Protein 6DX1 (pdb70)

InterPro domains:
  IPR003323 OTU domain [PF02338] (37-119)
  IPR003323 OTU domain [PS50802] (30-157)
  IPR007099 RNA-directed RNA polymerase, negative-strand RNA virus [PS50525] (2344-2558)
  IPR007322 RNA-dependent RNA polymerase, bunyaviral [PF04196] (2199-2696)
  IPR049605 RNA-directed RNA polymerase L, OTU domain [cd21880] (9-157)

Foldseek 3Di:
DQAPPWDWADDDDQKTKTFDKDFQVVWWDWDFDDPDQLQVLLQVCCVPPVGSVCSVVLLVVLLVLCQPPVVNQVVLVVPAVGSVRVNVQSPDPPDHDDPSSQQSCCVVVVFKEKEFEDEPNTMTTMIMMGHDDTPVGYFYWHQYPPRHIIGIGTD/DFDWADDDDQKTKTFDKDWLVVWWDWDFDDPDQLQVLLQVCCVVPVGSVCSVVLLVQLLVLCQVPVVNQVVLVVPAPGSVRVNVQSVDRNHHDDPSSQQSCCVSVVAKEKEFEDEPNTMTGMIMMGHDDDDQGHFYWYQYPPRHIIGIHTD/DWDWDDDDQQKTKTFDKDWLVVWWDWDFADPDQLQVLLQVCCVVPVGSPCSVVLLVVLLVLCQVPVVNQVVLVVPAPGSVRSNVQSVDPNHHDDDSSQQSCCVVVVAKEKEFEDEPNTMGGMIMMRHDDDDQGHFYWHQYPPRHIIGIHTD

B-factor: mean 26.68, std 9.46, range [13.56, 74.52]

Organism: NCBI:txid1810949

Radius of gyration: 24.68 Å; Cα contacts (8 Å, |Δi|>4): 876; chains: 3; bounding box: 58×61×62 Å

Nearest PDB structures (foldseek):
  6dx1-assembly3_C  TM=1.002E+00  e=5.571E-35  Qualyub virus
  6dx2-assembly2_B  TM=9.427E-01  e=5.103E-18  Orthonairovirus khani
  6oar-assembly3_E  TM=9.070E-01  e=9.089E-18  Kupe virus
  7jms-assembly2_C  TM=9.110E-01  e=1.260E-16  Orthonairovirus hazaraense
  5v5g-assembly1_A  TM=9.192E-01  e=3.997E-16  Crimean-Congo hemorrhagic fever virus strain IbAr10200

Solvent-accessible surface area: 21667 Å² total; per-residue (Å²): 105,8,119,135,117,31,128,57,110,129,64,76,69,43,10,12,79,10,124,14,102,10,29,2,122,122,33,1,89,65,77,122,7,17,24,18,15,33,1,1,0,0,0,0,0,14,74,55,76,134,42,36,23,0,11,62,73,0,17,45,37,0,22,103,14,0,94,107,41,44,133,78,0,46,11,0,72,109,147,22,154,48,18,104,43,1,13,125,67,1,119,103,74,41,38,68,7,13,62,24,1,0,7,0,0,6,32,60,52,158,46,6,0,1,6,1,71,1,99,85,64,58,120,0,56,73,4,46,29,11,14,138,22,55,21,87,85,9,0,0,0,1,46,40,76,60,78,9,4,2,14,0,50,42,126,200,62,113,56,108,136,76,78,68,44,13,9,69,2,130,41,104,23,29,2,121,114,69,3,89,66,71,121,7,15,21,21,9,6,1,0,1,0,0,0,0,14,70,54,79,130,40,39,19,1,5,50,73,0,6,49,36,0,24,106,20,0,96,108,36,46,122,83,0,47,9,0,75,116,137,24,155,50,18,105,42,1,9,131,45,1,139,129,41,32,32,59,3,14,55,17,1,0,5,0,0,6,44,59,50,181,58,13,0,0,10,5,77,1,100,85,63,58,122,0,58,43,0,49,28,15,18,141,28,89,64,105,106,4,0,0,0,1,51,39,84,52,63,6,0,2,13,0,47,38,133,188,64,121,56,113,126,70,93,68,42,16,10,62,5,137,24,104,23,28,5,126,118,68,4,87,67,79,125,7,29,22,15,11,14,2,1,0,0,0,0,0,20,72,59,77,130,44,44,21,0,8,52,73,0,9,48,32,0,36,102,16,0,128,106,40,39,135,98,0,41,11,0,72,123,140,22,154,55,21,102,44,1,20,147,65,1,129,100,63,53,33,70,10,14,53,16,1,0,4,0,0,6,42,42,46,162,56,12,0,0,11,6,81,1,107,85,63,57,121,0,60,44,0,49,30,16,14,137,28,93,60,102,104,5,0,1,0,1,56,41,81,62,90,7,4,2,15,0,47,37,125

Structure (mmCIF, N/CA/C/O backbone):
data_6DX1
#
_entry.id   6DX1
#
_cell.length_a   110.471
_cell.length_b   110.471
_cell.length_c   106.229
_cell.angle_alpha   90.00
_cell.angle_beta   90.00
_cell.angle_gamma   120.00
#
_symmetry.space_group_name_H-M   'P 32 2 1'
#
loop_
_entity.id
_entity.type
_entity.pdbx_description
1 polymer 'RNA-dependent RNA polymerase'
2 water water
#
loop_
_atom_site.group_PDB
_atom_site.id
_atom_site.type_symbol
_atom_site.label_atom_id
_atom_site.label_alt_id
_atom_site.label_comp_id
_atom_site.label_asym_id
_atom_site.label_entity_id
_atom_site.label_seq_id
_atom_site.pdbx_PDB_ins_code
_atom_site.Cartn_x
_atom_site.Cartn_y
_atom_site.Cartn_z
_atom_site.occupancy
_atom_site.B_iso_or_equiv
_atom_site.auth_seq_id
_atom_site.auth_comp_id
_atom_site.auth_asym_id
_atom_site.auth_atom_id
_atom_site.pdbx_PDB_model_num
ATOM 1 N N . ASN A 1 3 ? -63.112 16.622 -26.507 1.00 42.84 2 ASN B N 1
ATOM 2 C CA . ASN A 1 3 ? -62.144 17.499 -27.161 1.00 47.64 2 ASN B CA 1
ATOM 3 C C . ASN A 1 3 ? -60.834 17.573 -26.363 1.00 44.20 2 ASN B C 1
ATOM 4 O O . ASN A 1 3 ? -60.679 18.421 -25.472 1.00 40.88 2 ASN B O 1
ATOM 9 N N . LEU A 1 4 ? -59.896 16.682 -26.710 1.00 42.36 3 LEU B N 1
ATOM 10 C CA . LEU A 1 4 ? -58.662 16.513 -25.946 1.00 42.12 3 LEU B CA 1
ATOM 11 C C . LEU A 1 4 ? -57.683 17.659 -26.144 1.00 43.26 3 LEU B C 1
ATOM 12 O O . LEU A 1 4 ? -56.737 17.796 -25.359 1.00 41.05 3 LEU B O 1
ATOM 17 N N . LYS A 1 5 ? -57.864 18.472 -27.177 1.00 47.39 4 LYS B N 1
ATOM 18 C CA . LYS A 1 5 ? -56.926 19.551 -27.430 1.00 46.76 4 LYS B CA 1
ATOM 19 C C . LYS A 1 5 ? -57.377 20.890 -26.861 1.00 48.79 4 LYS B C 1
ATOM 20 O O . LYS A 1 5 ? -56.542 21.791 -26.726 1.00 48.98 4 LYS B O 1
ATOM 26 N N . GLU A 1 6 ? -58.660 21.051 -26.510 1.00 40.00 5 GLU B N 1
ATOM 27 C CA . GLU A 1 6 ? -59.157 22.383 -26.163 1.00 40.26 5 GLU B CA 1
ATOM 28 C C . GLU A 1 6 ? -60.041 22.473 -24.924 1.00 34.42 5 GLU B C 1
ATOM 29 O O . GLU A 1 6 ? -60.156 23.572 -24.370 1.00 36.80 5 GLU B O 1
ATOM 35 N N . ASN A 1 7 ? -60.687 21.407 -24.463 1.00 28.81 6 ASN B N 1
ATOM 36 C CA . ASN A 1 7 ? -61.652 21.517 -23.375 1.00 26.47 6 ASN B CA 1
ATOM 37 C C . ASN A 1 7 ? -61.171 20.875 -22.075 1.00 24.66 6 ASN B C 1
ATOM 38 O O . ASN A 1 7 ? -61.989 20.450 -21.258 1.00 29.08 6 ASN B O 1
ATOM 43 N N . ILE A 1 8 ? -59.865 20.778 -21.863 1.00 23.27 7 ILE B N 1
ATOM 44 C CA . ILE A 1 8 ? -59.338 20.191 -20.634 1.00 19.54 7 ILE B CA 1
ATOM 45 C C . ILE A 1 8 ? -58.931 21.313 -19.701 1.00 19.65 7 ILE B C 1
ATOM 46 O O . ILE A 1 8 ? -58.199 22.226 -20.103 1.00 21.02 7 ILE B O 1
ATOM 51 N N . VAL A 1 9 ? -59.376 21.234 -18.447 1.00 18.48 8 VAL B N 1
ATOM 52 C CA . VAL A 1 9 ? -59.009 22.210 -17.427 1.00 18.08 8 VAL B CA 1
ATOM 53 C C . VAL A 1 9 ? -57.939 21.543 -16.573 1.00 19.32 8 VAL B C 1
ATOM 54 O O . VAL A 1 9 ? -58.236 20.879 -15.578 1.00 22.43 8 VAL B O 1
ATOM 58 N N . TRP A 1 10 ? -56.676 21.719 -16.968 1.00 18.06 9 TRP B N 1
ATOM 59 C CA . TRP A 1 10 ? -55.563 21.200 -16.183 1.00 18.92 9 TRP B CA 1
ATOM 60 C C . TRP A 1 10 ? -55.340 22.092 -14.972 1.00 20.93 9 TRP B C 1
ATOM 61 O O . TRP A 1 10 ? -55.238 23.316 -15.107 1.00 24.13 9 TRP B O 1
ATOM 72 N N . GLU A 1 11 ? -55.253 21.480 -13.799 1.00 18.64 10 GLU B N 1
ATOM 73 C CA . GLU A 1 11 ? -55.051 22.195 -12.543 1.00 19.03 10 GLU B CA 1
ATOM 74 C C . GLU A 1 11 ? -53.673 21.862 -11.990 1.00 20.07 10 GLU B C 1
ATOM 75 O O . GLU A 1 11 ? -53.309 20.684 -11.903 1.00 19.74 10 GLU B O 1
ATOM 81 N N . HIS A 1 12 ? -52.914 22.893 -11.613 1.00 19.68 11 HIS B N 1
ATOM 82 C CA . HIS A 1 12 ? -51.589 22.676 -11.040 1.00 20.71 11 HIS B CA 1
ATOM 83 C C . HIS A 1 12 ? -51.630 21.719 -9.854 1.00 20.98 11 HIS B C 1
ATOM 84 O O . HIS A 1 12 ? -52.481 21.832 -8.959 1.00 19.03 11 HIS B O 1
ATOM 91 N N . VAL A 1 13 ? -50.668 20.792 -9.832 1.00 18.86 12 VAL B N 1
ATOM 92 C CA . VAL A 1 13 ? -50.441 19.908 -8.687 1.00 18.67 12 VAL B CA 1
ATOM 93 C C . VAL A 1 13 ? -49.143 20.266 -7.969 1.00 21.91 12 VAL B C 1
ATOM 94 O O . VAL A 1 13 ? -49.154 20.607 -6.782 1.00 22.70 12 VAL B O 1
ATOM 98 N N . PHE A 1 14 ? -48.016 20.205 -8.670 1.00 20.10 13 PHE B N 1
ATOM 99 C CA . PHE A 1 14 ? -46.683 20.315 -8.092 1.00 19.98 13 PHE B CA 1
ATOM 100 C C . PHE A 1 14 ? -45.665 20.415 -9.221 1.00 22.37 13 PHE B C 1
ATOM 101 O O . PHE A 1 14 ? -45.676 19.569 -10.114 1.00 20.91 13 PHE B O 1
ATOM 109 N N . ASP A 1 15 ? -44.792 21.427 -9.197 1.00 20.10 14 ASP B N 1
ATOM 110 C CA . ASP A 1 15 ? -43.752 21.587 -10.211 1.00 21.66 14 ASP B CA 1
ATOM 111 C C . ASP A 1 15 ? -44.356 21.478 -11.611 1.00 21.78 14 ASP B C 1
ATOM 112 O O . ASP A 1 15 ? -45.253 22.257 -11.952 1.00 21.68 14 ASP B O 1
ATOM 117 N N . ASN A 1 16 ? -43.909 20.522 -12.432 1.00 21.11 15 ASN B N 1
ATOM 118 C CA . ASN A 1 16 ? -44.435 20.443 -13.792 1.00 18.92 15 ASN B CA 1
ATOM 119 C C . ASN A 1 16 ? -45.624 19.493 -13.919 1.00 19.77 15 ASN B C 1
ATOM 120 O O . ASN A 1 16 ? -46.010 19.155 -15.042 1.00 18.82 15 ASN B O 1
ATOM 125 N N . CYS A 1 17 ? -46.250 19.118 -12.806 1.00 17.71 16 CYS B N 1
ATOM 126 C CA . CYS A 1 17 ? -47.354 18.161 -12.793 1.00 17.18 16 CYS B CA 1
ATOM 127 C C . CYS A 1 17 ? -48.684 18.890 -12.650 1.00 20.76 16 CYS B C 1
ATOM 128 O O . CYS A 1 17 ? -48.820 19.778 -11.802 1.00 19.89 16 CYS B O 1
ATOM 131 N N . SER A 1 18 ? -49.651 18.525 -13.485 1.00 17.65 17 SER B N 1
ATOM 132 C CA . SER A 1 18 ? -51.018 19.034 -13.387 1.00 17.61 17 SER B CA 1
ATOM 133 C C . SER A 1 18 ? -52.001 17.876 -13.564 1.00 21.23 17 SER B C 1
ATOM 134 O O . SER A 1 18 ? -51.624 16.776 -13.986 1.00 19.59 17 SER B O 1
ATOM 137 N N . GLN A 1 19 ? -53.276 18.121 -13.244 1.00 17.04 18 GLN B N 1
ATOM 138 C CA . GLN A 1 19 ? -54.273 17.047 -13.274 1.00 18.02 18 GLN B CA 1
ATOM 139 C C . GLN A 1 19 ? -55.625 17.593 -13.717 1.00 20.50 18 GLN B C 1
ATOM 140 O O . GLN A 1 19 ? -55.894 18.790 -13.606 1.00 18.46 18 GLN B O 1
ATOM 146 N N . ALA A 1 20 ? -56.492 16.698 -14.194 1.00 18.30 19 ALA B N 1
ATOM 147 C CA . ALA A 1 20 ? -57.781 17.143 -14.716 1.00 18.91 19 ALA B CA 1
ATOM 148 C C . ALA A 1 20 ? -58.787 16.005 -14.700 1.00 21.99 19 ALA B C 1
ATOM 149 O O . ALA A 1 20 ? -58.416 14.835 -14.821 1.00 20.16 19 ALA B O 1
ATOM 151 N N . ASN A 1 21 ? -60.069 16.362 -14.572 1.00 18.55 20 ASN B N 1
ATOM 152 C CA . ASN A 1 21 ? -61.157 15.451 -14.909 1.00 17.88 20 ASN B CA 1
ATOM 153 C C . ASN A 1 21 ? -61.424 15.583 -16.400 1.00 20.32 20 ASN B C 1
ATOM 154 O O . ASN A 1 21 ? -61.659 16.691 -16.890 1.00 21.12 20 ASN B O 1
ATOM 159 N N . VAL A 1 22 ? -61.342 14.471 -17.126 1.00 19.17 21 VAL B N 1
ATOM 160 C CA . VAL A 1 22 ? -61.468 14.509 -18.580 1.00 18.05 21 VAL B CA 1
ATOM 161 C C . VAL A 1 22 ? -62.089 13.185 -19.004 1.00 20.67 21 VAL B C 1
ATOM 162 O O . VAL A 1 22 ? -61.562 12.113 -18.683 1.00 19.56 21 VAL B O 1
ATOM 166 N N . VAL A 1 23 ? -63.234 13.245 -19.684 1.00 18.63 22 VAL B N 1
ATOM 167 C CA . VAL A 1 23 ? -64.106 12.082 -19.859 1.00 18.17 22 VAL B CA 1
ATOM 168 C C . VAL A 1 23 ? -64.254 11.776 -21.345 1.00 21.26 22 VAL B C 1
ATOM 169 O O . VAL A 1 23 ? -64.813 12.583 -22.106 1.00 20.07 22 VAL B O 1
ATOM 173 N N . PHE A 1 24 ? -63.783 10.595 -21.758 1.00 18.90 23 PHE B N 1
ATOM 174 C CA . PHE A 1 24 ? -63.847 10.248 -23.172 1.00 19.11 23 PHE B CA 1
ATOM 175 C C . PHE A 1 24 ? -63.618 8.754 -23.337 1.00 17.99 23 PHE B C 1
ATOM 176 O O . PHE A 1 24 ? -62.999 8.111 -22.489 1.00 19.09 23 PHE B O 1
ATOM 184 N N . SER A 1 25 ? -64.130 8.215 -24.438 1.00 19.27 24 SER B N 1
ATOM 185 C CA . SER A 1 25 ? -63.849 6.836 -24.811 1.00 20.45 24 SER B CA 1
ATOM 186 C C . SER A 1 25 ? -62.482 6.809 -25.487 1.00 20.51 24 SER B C 1
ATOM 187 O O . SER A 1 25 ? -62.289 7.471 -26.512 1.00 21.19 24 SER B O 1
ATOM 190 N N . TYR A 1 26 ? -61.506 6.108 -24.888 1.00 19.79 25 TYR B N 1
ATOM 191 C CA . TYR A 1 26 ? -60.137 6.281 -25.370 1.00 18.88 25 TYR B CA 1
ATOM 192 C C . TYR A 1 26 ? -59.974 5.795 -26.808 1.00 18.52 25 TYR B C 1
ATOM 193 O O . TYR A 1 26 ? -59.114 6.309 -27.529 1.00 20.21 25 TYR B O 1
ATOM 202 N N . ARG A 1 27 ? -60.802 4.840 -27.245 1.00 20.57 26 ARG B N 1
ATOM 203 C CA . ARG A 1 27 ? -60.691 4.330 -28.611 1.00 23.15 26 ARG B CA 1
ATOM 204 C C . ARG A 1 27 ? -61.007 5.388 -29.662 1.00 24.97 26 ARG B C 1
ATOM 205 O O . ARG A 1 27 ? -60.678 5.197 -30.844 1.00 25.74 26 ARG B O 1
ATOM 213 N N . GLU A 1 28 ? -61.646 6.495 -29.279 1.00 24.06 27 GLU B N 1
ATOM 214 C CA . GLU A 1 28 ? -61.887 7.550 -30.252 1.00 26.43 27 GLU B CA 1
ATOM 215 C C . GLU A 1 28 ? -60.610 8.319 -30.585 1.00 25.76 27 GLU B C 1
ATOM 216 O O . GLU A 1 28 ? -60.513 8.908 -31.671 1.00 26.66 27 GLU B O 1
ATOM 222 N N . PHE A 1 29 ? -59.591 8.251 -29.716 1.00 22.90 28 PHE B N 1
ATOM 223 C CA . PHE A 1 29 ? -58.366 9.015 -29.882 1.00 21.42 28 PHE B CA 1
ATOM 224 C C . PHE A 1 29 ? -57.099 8.182 -29.934 1.00 21.02 28 PHE B C 1
ATOM 225 O O . PHE A 1 29 ? -56.061 8.707 -30.348 1.00 22.57 28 PHE B O 1
ATOM 233 N N . PHE A 1 30 ? -57.147 6.919 -29.523 1.00 20.33 29 PHE B N 1
ATOM 234 C CA . PHE A 1 30 ? -55.947 6.117 -29.342 1.00 19.83 29 PHE B CA 1
ATOM 235 C C . PHE A 1 30 ? -56.203 4.680 -29.757 1.00 18.66 29 PHE B C 1
ATOM 236 O O . PHE A 1 30 ? -57.330 4.188 -29.697 1.00 20.42 29 PHE B O 1
ATOM 244 N N . ASN A 1 31 ? -55.117 3.988 -30.100 1.00 20.94 30 ASN B N 1
ATOM 245 C CA . ASN A 1 31 ? -55.072 2.533 -30.109 1.00 22.97 30 ASN B CA 1
ATOM 246 C C . ASN A 1 31 ? -54.229 2.073 -28.924 1.00 22.06 30 ASN B C 1
ATOM 247 O O . ASN A 1 31 ? -53.171 2.646 -28.655 1.00 24.56 30 ASN B O 1
ATOM 252 N N . LYS A 1 32 ? -54.699 1.050 -28.211 1.00 23.23 31 LYS B N 1
ATOM 253 C CA . LYS A 1 32 ? -54.007 0.553 -27.026 1.00 21.67 31 LYS B CA 1
ATOM 254 C C . LYS A 1 32 ? -53.044 -0.565 -27.408 1.00 25.50 31 LYS B C 1
ATOM 255 O O . LYS A 1 32 ? -53.367 -1.424 -28.238 1.00 26.59 31 LYS B O 1
ATOM 261 N N . GLU A 1 33 ? -51.844 -0.527 -26.829 1.00 20.74 32 GLU B N 1
ATOM 262 C CA . GLU A 1 33 ? -50.877 -1.616 -26.936 1.00 21.72 32 GLU B CA 1
ATOM 263 C C . GLU A 1 33 ? -50.585 -2.129 -25.535 1.00 22.64 32 GLU B C 1
ATOM 264 O O . GLU A 1 33 ? -50.113 -1.376 -24.678 1.00 20.90 32 GLU B O 1
ATOM 270 N N . LEU A 1 34 ? -50.876 -3.404 -25.307 1.00 21.95 33 LEU B N 1
ATOM 271 C CA . LEU A 1 34 ? -50.767 -3.981 -23.973 1.00 22.46 33 LEU B CA 1
ATOM 272 C C . LEU A 1 34 ? -49.310 -4.184 -23.572 1.00 20.67 33 LEU B C 1
ATOM 273 O O . LEU A 1 34 ? -48.438 -4.433 -24.412 1.00 21.96 33 LEU B O 1
ATOM 278 N N . THR A 1 35 ? -49.056 -4.084 -22.266 1.00 18.06 34 THR B N 1
ATOM 279 C CA . THR A 1 35 ? -47.77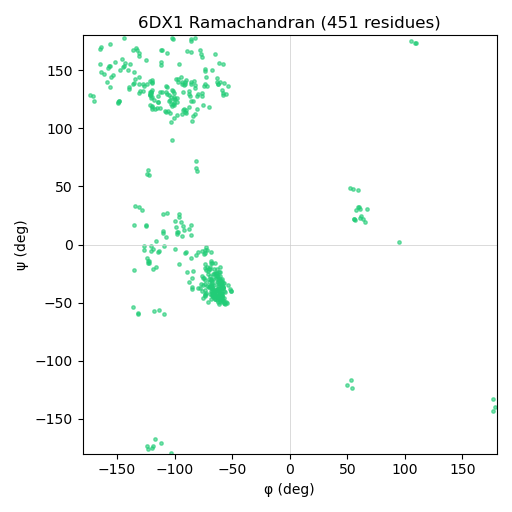0 -4.437 -21.684 1.00 17.65 34 THR B CA 1
ATOM 280 C C . THR A 1 35 ? -47.947 -5.682 -20.828 1.00 20.20 34 THR B C 1
ATOM 281 O O . THR A 1 35 ? -49.052 -5.995 -20.379 1.00 19.74 34 THR B O 1
ATOM 285 N N . LEU A 1 36 ? -46.849 -6.395 -20.612 1.00 18.82 35 LEU B N 1
ATOM 286 C CA . LEU A 1 36 ? -46.897 -7.564 -19.742 1.00 19.79 35 LEU B CA 1
ATOM 287 C C . LEU A 1 36 ? -47.376 -7.140 -18.357 1.00 20.78 35 LEU B C 1
ATOM 288 O O . LEU A 1 36 ? -46.887 -6.136 -17.822 1.00 21.06 35 LEU B O 1
ATOM 293 N N . PRO A 1 37 ? -48.334 -7.858 -17.747 1.00 19.60 36 PRO B N 1
ATOM 294 C CA . PRO A 1 37 ? -48.846 -7.444 -16.423 1.00 19.77 36 PRO B CA 1
ATOM 295 C C . PRO A 1 37 ? -47.944 -7.893 -15.281 1.00 22.67 36 PRO B C 1
ATOM 296 O O . PRO A 1 37 ? -48.296 -8.738 -14.437 1.00 23.36 36 PRO B O 1
ATOM 300 N N . ASP A 1 38 ? -46.741 -7.333 -15.243 1.00 22.35 37 ASP B N 1
ATOM 301 C CA . ASP A 1 38 ? -45.865 -7.490 -14.096 1.00 22.72 37 ASP B CA 1
ATOM 302 C C . ASP A 1 38 ? -45.571 -6.108 -13.517 1.00 24.52 37 ASP B C 1
ATOM 303 O O . ASP A 1 38 ? -46.143 -5.098 -13.942 1.00 23.27 37 ASP B O 1
ATOM 308 N N . GLY A 1 39 ? -44.698 -6.066 -12.518 1.00 22.89 38 GLY B N 1
ATOM 309 C CA . GLY A 1 39 ? -44.418 -4.802 -11.872 1.00 24.86 38 GLY B CA 1
ATOM 310 C C . GLY A 1 39 ? -43.596 -3.830 -12.687 1.00 23.16 38 GLY B C 1
ATOM 311 O O . GLY A 1 39 ? -43.337 -2.719 -12.221 1.00 20.08 38 GLY B O 1
ATOM 312 N N . ASN A 1 40 ? -43.166 -4.217 -13.883 1.00 20.41 39 ASN B N 1
ATOM 313 C CA . ASN A 1 40 ? -42.376 -3.347 -14.738 1.00 20.69 39 ASN B CA 1
ATOM 314 C C . ASN A 1 40 ? -43.221 -2.655 -15.793 1.00 17.71 39 ASN B C 1
ATOM 315 O O . ASN A 1 40 ? -42.666 -2.022 -16.695 1.00 19.37 39 ASN B O 1
ATOM 320 N N . CYS A 1 41 ? -44.549 -2.742 -15.686 1.00 17.91 40 CYS B N 1
ATOM 321 C CA . CYS A 1 41 ? -45.423 -2.310 -16.776 1.00 18.07 40 CYS B CA 1
ATOM 322 C C . CYS A 1 41 ? -45.223 -0.836 -17.156 1.00 17.25 40 CYS B C 1
ATOM 323 O O . CYS A 1 41 ? -45.332 -0.491 -18.339 1.00 17.23 40 CYS B O 1
ATOM 326 N N . PHE A 1 42 ? -44.967 0.052 -16.182 1.00 17.42 41 PHE B N 1
ATOM 327 C CA . PHE A 1 42 ? -44.709 1.453 -16.534 1.00 16.57 41 PHE B CA 1
ATOM 328 C C . PHE A 1 42 ? -43.532 1.561 -17.504 1.00 16.45 41 PHE B C 1
ATOM 329 O O . PHE A 1 42 ? -43.626 2.194 -18.566 1.00 15.85 41 PHE B O 1
ATOM 337 N N . PHE A 1 43 ? -42.417 0.919 -17.156 1.00 17.48 42 PHE B N 1
ATOM 338 C CA . PHE A 1 43 ? -41.229 0.956 -18.000 1.00 17.33 42 PHE B CA 1
ATOM 339 C C . PHE A 1 43 ? -41.448 0.225 -19.318 1.00 16.64 42 PHE B C 1
ATOM 340 O O . PHE A 1 43 ? -40.840 0.588 -20.338 1.00 17.18 42 PHE B O 1
ATOM 348 N N . ARG A 1 44 ? -42.284 -0.818 -19.309 1.00 15.74 43 ARG B N 1
ATOM 349 C CA . ARG A 1 44 ? -42.617 -1.518 -20.544 1.00 15.25 43 ARG B CA 1
ATOM 350 C C . ARG A 1 44 ? -43.384 -0.612 -21.499 1.00 16.34 43 ARG B C 1
ATOM 351 O O . ARG A 1 44 ? -43.163 -0.647 -22.717 1.00 16.95 43 ARG B O 1
ATOM 359 N N . ALA A 1 45 ? -44.297 0.200 -20.962 1.00 15.69 44 ALA B N 1
ATOM 360 C CA . ALA A 1 45 ? -45.066 1.107 -21.801 1.00 16.69 44 ALA B CA 1
ATOM 361 C C . ALA A 1 45 ? -44.160 2.168 -22.409 1.00 18.00 44 ALA B C 1
ATOM 362 O O . ALA A 1 45 ? -44.262 2.468 -23.603 1.00 17.30 44 ALA B O 1
ATOM 364 N N . VAL A 1 46 ? -43.261 2.743 -21.604 1.00 17.30 45 VAL B N 1
ATOM 365 C CA . VAL A 1 46 ? -42.346 3.746 -22.144 1.00 16.35 45 VAL B CA 1
ATOM 366 C C . VAL A 1 46 ? -41.395 3.108 -23.146 1.00 18.96 45 VAL B C 1
ATOM 367 O O . VAL A 1 46 ? -41.074 3.703 -24.186 1.00 18.19 45 VAL B O 1
ATOM 371 N N . SER A 1 47 ? -40.942 1.878 -22.863 1.00 15.05 46 SER B N 1
ATOM 372 C CA . SER A 1 47 ? -40.119 1.154 -23.831 1.00 17.56 46 SER B CA 1
ATOM 373 C C . SER A 1 47 ? -40.834 0.997 -25.170 1.00 18.26 46 SER B C 1
ATOM 374 O O . SER A 1 47 ? -40.213 1.121 -26.234 1.00 19.21 46 SER B O 1
ATOM 377 N N . THR A 1 48 ? -42.141 0.717 -25.147 1.00 16.28 47 THR B N 1
ATOM 378 C CA . THR A 1 48 ? -42.878 0.600 -26.399 1.00 18.17 47 THR B CA 1
ATOM 379 C C . THR A 1 48 ? -42.845 1.910 -27.177 1.00 20.80 47 THR B C 1
ATOM 380 O O . THR A 1 48 ? -42.700 1.910 -28.408 1.00 19.20 47 THR B O 1
ATOM 384 N N . PHE A 1 49 ? -42.931 3.040 -26.470 1.00 17.59 48 PHE B N 1
ATOM 385 C CA . PHE A 1 49 ? -42.858 4.344 -27.128 1.00 18.73 48 PHE B CA 1
ATOM 386 C C . PHE A 1 49 ? -41.491 4.578 -27.766 1.00 18.84 48 PHE B C 1
ATOM 387 O O . PHE A 1 49 ? -41.395 5.036 -28.917 1.00 19.75 48 PHE B O 1
ATOM 395 N N . LEU A 1 50 ? -40.419 4.294 -27.023 1.00 17.95 49 LEU B N 1
ATOM 396 C CA . LEU A 1 50 ? -39.068 4.617 -27.480 1.00 18.83 49 LEU B CA 1
ATOM 397 C C . LEU A 1 50 ? -38.548 3.629 -28.515 1.00 23.61 49 LEU B C 1
ATOM 398 O O . LEU A 1 50 ? -37.850 4.031 -29.455 1.00 24.61 49 LEU B O 1
ATOM 403 N N . TYR A 1 51 ? -38.863 2.337 -28.357 1.00 20.10 50 TYR B N 1
ATOM 404 C CA . TYR A 1 51 ? -38.203 1.269 -29.106 1.00 21.80 50 TYR B CA 1
ATOM 405 C C . TYR A 1 51 ? -39.136 0.417 -29.955 1.00 22.61 50 TYR B C 1
ATOM 406 O O . TYR A 1 51 ? -38.656 -0.494 -30.647 1.00 24.21 50 TYR B O 1
ATOM 415 N N . ASP A 1 52 ? -40.442 0.674 -29.929 1.00 20.51 51 ASP B N 1
ATOM 416 C CA . ASP A 1 52 ? -41.459 -0.135 -30.607 1.00 21.81 51 ASP B CA 1
ATOM 417 C C . ASP A 1 52 ? -41.495 -1.573 -30.097 1.00 25.58 51 ASP B C 1
ATOM 418 O O . ASP A 1 52 ? -41.974 -2.470 -30.798 1.00 26.70 51 ASP B O 1
ATOM 423 N N . THR A 1 53 ? -41.006 -1.795 -28.879 1.00 20.43 52 THR B N 1
ATOM 424 C CA . THR A 1 53 ? -41.089 -3.083 -28.205 1.00 19.34 52 THR B CA 1
ATOM 425 C C . THR A 1 53 ? -41.012 -2.828 -26.710 1.00 18.62 52 THR B C 1
ATOM 426 O O . THR A 1 53 ? -40.284 -1.941 -26.269 1.00 21.22 52 THR B O 1
ATOM 430 N N . GLN A 1 54 ? -41.753 -3.618 -25.939 1.00 18.59 53 GLN B N 1
ATOM 431 C CA . GLN A 1 54 ? -41.649 -3.506 -24.488 1.00 16.71 53 GLN B CA 1
ATOM 432 C C . GLN A 1 54 ? -40.386 -4.155 -23.938 1.00 15.72 53 GLN B C 1
ATOM 433 O O . GLN A 1 54 ? -40.105 -4.011 -22.740 1.00 18.49 53 GLN B O 1
ATOM 439 N N . ASN A 1 55 ? -39.607 -4.838 -24.791 1.00 18.64 54 ASN B N 1
ATOM 440 C CA . ASN A 1 55 ? -38.454 -5.614 -24.344 1.00 18.77 54 ASN B CA 1
ATOM 441 C C . ASN A 1 55 ? -37.321 -4.750 -23.811 1.00 18.02 54 ASN B C 1
ATOM 442 O O . ASN A 1 55 ? -36.408 -5.282 -23.164 1.00 20.42 54 ASN B O 1
ATOM 447 N N . GLY A 1 56 ? -37.346 -3.439 -24.063 1.00 17.19 55 GLY B N 1
ATOM 448 C CA . GLY A 1 56 ? -36.284 -2.588 -23.572 1.00 17.02 55 GLY B CA 1
ATOM 449 C C . GLY A 1 56 ? -36.590 -1.887 -22.260 1.00 18.47 55 GLY B C 1
ATOM 450 O O . GLY A 1 56 ? -36.001 -0.845 -21.978 1.00 18.38 55 GLY B O 1
ATOM 451 N N . TRP A 1 57 ? -37.466 -2.454 -21.424 1.00 18.18 56 TRP B N 1
ATOM 452 C CA . TRP A 1 57 ? -37.844 -1.759 -20.193 1.00 17.97 56 TRP B CA 1
ATOM 453 C C . TRP A 1 57 ? -36.659 -1.520 -19.260 1.00 19.88 56 TRP B C 1
ATOM 454 O O . TRP A 1 57 ? -36.652 -0.521 -18.534 1.00 19.44 56 TRP B O 1
ATOM 465 N N . ILE A 1 58 ? -35.647 -2.407 -19.251 1.00 19.22 57 ILE B N 1
ATOM 466 C CA . ILE A 1 58 ? -34.484 -2.187 -18.389 1.00 21.40 57 ILE B CA 1
ATOM 467 C C . ILE A 1 58 ? -33.730 -0.931 -18.807 1.00 19.40 57 ILE B C 1
ATOM 468 O O . ILE A 1 58 ? -33.231 -0.177 -17.962 1.00 22.21 57 ILE B O 1
ATOM 473 N N . GLU A 1 59 ? -33.615 -0.693 -20.113 1.00 19.34 58 GLU B N 1
ATOM 474 C CA . GLU A 1 59 ? -32.941 0.522 -20.560 1.00 21.01 58 GLU B CA 1
ATOM 475 C C . GLU A 1 59 ? -33.674 1.770 -20.091 1.00 19.78 58 GLU B C 1
ATOM 476 O O . GLU A 1 59 ? -33.040 2.802 -19.842 1.00 20.48 58 GLU B O 1
ATOM 482 N N . VAL A 1 60 ? -35.003 1.706 -19.986 1.00 17.84 59 VAL B N 1
ATOM 483 C CA . VAL A 1 60 ? -35.737 2.852 -19.457 1.00 17.46 59 VAL B CA 1
ATOM 484 C C . VAL A 1 60 ? -35.415 3.041 -17.982 1.00 20.24 59 VAL B C 1
ATOM 485 O O . VAL A 1 60 ? -35.200 4.169 -17.522 1.00 21.30 59 VAL B O 1
ATOM 489 N N . LYS A 1 61 ? -35.374 1.946 -17.211 1.00 17.93 60 LYS B N 1
ATOM 490 C CA . LYS A 1 61 ? -34.983 2.064 -15.807 1.00 20.19 60 LYS B CA 1
ATOM 491 C C . LYS A 1 61 ? -33.586 2.652 -15.695 1.00 19.52 60 LYS B C 1
ATOM 492 O O . LYS A 1 61 ? -33.339 3.533 -14.861 1.00 20.28 60 LYS B O 1
ATOM 498 N N . ASN A 1 62 ? -32.670 2.198 -16.561 1.00 20.86 61 ASN B N 1
ATOM 499 C CA . ASN A 1 62 ? -31.298 2.701 -16.563 1.00 23.22 61 ASN B CA 1
ATOM 500 C C . ASN A 1 62 ? -31.253 4.201 -16.831 1.00 23.76 61 ASN B C 1
ATOM 501 O O . ASN A 1 62 ? -30.514 4.937 -16.167 1.00 24.47 61 ASN B O 1
ATOM 506 N N . MET A 1 63 ? -32.000 4.671 -17.834 1.00 22.49 62 MET B N 1
ATOM 507 C CA . MET A 1 63 ? -31.891 6.083 -18.191 1.00 22.14 62 MET B CA 1
ATOM 508 C C . MET A 1 63 ? -32.491 6.968 -17.107 1.00 21.43 62 MET B C 1
ATOM 509 O O . MET A 1 63 ? -32.023 8.091 -16.901 1.00 21.79 62 MET B O 1
ATOM 514 N N . CYS A 1 64 ? -33.490 6.468 -16.379 1.00 19.45 63 CYS B N 1
ATOM 515 C CA . CYS A 1 64 ? -34.024 7.219 -15.241 1.00 19.01 63 CYS B CA 1
ATOM 516 C C . CYS A 1 64 ? -32.982 7.369 -14.138 1.00 21.23 63 CYS B C 1
ATOM 517 O O . CYS A 1 64 ? -32.813 8.456 -13.576 1.00 21.55 63 CYS B O 1
ATOM 520 N N . ARG A 1 65 ? -32.285 6.279 -13.804 1.00 21.19 64 ARG B N 1
ATOM 521 C CA . ARG A 1 65 ? -31.250 6.360 -12.780 1.00 23.11 64 ARG B CA 1
ATOM 522 C C . ARG A 1 65 ? -30.148 7.317 -13.197 1.00 22.28 64 ARG B C 1
ATOM 523 O O . ARG A 1 65 ? -29.646 8.096 -12.375 1.00 24.94 64 ARG B O 1
ATOM 531 N N . GLU A 1 66 ? -29.768 7.286 -14.476 1.00 22.86 65 GLU B N 1
ATOM 532 C CA . GLU A 1 66 ? -28.680 8.140 -14.942 1.00 27.36 65 GLU B CA 1
ATOM 533 C C . GLU A 1 66 ? -29.064 9.612 -14.896 1.00 26.67 65 GLU B C 1
ATOM 534 O O . GLU A 1 66 ? -28.247 10.456 -14.512 1.00 25.63 65 GLU B O 1
ATOM 540 N N . PHE A 1 67 ? -30.299 9.946 -15.293 1.00 24.62 66 PHE B N 1
ATOM 541 C CA . PHE A 1 67 ? -30.729 11.340 -15.219 1.00 23.42 66 PHE B CA 1
ATOM 542 C C . PHE A 1 67 ? -30.848 11.805 -13.773 1.00 23.06 66 PHE B C 1
ATOM 543 O O . PHE A 1 67 ? -30.581 12.975 -13.467 1.00 24.74 66 PHE B O 1
ATOM 551 N N . ALA A 1 68 ? -31.257 10.916 -12.868 1.00 21.68 67 ALA B N 1
ATOM 552 C CA . ALA A 1 68 ? -31.280 11.286 -11.458 1.00 21.89 67 ALA B CA 1
ATOM 553 C C . ALA A 1 68 ? -29.887 11.677 -10.979 1.00 27.53 67 ALA B C 1
ATOM 554 O O . ALA A 1 68 ? -29.734 12.612 -10.181 1.00 30.19 67 ALA B O 1
ATOM 556 N N . GLU A 1 69 ? -28.857 10.981 -11.467 1.00 26.02 68 GLU B N 1
ATOM 557 C CA . GLU A 1 69 ? -27.487 11.286 -11.056 1.00 29.82 68 GLU B CA 1
ATOM 558 C C . GLU A 1 69 ? -26.979 12.581 -11.682 1.00 30.50 68 GLU B C 1
ATOM 559 O O . GLU A 1 69 ? -26.363 13.406 -10.996 1.00 35.05 68 GLU B O 1
ATOM 565 N N . THR A 1 70 ? -27.234 12.791 -12.973 1.00 27.75 69 THR B N 1
ATOM 566 C CA . THR A 1 70 ? -26.640 13.930 -13.662 1.00 29.05 69 THR B CA 1
ATOM 567 C C . THR A 1 70 ? -27.436 15.214 -13.463 1.00 30.42 69 THR B C 1
ATOM 568 O O . THR A 1 70 ? -26.876 16.310 -13.597 1.00 31.57 69 THR B O 1
ATOM 572 N N . ASN A 1 71 ? -28.722 15.103 -13.146 1.00 25.96 70 ASN B N 1
ATOM 573 C CA . ASN A 1 71 ? -29.626 16.247 -13.145 1.00 27.23 70 ASN B CA 1
ATOM 574 C C . ASN A 1 71 ? -30.489 16.262 -11.889 1.00 26.70 70 ASN B C 1
ATOM 575 O O . ASN A 1 71 ? -31.641 16.707 -11.924 1.00 26.91 70 ASN B O 1
ATOM 580 N N . TRP A 1 72 ? -29.933 15.795 -10.768 1.00 26.58 71 TRP B N 1
ATOM 581 C CA . TRP A 1 72 ? -30.691 15.678 -9.524 1.00 26.86 71 TRP B CA 1
ATOM 582 C C . TRP A 1 72 ? -31.390 16.979 -9.152 1.00 28.74 71 TRP B C 1
ATOM 583 O O . TRP A 1 72 ? -32.530 16.963 -8.667 1.00 26.35 71 TRP B O 1
ATOM 594 N N . ASP A 1 73 ? -30.731 18.116 -9.391 1.00 30.21 72 ASP B N 1
ATOM 595 C CA . ASP A 1 73 ? -31.261 19.402 -8.951 1.00 31.74 72 ASP B CA 1
ATOM 596 C C . ASP A 1 73 ? -32.583 19.758 -9.616 1.00 32.06 72 ASP B C 1
ATOM 597 O O . ASP A 1 73 ? -33.321 20.589 -9.078 1.00 31.57 72 ASP B O 1
ATOM 602 N N . GLU A 1 74 ? -32.895 19.168 -10.769 1.00 25.80 73 GLU B N 1
ATOM 603 C CA . GLU A 1 74 ? -34.113 19.500 -11.496 1.00 28.32 73 GLU B CA 1
ATOM 604 C C . GLU A 1 74 ? -35.297 18.610 -11.137 1.00 24.77 73 GLU B C 1
ATOM 605 O O . GLU A 1 74 ? -36.299 18.638 -11.854 1.00 25.76 73 GLU B O 1
ATOM 611 N N . LEU A 1 75 ? -35.218 17.819 -10.064 1.00 23.42 74 LEU B N 1
ATOM 612 C CA . LEU A 1 75 ? -36.191 16.757 -9.803 1.00 22.55 74 LEU B CA 1
ATOM 613 C C . LEU A 1 75 ? -36.861 16.901 -8.434 1.00 21.65 74 LEU B C 1
ATOM 614 O O . LEU A 1 75 ? -36.791 15.989 -7.602 1.00 22.68 74 LEU B O 1
ATOM 619 N N . PRO A 1 76 ? -37.571 18.010 -8.189 1.00 22.38 75 PRO B N 1
ATOM 620 C CA . PRO A 1 76 ? -38.195 18.200 -6.864 1.00 21.62 75 PRO B CA 1
ATOM 621 C C . PRO A 1 76 ? -39.218 17.143 -6.503 1.00 23.96 75 PRO B C 1
ATOM 622 O O . PRO A 1 76 ? -39.420 16.875 -5.311 1.00 24.52 75 PRO B O 1
ATOM 626 N N . GLY A 1 77 ? -39.920 16.571 -7.482 1.00 22.27 76 GLY B N 1
ATOM 627 C CA . GLY A 1 77 ? -40.851 15.505 -7.160 1.00 23.69 76 GLY B CA 1
ATOM 628 C C . GLY A 1 77 ? -40.140 14.278 -6.630 1.00 26.78 76 GLY B C 1
ATOM 629 O O . GLY A 1 77 ? -40.570 13.683 -5.636 1.00 24.62 76 GLY B O 1
ATOM 630 N N . VAL A 1 78 ? -39.036 13.893 -7.281 1.00 24.72 77 VAL B N 1
ATOM 631 C CA . VAL A 1 78 ? -38.228 12.767 -6.825 1.00 21.23 77 VAL B CA 1
ATOM 632 C C . VAL A 1 78 ? -37.720 13.023 -5.413 1.00 25.59 77 VAL B C 1
ATOM 633 O O . VAL A 1 78 ? -37.647 12.103 -4.589 1.00 25.22 77 VAL B O 1
ATOM 637 N N . HIS A 1 79 ? -37.361 14.278 -5.119 1.00 23.19 78 HIS B N 1
ATOM 638 C CA . HIS A 1 79 ? -36.800 14.618 -3.808 1.00 26.56 78 HIS B CA 1
ATOM 639 C C . HIS A 1 79 ? -37.763 14.334 -2.670 1.00 29.17 78 HIS B C 1
ATOM 640 O O . HIS A 1 79 ? -37.323 14.186 -1.520 1.00 29.45 78 HIS B O 1
ATOM 647 N N . GLN A 1 80 ? -39.066 14.294 -2.949 1.00 27.72 79 GLN B N 1
ATOM 648 C CA . GLN A 1 80 ? -40.038 14.023 -1.898 1.00 29.15 79 GLN B CA 1
ATOM 649 C C . GLN A 1 80 ? -39.907 12.613 -1.346 1.00 33.65 79 GLN B C 1
ATOM 650 O O . GLN A 1 80 ? -40.351 12.353 -0.219 1.00 36.05 79 GLN B O 1
ATOM 656 N N . TYR A 1 81 ? -39.302 11.702 -2.110 1.00 29.34 80 TYR B N 1
ATOM 657 C CA . TYR A 1 81 ? -39.276 10.292 -1.765 1.00 28.81 80 TYR B CA 1
ATOM 658 C C . TYR A 1 81 ? -37.880 9.706 -1.650 1.00 30.33 80 TYR B C 1
ATOM 659 O O . TYR A 1 81 ? -37.738 8.611 -1.098 1.00 35.09 80 TYR B O 1
ATOM 668 N N . PHE A 1 82 ? -36.853 10.391 -2.139 1.00 28.85 81 PHE B N 1
ATOM 669 C CA . PHE A 1 82 ? -35.518 9.820 -2.200 1.00 30.02 81 PHE B CA 1
ATOM 670 C C . PHE A 1 82 ? -34.499 10.848 -1.733 1.00 31.60 81 PHE B C 1
ATOM 671 O O . PHE A 1 82 ? -34.584 12.027 -2.085 1.00 29.42 81 PHE B O 1
ATOM 679 N N . GLN A 1 83 ? -33.531 10.389 -0.935 1.00 35.64 82 GLN B N 1
ATOM 680 C CA . GLN A 1 83 ? -32.590 11.308 -0.302 1.00 36.85 82 GLN B CA 1
ATOM 681 C C . GLN A 1 83 ? -31.557 11.832 -1.289 1.00 34.77 82 GLN B C 1
ATOM 682 O O . GLN A 1 83 ? -31.127 12.988 -1.186 1.00 36.05 82 GLN B O 1
ATOM 688 N N . ASP A 1 84 ? -31.138 11.003 -2.240 1.00 31.36 83 ASP B N 1
ATOM 689 C CA . ASP A 1 84 ? -30.063 11.355 -3.158 1.00 32.92 83 ASP B CA 1
ATOM 690 C C . ASP A 1 84 ? -30.107 10.382 -4.331 1.00 28.13 83 ASP B C 1
ATOM 691 O O . ASP A 1 84 ? -30.852 9.393 -4.294 1.00 29.75 83 ASP B O 1
ATOM 696 N N . PRO A 1 85 ? -29.345 10.642 -5.402 1.00 31.10 84 PRO B N 1
ATOM 697 C CA . PRO A 1 85 ? -29.395 9.723 -6.555 1.00 29.17 84 PRO B CA 1
ATOM 698 C C . PRO A 1 85 ? -29.034 8.291 -6.209 1.00 34.05 84 PRO B C 1
ATOM 699 O O . PRO A 1 85 ? -29.590 7.361 -6.805 1.00 29.48 84 PRO B O 1
ATOM 703 N N . GLU A 1 86 ? -28.122 8.086 -5.254 1.00 32.69 85 GLU B N 1
ATOM 704 C CA . GLU A 1 86 ? -27.727 6.733 -4.888 1.00 33.31 85 GLU B CA 1
ATOM 705 C C . GLU A 1 86 ? -28.877 5.997 -4.216 1.00 30.56 85 GLU B C 1
ATOM 706 O O . GLU A 1 86 ? -29.074 4.797 -4.447 1.00 32.85 85 GLU B O 1
ATOM 712 N N . HIS A 1 87 ? -29.652 6.704 -3.390 1.00 29.85 86 HIS B N 1
ATOM 713 C CA . HIS A 1 87 ? -30.836 6.111 -2.776 1.00 28.46 86 HIS B CA 1
ATOM 714 C C . HIS A 1 87 ? -31.862 5.715 -3.835 1.00 28.91 86 HIS B C 1
ATOM 715 O O . HIS A 1 87 ? -32.417 4.611 -3.786 1.00 27.71 86 HIS B O 1
ATOM 722 N N . TYR A 1 88 ? -32.111 6.593 -4.813 1.00 27.21 87 TYR B N 1
ATOM 723 C CA . TYR A 1 88 ? -33.045 6.240 -5.882 1.00 24.60 87 TYR B CA 1
ATOM 724 C C . TYR A 1 88 ? -32.556 5.028 -6.669 1.00 25.59 87 TYR B C 1
ATOM 725 O O . TYR A 1 88 ? -33.340 4.122 -6.978 1.00 24.48 87 TYR B O 1
ATOM 734 N N . ALA A 1 89 ? -31.265 4.999 -7.013 1.00 26.55 88 ALA B N 1
ATOM 735 C CA . ALA A 1 89 ? -30.727 3.872 -7.772 1.00 27.20 88 ALA B CA 1
ATOM 736 C C . ALA A 1 89 ? -30.876 2.573 -6.995 1.00 29.18 88 ALA B C 1
ATOM 737 O O . ALA A 1 89 ? -31.227 1.533 -7.568 1.00 28.60 88 ALA B O 1
ATOM 739 N N . ARG A 1 90 ? -30.621 2.624 -5.684 1.00 31.81 89 ARG B N 1
ATOM 740 C CA . ARG A 1 90 ? -30.730 1.441 -4.840 1.00 33.18 89 ARG B CA 1
ATOM 741 C C . ARG A 1 90 ? -32.147 0.889 -4.843 1.00 31.69 89 ARG B C 1
ATOM 742 O O . ARG A 1 90 ? -32.350 -0.317 -5.022 1.00 30.58 89 ARG B O 1
ATOM 750 N N . GLU A 1 91 ? -33.143 1.758 -4.672 1.00 29.19 90 GLU B N 1
ATOM 751 C CA . GLU A 1 91 ? -34.522 1.292 -4.591 1.00 30.01 90 GLU B CA 1
ATOM 752 C C . GLU A 1 91 ? -35.060 0.869 -5.953 1.00 27.00 90 GLU B C 1
ATOM 753 O O . GLU A 1 91 ? -35.799 -0.117 -6.051 1.00 29.00 90 GLU B O 1
ATOM 759 N N . SER A 1 92 ? -34.718 1.600 -7.017 1.00 27.04 91 SER B N 1
ATOM 760 C CA . SER A 1 92 ? -35.290 1.271 -8.315 1.00 24.80 91 SER B CA 1
ATOM 761 C C . SER A 1 92 ? -34.720 -0.016 -8.893 1.00 29.56 91 SER B C 1
ATOM 762 O O . SER A 1 92 ? -35.341 -0.608 -9.781 1.00 28.31 91 SER B O 1
ATOM 765 N N . LYS A 1 93 ? -33.552 -0.461 -8.416 1.00 30.17 92 LYS B N 1
ATOM 766 C CA . LYS A 1 93 ? -33.007 -1.743 -8.844 1.00 32.36 92 LYS B CA 1
ATOM 767 C C . LYS A 1 93 ? -33.622 -2.918 -8.101 1.00 34.99 92 LYS B C 1
ATOM 768 O O . LYS A 1 93 ? -33.384 -4.068 -8.487 1.00 37.37 92 LYS B O 1
ATOM 774 N N . ARG A 1 94 ? -34.406 -2.666 -7.058 1.00 32.76 93 ARG B N 1
ATOM 775 C CA . ARG A 1 94 ? -34.892 -3.758 -6.229 1.00 37.08 93 ARG B CA 1
ATOM 776 C C . ARG A 1 94 ? -35.960 -4.558 -6.956 1.00 37.44 93 ARG B C 1
ATOM 777 O O . ARG A 1 94 ? -36.766 -4.016 -7.719 1.00 35.32 93 ARG B O 1
ATOM 785 N N . GLU A 1 95 ? -35.950 -5.864 -6.712 1.00 41.09 94 GLU B N 1
ATOM 786 C CA . GLU A 1 95 ? -37.058 -6.710 -7.110 1.00 43.21 94 GLU B CA 1
ATOM 787 C C . GLU A 1 95 ? -38.325 -6.184 -6.458 1.00 40.09 94 GLU B C 1
ATOM 788 O O . GLU A 1 95 ? -38.358 -5.941 -5.246 1.00 47.01 94 GLU B O 1
ATOM 794 N N . GLY A 1 96 ? -39.357 -5.972 -7.262 1.00 38.26 95 GLY B N 1
ATOM 795 C CA . GLY A 1 96 ? -40.604 -5.483 -6.725 1.00 35.53 95 GLY B CA 1
ATOM 796 C C . GLY A 1 96 ? -40.795 -3.982 -6.789 1.00 33.44 95 GLY B C 1
ATOM 797 O O . GLY A 1 96 ? -41.814 -3.490 -6.294 1.00 29.89 95 GLY B O 1
ATOM 798 N N . TYR A 1 97 ? -39.854 -3.241 -7.366 1.00 31.86 96 TYR B N 1
ATOM 799 C CA . TYR A 1 97 ? -40.066 -1.815 -7.591 1.00 28.61 96 TYR B CA 1
ATOM 800 C C . TYR A 1 97 ? -41.080 -1.609 -8.716 1.00 24.68 96 TYR B C 1
ATOM 801 O O . TYR A 1 97 ? -41.021 -2.281 -9.746 1.00 27.74 96 TYR B O 1
ATOM 810 N N . TRP A 1 98 ? -42.016 -0.679 -8.509 1.00 23.80 97 TRP B N 1
ATOM 811 C CA . TRP A 1 98 ? -43.043 -0.334 -9.493 1.00 21.90 97 TRP B CA 1
ATOM 812 C C . TRP A 1 98 ? -42.836 1.098 -9.962 1.00 23.25 97 TRP B C 1
ATOM 813 O O . TRP A 1 98 ? -42.749 2.012 -9.135 1.00 23.77 97 TRP B O 1
ATOM 824 N N . GLY A 1 99 ? -42.774 1.294 -11.282 1.00 21.70 98 GLY B N 1
ATOM 825 C CA . GLY A 1 99 ? -42.624 2.633 -11.818 1.00 20.99 98 GLY B CA 1
ATOM 826 C C . GLY A 1 99 ? -43.917 3.426 -11.775 1.00 20.75 98 GLY B C 1
ATOM 827 O O . GLY A 1 99 ? -45.018 2.892 -11.641 1.00 25.97 98 GLY B O 1
ATOM 828 N N . GLY A 1 100 ? -43.782 4.744 -11.882 1.00 19.61 99 GLY B N 1
ATOM 829 C CA . GLY A 1 100 ? -44.952 5.597 -11.848 1.00 23.99 99 GLY B CA 1
ATOM 830 C C . GLY A 1 100 ? -44.626 7.074 -11.890 1.00 22.72 99 GLY B C 1
ATOM 831 O O . GLY A 1 100 ? -43.800 7.498 -12.703 1.00 20.21 99 GLY B O 1
ATOM 832 N N . SER A 1 101 ? -45.262 7.853 -11.005 1.00 21.79 100 SER B N 1
ATOM 833 C CA . SER A 1 101 ? -45.145 9.311 -11.023 1.00 20.51 100 SER B CA 1
ATOM 834 C C . SER A 1 101 ? -43.705 9.782 -10.878 1.00 20.51 100 SER B C 1
ATOM 835 O O . SER A 1 101 ? -43.320 10.803 -11.464 1.00 22.59 100 SER B O 1
ATOM 838 N N . VAL A 1 102 ? -42.898 9.083 -10.073 1.00 20.01 101 VAL B N 1
ATOM 839 C CA . VAL A 1 102 ? -41.493 9.466 -9.938 1.00 20.55 101 VAL B CA 1
ATOM 840 C C . VAL A 1 102 ? -40.804 9.466 -11.302 1.00 19.97 101 VAL B C 1
ATOM 841 O O . VAL A 1 102 ? -40.126 10.429 -11.684 1.00 20.57 101 VAL B O 1
ATOM 845 N N . GLU A 1 103 ? -40.979 8.389 -12.062 1.00 16.81 102 GLU B N 1
ATOM 846 C CA . GLU A 1 103 ? -40.325 8.271 -13.354 1.00 18.59 102 GLU B CA 1
ATOM 847 C C . GLU A 1 103 ? -41.000 9.113 -14.431 1.00 17.66 102 GLU B C 1
ATOM 848 O O . GLU A 1 103 ? -40.341 9.517 -15.398 1.00 18.87 102 GLU B O 1
ATOM 854 N N . ALA A 1 104 ? -42.306 9.374 -14.297 1.00 16.88 103 ALA B N 1
ATOM 855 C CA . ALA A 1 104 ? -42.959 10.281 -15.235 1.00 17.68 103 ALA B CA 1
ATOM 856 C C . ALA A 1 104 ? -42.320 11.663 -15.173 1.00 16.90 103 ALA B C 1
ATOM 857 O O . ALA A 1 104 ? -42.050 12.274 -16.218 1.00 17.22 103 ALA B O 1
ATOM 859 N N . GLU A 1 105 ? -42.031 12.153 -13.959 1.00 17.69 104 GLU B N 1
ATOM 860 C CA . GLU A 1 105 ? -41.303 13.415 -13.831 1.00 17.43 104 GLU B CA 1
ATOM 861 C C . GLU A 1 105 ? -39.930 13.317 -14.480 1.00 19.95 104 GLU B C 1
ATOM 862 O O . GLU A 1 105 ? -39.542 14.186 -15.273 1.00 18.60 104 GLU B O 1
ATOM 868 N N . ILE A 1 106 ? -39.176 12.258 -14.153 1.00 16.95 105 ILE B N 1
ATOM 869 C CA . ILE A 1 106 ? -37.816 12.118 -14.673 1.00 16.94 105 ILE B CA 1
ATOM 870 C C . ILE A 1 106 ? -37.830 12.078 -16.193 1.00 17.94 105 ILE B C 1
ATOM 871 O O . ILE A 1 106 ? -37.043 12.757 -16.861 1.00 17.51 105 ILE B O 1
ATOM 876 N N . LEU A 1 107 ? -38.713 11.261 -16.768 1.00 17.37 106 LEU B N 1
ATOM 877 C CA . LEU A 1 107 ? -38.700 11.101 -18.219 1.00 17.83 106 LEU B CA 1
ATOM 878 C C . LEU A 1 107 ? -39.176 12.362 -18.937 1.00 17.92 106 LEU B C 1
ATOM 879 O O . LEU A 1 107 ? -38.664 12.693 -20.014 1.00 17.64 106 LEU B O 1
ATOM 884 N N . SER A 1 108 ? -40.162 13.073 -18.375 1.00 18.16 107 SER B N 1
ATOM 885 C CA . SER A 1 108 ? -40.598 14.317 -19.016 1.00 17.77 107 SER B CA 1
ATOM 886 C C . SER A 1 108 ? -39.444 15.304 -19.144 1.00 20.36 107 SER B C 1
ATOM 887 O O . SER A 1 108 ? -39.348 16.034 -20.147 1.00 19.29 107 SER B O 1
ATOM 890 N N . LYS A 1 109 ? -38.543 15.314 -18.163 1.00 17.97 108 LYS B N 1
ATOM 891 C CA . LYS A 1 109 ? -37.437 16.262 -18.143 1.00 20.55 108 LYS B CA 1
ATOM 892 C C . LYS A 1 109 ? -36.222 15.761 -18.911 1.00 22.94 108 LYS B C 1
ATOM 893 O O . LYS A 1 109 ? -35.503 16.568 -19.513 1.00 23.80 108 LYS B O 1
ATOM 899 N N . LEU A 1 110 ? -35.993 14.445 -18.924 1.00 18.36 109 LEU B N 1
ATOM 900 C CA . LEU A 1 110 ? -34.915 13.878 -19.727 1.00 18.54 109 LEU B CA 1
ATOM 901 C C . LEU A 1 110 ? -35.240 13.952 -21.214 1.00 19.22 109 LEU B C 1
ATOM 902 O O . LEU A 1 110 ? -34.415 14.397 -22.025 1.00 19.82 109 LEU B O 1
ATOM 907 N N . LEU A 1 111 ? -36.435 13.512 -21.592 1.00 17.70 110 LEU B N 1
ATOM 908 C CA . LEU A 1 111 ? -36.811 13.430 -22.997 1.00 17.96 110 LEU B CA 1
ATOM 909 C C . LEU A 1 111 ? -37.360 14.738 -23.543 1.00 19.18 110 LEU B C 1
ATOM 910 O O . LEU A 1 111 ? -37.515 14.858 -24.762 1.00 19.89 110 LEU B O 1
ATOM 915 N N . LYS A 1 112 ? -37.661 15.706 -22.670 1.00 20.99 111 LYS B N 1
ATOM 916 C CA . LYS A 1 112 ? -38.211 17.001 -23.069 1.00 20.39 111 LYS B CA 1
ATOM 917 C C . LYS A 1 112 ? -39.533 16.831 -23.813 1.00 22.28 111 LYS B C 1
ATOM 918 O O . LYS A 1 112 ? -39.770 17.415 -24.874 1.00 23.38 111 LYS B O 1
ATOM 924 N N . LEU A 1 113 ? -40.410 16.007 -23.247 1.00 22.16 112 LEU B N 1
ATOM 925 C CA . LEU A 1 113 ? -41.757 15.887 -23.763 1.00 23.23 112 LEU B CA 1
ATOM 926 C C . LEU A 1 113 ? -42.704 15.680 -22.597 1.00 20.37 112 LEU B C 1
ATOM 927 O O . LEU A 1 113 ? -42.290 15.585 -21.437 1.00 24.93 112 LEU B O 1
ATOM 932 N N . THR A 1 114 ? -43.979 15.596 -22.924 1.00 17.73 113 THR B N 1
ATOM 933 C CA . THR A 1 114 ? -45.021 15.472 -21.925 1.00 17.80 113 THR B CA 1
ATOM 934 C C . THR A 1 114 ? -45.364 14.003 -21.712 1.00 18.51 113 THR B C 1
ATOM 935 O O . THR A 1 114 ? -45.325 13.206 -22.649 1.00 17.99 113 THR B O 1
ATOM 939 N N . VAL A 1 115 ? -45.666 13.641 -20.463 1.00 17.90 114 VAL B N 1
ATOM 940 C CA . VAL A 1 115 ? -46.105 12.296 -20.101 1.00 17.04 114 VAL B CA 1
ATOM 941 C C . VAL A 1 115 ? -47.481 12.426 -19.464 1.00 18.23 114 VAL B C 1
ATOM 942 O O . VAL A 1 115 ? -47.661 13.245 -18.552 1.00 18.93 114 VAL B O 1
ATOM 946 N N . ILE A 1 116 ? -48.449 11.631 -19.930 1.00 15.54 115 ILE B N 1
ATOM 947 C CA . ILE A 1 116 ? -49.815 11.695 -19.414 1.00 14.72 115 ILE B CA 1
ATOM 948 C C . ILE A 1 116 ? -50.272 10.305 -18.989 1.00 17.96 115 ILE B C 1
ATOM 949 O O . ILE A 1 116 ? -50.101 9.335 -19.737 1.00 17.47 115 ILE B O 1
ATOM 954 N N . PHE A 1 117 ? -50.838 10.215 -17.782 1.00 13.96 116 PHE B N 1
ATOM 955 C CA . PHE A 1 117 ? -51.543 9.024 -17.300 1.00 14.59 116 PHE B CA 1
ATOM 956 C C . PHE A 1 117 ? -53.040 9.260 -17.446 1.00 17.64 116 PHE B C 1
ATOM 957 O O . PHE A 1 117 ? -53.589 10.164 -16.798 1.00 17.97 116 PHE B O 1
ATOM 965 N N . TRP A 1 118 ? -53.710 8.413 -18.223 1.00 14.58 117 TRP B N 1
ATOM 966 C CA . TRP A 1 118 ? -55.149 8.522 -18.440 1.00 15.54 117 TRP B CA 1
ATOM 967 C C . TRP A 1 118 ? -55.842 7.420 -17.641 1.00 18.92 117 TRP B C 1
ATOM 968 O O . TRP A 1 118 ? -55.675 6.231 -17.943 1.00 17.91 117 TRP B O 1
ATOM 979 N N . LYS A 1 119 ? -56.633 7.816 -16.641 1.00 15.63 118 LYS B N 1
ATOM 980 C CA . LYS A 1 119 ? -57.265 6.863 -15.729 1.00 17.96 118 LYS B CA 1
ATOM 981 C C . LYS A 1 119 ? -58.451 6.172 -16.390 1.00 18.65 118 LYS B C 1
ATOM 982 O O . LYS A 1 119 ? -59.369 6.834 -16.888 1.00 17.15 118 LYS B O 1
ATOM 988 N N . CYS A 1 120 ? -58.467 4.838 -16.358 1.00 18.50 119 CYS B N 1
ATOM 989 C 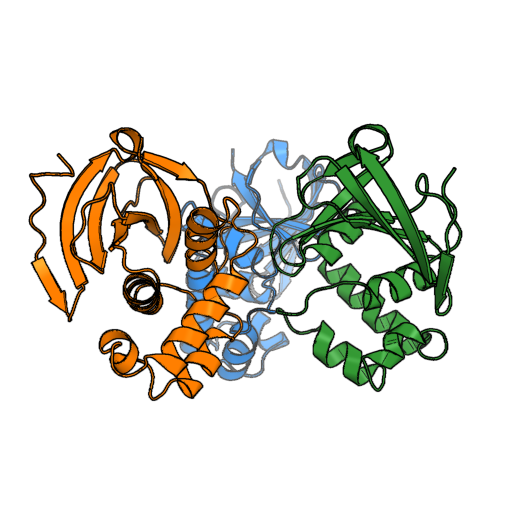CA . CYS A 1 120 ? -59.538 4.089 -17.008 1.00 17.42 119 CYS B CA 1
ATOM 990 C C . CYS A 1 120 ? -59.777 2.807 -16.225 1.00 20.59 119 CYS B C 1
ATOM 991 O O . CYS A 1 120 ? -58.849 2.016 -16.054 1.00 21.46 119 CYS B O 1
ATOM 994 N N . GLU A 1 121 ? -61.010 2.597 -15.767 1.00 20.81 120 GLU B N 1
ATOM 995 C CA . GLU A 1 121 ? -61.325 1.453 -14.925 1.00 24.06 120 GLU B CA 1
ATOM 996 C C . GLU A 1 121 ? -62.249 0.426 -15.567 1.00 24.39 120 GLU B C 1
ATOM 997 O O . GLU A 1 121 ? -62.453 -0.642 -14.979 1.00 26.84 120 GLU B O 1
ATOM 1003 N N . ASP A 1 122 ? -62.785 0.690 -16.759 1.00 22.31 121 ASP B N 1
ATOM 1004 C CA . ASP A 1 122 ? -63.712 -0.238 -17.401 1.00 23.71 121 ASP B CA 1
ATOM 1005 C C . ASP A 1 122 ? -63.255 -0.627 -18.803 1.00 22.33 121 ASP B C 1
ATOM 1006 O O . ASP A 1 122 ? -64.058 -1.140 -19.588 1.00 23.72 121 ASP B O 1
ATOM 1011 N N . ASP A 1 123 ? -61.980 -0.385 -19.129 1.00 21.23 122 ASP B N 1
ATOM 1012 C CA . ASP A 1 123 ? -61.382 -0.620 -20.450 1.00 21.81 122 ASP B CA 1
ATOM 1013 C C . ASP A 1 123 ? -62.099 0.113 -21.591 1.00 22.46 122 ASP B C 1
ATOM 1014 O O . ASP A 1 123 ? -61.950 -0.262 -22.762 1.00 24.55 122 ASP B O 1
ATOM 1019 N N . VAL A 1 124 ? -62.855 1.179 -21.305 1.00 21.91 123 VAL B N 1
ATOM 1020 C CA . VAL A 1 124 ? -63.507 1.947 -22.363 1.00 19.85 123 VAL B CA 1
ATOM 1021 C C . VAL A 1 124 ? -63.355 3.440 -22.110 1.00 20.37 123 VAL B C 1
ATOM 1022 O O . VAL A 1 124 ? -62.891 4.181 -22.984 1.00 19.77 123 VAL B O 1
ATOM 1026 N N . TRP A 1 125 ? -63.751 3.881 -20.913 1.00 20.78 124 TRP B N 1
ATOM 1027 C CA . TRP A 1 125 ? -63.889 5.298 -20.596 1.00 19.45 124 TRP B CA 1
ATOM 1028 C C . TRP A 1 125 ? -62.734 5.773 -19.725 1.00 18.67 124 TRP B C 1
ATOM 1029 O O . TRP A 1 125 ? -62.498 5.229 -18.641 1.00 21.09 124 TRP B O 1
ATOM 1040 N N . VAL A 1 126 ? -62.029 6.791 -20.201 1.00 16.63 125 VAL B N 1
ATOM 1041 C CA . VAL A 1 126 ? -61.111 7.551 -19.365 1.00 15.93 125 VAL B CA 1
ATOM 1042 C C . VAL A 1 126 ? -61.915 8.601 -18.615 1.00 19.12 125 VAL B C 1
ATOM 1043 O O . VAL A 1 126 ? -62.836 9.200 -19.178 1.00 18.57 125 VAL B O 1
ATOM 1047 N N . THR A 1 127 ? -61.583 8.827 -17.339 1.00 17.15 126 THR B N 1
ATOM 1048 C CA . THR A 1 127 ? -62.282 9.834 -16.544 1.00 20.48 126 THR B CA 1
ATOM 1049 C C . THR A 1 127 ? -61.374 10.892 -15.933 1.00 20.12 126 THR B C 1
ATOM 1050 O O . THR A 1 127 ? -61.888 11.905 -15.438 1.00 19.10 126 THR B O 1
ATOM 1054 N N . GLN A 1 128 ? -60.057 10.704 -15.955 1.00 19.14 127 GLN B N 1
ATOM 1055 C CA . GLN A 1 128 ? -59.117 11.655 -15.363 1.00 17.93 127 GLN B CA 1
ATOM 1056 C C . GLN A 1 128 ? -57.787 11.576 -16.096 1.00 21.69 127 GLN B C 1
ATOM 1057 O O . GLN A 1 128 ? -57.445 10.551 -16.695 1.00 18.81 127 GLN B O 1
ATOM 1063 N N . GLY A 1 129 ? -57.023 12.656 -15.998 1.00 19.11 128 GLY B N 1
ATOM 1064 C CA . GLY A 1 129 ? -55.656 12.670 -16.480 1.00 17.85 128 GLY B CA 1
ATOM 1065 C C . GLY A 1 129 ? -54.740 13.324 -15.465 1.00 19.09 128 GLY B C 1
ATOM 1066 O O . GLY A 1 129 ? -55.145 14.206 -14.708 1.00 19.80 128 GLY B O 1
ATOM 1067 N N . ILE A 1 130 ? -53.499 12.849 -15.431 1.00 16.03 129 ILE B N 1
ATOM 1068 C CA . ILE A 1 130 ? -52.439 13.539 -14.705 1.00 17.48 129 ILE B CA 1
ATOM 1069 C C . ILE A 1 130 ? -51.263 13.651 -15.660 1.00 19.36 129 ILE B C 1
ATOM 1070 O O . ILE A 1 130 ? -50.978 12.720 -16.421 1.00 17.99 129 ILE B O 1
ATOM 1075 N N . ARG A 1 131 ? -50.619 14.810 -15.665 1.00 17.43 130 ARG B N 1
ATOM 107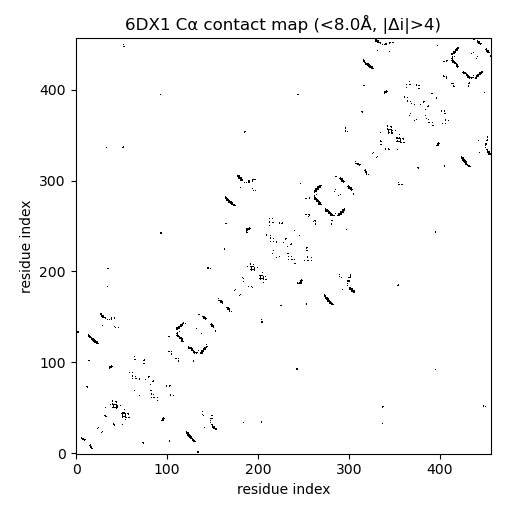6 C CA . ARG A 1 131 ? -49.725 15.172 -16.753 1.00 17.83 130 ARG B CA 1
ATOM 1077 C C . ARG A 1 131 ? -48.445 15.763 -16.189 1.00 20.10 130 ARG B C 1
ATOM 1078 O O . ARG A 1 131 ? -48.490 16.534 -15.227 1.00 19.35 130 ARG B O 1
ATOM 1086 N N . TRP A 1 132 ? -47.306 15.393 -16.782 1.00 16.59 131 TRP B N 1
ATOM 1087 C CA . TRP A 1 132 ? -46.017 16.028 -16.500 1.00 17.64 131 TRP B CA 1
ATOM 1088 C C . TRP A 1 132 ? -45.554 16.709 -17.779 1.00 20.27 131 TRP B C 1
ATOM 1089 O O . TRP A 1 132 ? -45.328 16.033 -18.789 1.00 19.88 131 TRP B O 1
ATOM 1100 N N . GLY A 1 133 ? -45.422 18.031 -17.738 1.00 17.85 132 GLY B N 1
ATOM 1101 C CA . GLY A 1 133 ? -45.143 18.834 -18.916 1.00 19.41 132 GLY B CA 1
ATOM 1102 C C . GLY A 1 133 ? -46.370 19.603 -19.382 1.00 23.23 132 GLY B C 1
ATOM 1103 O O . GLY A 1 133 ? -47.481 19.435 -18.882 1.00 22.59 132 GLY B O 1
ATOM 1104 N N . ASP A 1 134 ? -46.155 20.447 -20.399 1.00 23.53 133 ASP B N 1
ATOM 1105 C CA . ASP A 1 134 ? -47.155 21.419 -20.838 1.00 29.78 133 ASP B CA 1
ATOM 1106 C C . ASP A 1 134 ? -47.820 21.076 -22.168 1.00 27.86 133 ASP B C 1
ATOM 1107 O O . ASP A 1 134 ? -48.592 21.892 -22.687 1.00 27.18 133 ASP B O 1
ATOM 1112 N N . GLY A 1 135 ? -47.547 19.910 -22.739 1.00 23.45 134 GLY B N 1
ATOM 1113 C CA . GLY A 1 135 ? -48.071 19.578 -24.046 1.00 26.71 134 GLY B CA 1
ATOM 1114 C C . GLY A 1 135 ? -49.465 18.984 -23.985 1.00 26.88 134 GLY B C 1
ATOM 1115 O O . GLY A 1 135 ? -50.069 18.797 -22.925 1.00 27.56 134 GLY B O 1
ATOM 1116 N N . ASN A 1 136 ? -50.005 18.720 -25.166 1.00 29.87 135 ASN B N 1
ATOM 1117 C CA . ASN A 1 136 ? -51.252 17.993 -25.270 1.00 27.45 135 ASN B CA 1
ATOM 1118 C C . ASN A 1 136 ? -50.947 16.556 -25.681 1.00 28.17 135 ASN B C 1
ATOM 1119 O O . ASN A 1 136 ? -49.792 16.164 -25.867 1.00 29.97 135 ASN B O 1
ATOM 1124 N N . TYR A 1 137 ? -52.001 15.761 -25.832 1.00 24.06 136 TYR B N 1
ATOM 1125 C CA . TYR A 1 137 ? -51.800 14.330 -26.018 1.00 22.90 136 TYR B CA 1
ATOM 1126 C C . TYR A 1 137 ? -51.053 14.007 -27.307 1.00 26.51 136 TYR B C 1
ATOM 1127 O O . TYR A 1 137 ? -50.392 12.965 -27.395 1.00 23.84 136 TYR B O 1
ATOM 1136 N N . LEU A 1 138 ? -51.116 14.884 -28.311 1.00 24.76 137 LEU B N 1
ATOM 1137 C CA . LEU A 1 138 ? -50.417 14.572 -29.551 1.00 26.81 137 LEU B CA 1
ATOM 1138 C C . LEU A 1 138 ? -48.902 14.663 -29.392 1.00 27.69 137 LEU B C 1
ATOM 1139 O O . LEU A 1 138 ? -48.171 14.003 -30.133 1.00 38.54 137 LEU B O 1
ATOM 1144 N N . THR A 1 139 ? -48.410 15.454 -28.435 1.00 30.22 138 THR B N 1
ATOM 1145 C CA . THR A 1 139 ? -46.976 15.595 -28.197 1.00 33.55 138 THR B CA 1
ATOM 1146 C C . THR A 1 139 ? -46.538 14.879 -26.923 1.00 36.38 138 THR B C 1
ATOM 1147 O O . THR A 1 139 ? -45.554 15.277 -26.283 1.00 35.94 138 THR B O 1
ATOM 1151 N N . ALA A 1 140 ? -47.264 13.839 -26.531 1.00 24.89 139 ALA B N 1
ATOM 1152 C CA . ALA A 1 140 ? -47.016 13.200 -25.247 1.00 19.64 139 ALA B CA 1
ATOM 1153 C C . ALA A 1 140 ? -46.758 11.710 -25.410 1.00 18.28 139 ALA B C 1
ATOM 1154 O O . ALA A 1 140 ? -47.127 11.083 -26.415 1.00 21.32 139 ALA B O 1
ATOM 1156 N N . ILE A 1 141 ? -46.103 11.157 -24.392 1.00 16.92 140 ILE B N 1
ATOM 1157 C CA . ILE A 1 141 ? -46.183 9.726 -24.123 1.00 17.55 140 ILE B CA 1
ATOM 1158 C C . ILE A 1 141 ? -47.474 9.515 -23.338 1.00 17.63 140 ILE B C 1
ATOM 1159 O O . ILE A 1 141 ? -47.595 9.980 -22.202 1.00 18.46 140 ILE B O 1
ATOM 1164 N N . ASN A 1 142 ? -48.437 8.839 -23.947 1.00 16.75 141 ASN B N 1
ATOM 1165 C CA . ASN A 1 142 ? -49.747 8.594 -23.357 1.00 17.19 141 ASN B CA 1
ATOM 1166 C C . ASN A 1 142 ? -49.806 7.186 -22.786 1.00 18.68 141 ASN B C 1
ATOM 1167 O O . ASN A 1 142 ? -49.567 6.218 -23.506 1.00 17.82 141 ASN B O 1
ATOM 1172 N N . LEU A 1 143 ? -50.162 7.071 -21.506 1.00 15.36 142 LEU B N 1
ATOM 1173 C CA . LEU A 1 143 ? -50.291 5.773 -20.857 1.00 16.08 142 LEU B CA 1
ATOM 1174 C C . LEU A 1 143 ? -51.720 5.572 -20.365 1.00 18.39 142 LEU B C 1
ATOM 1175 O O . LEU A 1 143 ? -52.354 6.503 -19.849 1.00 17.91 142 LEU B O 1
ATOM 1180 N N . LEU A 1 144 ? -52.234 4.355 -20.517 1.00 15.42 143 LEU B N 1
ATOM 1181 C CA . LEU A 1 144 ? -53.533 4.017 -19.950 1.00 15.57 143 LEU B CA 1
ATOM 1182 C C . LEU A 1 144 ? -53.272 3.480 -18.550 1.00 19.63 143 LEU B C 1
ATOM 1183 O O . LEU A 1 144 ? -52.581 2.466 -18.387 1.00 18.12 143 LEU B O 1
ATOM 1188 N N . HIS A 1 145 ? -53.768 4.191 -17.545 1.00 15.43 144 HIS B N 1
ATOM 1189 C CA . HIS A 1 145 ? -53.501 3.877 -16.144 1.00 16.15 144 HIS B CA 1
ATOM 1190 C C . HIS A 1 145 ? -54.739 3.191 -15.583 1.00 18.83 144 HIS B C 1
ATOM 1191 O O . HIS A 1 145 ? -55.765 3.840 -15.355 1.00 17.93 144 HIS B O 1
ATOM 1198 N N . ILE A 1 146 ? -54.663 1.872 -15.392 1.00 20.11 145 ILE B N 1
ATOM 1199 C CA . ILE A 1 146 ? -55.842 1.121 -14.972 1.00 18.47 145 ILE B CA 1
ATOM 1200 C C . ILE A 1 146 ? -55.648 0.611 -13.546 1.00 19.69 145 ILE B C 1
ATOM 1201 O O . ILE A 1 146 ? -54.701 1.012 -12.859 1.00 19.59 145 ILE B O 1
ATOM 1206 N N . GLN A 1 147 ? -56.548 -0.255 -13.071 1.00 19.71 146 GLN B N 1
ATOM 1207 C CA . GLN A 1 147 ? -56.515 -0.638 -11.664 1.00 20.86 146 GLN B CA 1
ATOM 1208 C C . GLN A 1 147 ? -55.201 -1.333 -11.312 1.00 21.70 146 GLN B C 1
ATOM 1209 O O . GLN A 1 147 ? -54.519 -1.897 -12.170 1.00 21.22 146 GLN B O 1
ATOM 1215 N N . PHE A 1 148 ? -54.852 -1.277 -10.019 1.00 19.58 147 PHE B N 1
ATOM 1216 C CA . PHE A 1 148 ? -53.675 -1.962 -9.459 1.00 20.99 147 PHE B CA 1
ATOM 1217 C C . PHE A 1 148 ? -52.372 -1.479 -10.094 1.00 20.27 147 PHE B C 1
ATOM 1218 O O . PHE A 1 148 ? -51.383 -2.219 -10.188 1.00 20.96 147 PHE B O 1
ATOM 1226 N N . ASP A 1 149 ? -52.368 -0.211 -10.507 1.00 21.52 148 ASP B N 1
ATOM 1227 C CA . ASP A 1 149 ? -51.184 0.474 -11.014 1.00 23.52 148 ASP B CA 1
ATOM 1228 C C . ASP A 1 149 ? -50.591 -0.218 -12.231 1.00 19.64 148 ASP B C 1
ATOM 1229 O O . ASP A 1 149 ? -49.376 -0.183 -12.449 1.00 20.17 148 ASP B O 1
ATOM 1234 N N . HIS A 1 150 ? -51.443 -0.834 -13.035 1.00 18.76 149 HIS B N 1
ATOM 1235 C CA . HIS A 1 150 ? -51.000 -1.337 -14.322 1.00 17.47 149 HIS B CA 1
ATOM 1236 C C . HIS A 1 150 ? -51.074 -0.223 -15.362 1.00 19.15 149 HIS B C 1
ATOM 1237 O O . HIS A 1 150 ? -52.027 0.565 -15.380 1.00 19.20 149 HIS B O 1
ATOM 1244 N N . PHE A 1 151 ? -50.065 -0.163 -16.224 1.00 16.24 150 PHE B N 1
ATOM 1245 C CA . PHE A 1 151 ? -49.997 0.816 -17.310 1.00 16.26 150 PHE B CA 1
ATOM 1246 C C . PHE A 1 151 ? -49.914 0.094 -18.643 1.00 20.13 150 PHE B C 1
ATOM 1247 O O . PHE A 1 151 ? -49.063 -0.785 -18.820 1.00 19.43 150 PHE B O 1
ATOM 1255 N N . ASP A 1 152 ? -50.755 0.500 -19.585 1.00 16.77 151 ASP B N 1
ATOM 1256 C CA . ASP A 1 152 ? -50.614 0.123 -20.985 1.00 17.11 151 ASP B CA 1
ATOM 1257 C C . ASP A 1 152 ? -50.250 1.351 -21.808 1.00 18.10 151 ASP B C 1
ATOM 1258 O O . ASP A 1 152 ? -50.337 2.490 -21.341 1.00 18.97 151 ASP B O 1
ATOM 1263 N N . PHE A 1 153 ? -49.833 1.123 -23.053 1.00 17.41 152 PHE B N 1
ATOM 1264 C CA . PHE A 1 153 ? -49.392 2.211 -23.914 1.00 17.04 152 PHE B CA 1
ATOM 1265 C C . PHE A 1 153 ? -50.516 2.623 -24.858 1.00 18.36 152 PHE B C 1
ATOM 1266 O O . PHE A 1 153 ? -51.274 1.783 -25.341 1.00 20.08 152 PHE B O 1
ATOM 1274 N N . LEU A 1 154 ? -50.634 3.922 -25.110 1.00 16.64 153 LEU B N 1
ATOM 1275 C CA . LEU A 1 154 ? -51.673 4.438 -25.994 1.00 18.86 153 LEU B CA 1
ATOM 1276 C C . LEU A 1 154 ? -51.018 5.169 -27.159 1.00 18.83 153 LEU B C 1
ATOM 1277 O O . LEU A 1 154 ? -50.213 6.076 -26.940 1.00 19.81 153 LEU B O 1
ATOM 1282 N N . VAL A 1 155 ? -51.366 4.786 -28.384 1.00 19.95 154 VAL B N 1
ATOM 1283 C CA . VAL A 1 155 ? -50.847 5.425 -29.592 1.00 22.80 154 VAL B CA 1
ATOM 1284 C C . VAL A 1 155 ? -51.933 6.352 -30.153 1.00 21.30 154 VAL B C 1
ATOM 1285 O O . VAL A 1 155 ? -53.016 5.864 -30.490 1.00 23.42 154 VAL B O 1
ATOM 1289 N N . PRO A 1 156 ? -51.670 7.645 -30.291 1.00 21.63 155 PRO B N 1
ATOM 1290 C CA . PRO A 1 156 ? -52.686 8.534 -30.867 1.00 26.74 155 PRO B CA 1
ATOM 1291 C C . PRO A 1 156 ? -53.018 8.139 -32.298 1.00 27.43 155 PRO B C 1
ATOM 1292 O O . PRO A 1 156 ? -52.137 7.796 -33.092 1.00 29.81 155 PRO B O 1
ATOM 1296 N N . ILE A 1 157 ? -54.309 8.176 -32.608 1.00 26.57 156 ILE B N 1
ATOM 1297 C CA . ILE A 1 157 ? -54.801 7.954 -33.954 1.00 31.70 156 ILE B CA 1
ATOM 1298 C C . ILE A 1 157 ? -54.459 9.173 -34.798 1.00 35.23 156 ILE B C 1
ATOM 1299 O O . ILE A 1 157 ? -54.650 10.305 -34.350 1.00 34.33 156 ILE B O 1
ATOM 1304 N N . ASN B 1 7 ? -71.932 -35.818 -4.523 1.00 60.80 6 ASN A N 1
ATOM 1305 C CA . ASN B 1 7 ? -71.376 -36.866 -5.373 1.00 64.03 6 ASN A CA 1
ATOM 1306 C C . ASN B 1 7 ? -69.902 -37.110 -5.053 1.00 61.71 6 ASN A C 1
ATOM 1307 O O . ASN B 1 7 ? -69.417 -38.239 -5.138 1.00 62.45 6 ASN A O 1
ATOM 1312 N N . ILE B 1 8 ? -69.189 -36.048 -4.694 1.00 54.48 7 ILE A N 1
ATOM 1313 C CA . ILE B 1 8 ? -67.793 -36.156 -4.289 1.00 49.87 7 ILE A CA 1
ATOM 1314 C C . ILE B 1 8 ? -67.744 -36.468 -2.802 1.00 44.55 7 ILE A C 1
ATOM 1315 O O . ILE B 1 8 ? -68.341 -35.750 -1.992 1.00 46.77 7 ILE A O 1
ATOM 1320 N N . VAL B 1 9 ? -67.017 -37.517 -2.433 1.00 44.92 8 VAL A N 1
ATOM 1321 C CA . VAL B 1 9 ? -66.749 -37.790 -1.027 1.00 43.87 8 VAL A CA 1
ATOM 1322 C C . VAL B 1 9 ? -65.406 -37.144 -0.683 1.00 36.88 8 VAL A C 1
ATOM 1323 O O . VAL B 1 9 ? -64.355 -37.507 -1.221 1.00 40.12 8 VAL A O 1
ATOM 1327 N N . TRP B 1 10 ? -65.454 -36.115 0.153 1.00 29.56 9 TRP A N 1
ATOM 1328 C CA . TRP B 1 10 ? -64.249 -35.467 0.641 1.00 24.12 9 TRP A CA 1
ATOM 1329 C C . TRP B 1 10 ? -63.786 -36.194 1.895 1.00 26.50 9 TRP A C 1
ATOM 1330 O O . TRP B 1 10 ? -64.597 -36.474 2.782 1.00 29.38 9 TRP A O 1
ATOM 1341 N N . GLU B 1 11 ? -62.497 -36.511 1.958 1.00 24.00 10 GLU A N 1
ATOM 1342 C CA . GLU B 1 11 ? -61.893 -37.147 3.122 1.00 23.63 10 GLU A CA 1
ATOM 1343 C C . GLU B 1 11 ? -61.234 -36.067 3.965 1.00 25.64 10 GLU A C 1
ATOM 1344 O O . GLU B 1 11 ? -60.408 -35.306 3.459 1.00 22.11 10 GLU A O 1
ATOM 1350 N N . HIS B 1 12 ? -61.579 -36.000 5.248 1.00 23.96 11 HIS A N 1
ATOM 1351 C CA . HIS B 1 12 ? -60.938 -34.990 6.074 1.00 22.40 11 HIS A CA 1
ATOM 1352 C C . HIS B 1 12 ? -59.438 -35.259 6.151 1.00 23.82 11 HIS A C 1
ATOM 1353 O O . HIS B 1 12 ? -59.003 -36.411 6.232 1.00 27.77 11 HIS A O 1
ATOM 1360 N N . VAL B 1 13 ? -58.635 -34.189 6.097 1.00 20.43 12 VAL A N 1
ATOM 1361 C CA . VAL B 1 13 ? -57.174 -34.286 6.158 1.00 21.66 12 VAL A CA 1
ATOM 1362 C C . VAL B 1 13 ? -56.615 -33.662 7.442 1.00 23.75 12 VAL A C 1
ATOM 1363 O O . VAL B 1 13 ? -55.906 -34.322 8.201 1.00 26.22 12 VAL A O 1
ATOM 1367 N N . PHE B 1 14 ? -56.918 -32.384 7.685 1.00 21.14 13 PHE A N 1
ATOM 1368 C CA . PHE B 1 14 ? -56.229 -31.585 8.697 1.00 21.75 13 PHE A CA 1
ATOM 1369 C C . PHE B 1 14 ? -56.968 -30.271 8.889 1.00 23.40 13 PHE A C 1
ATOM 1370 O O . PHE B 1 14 ? -57.145 -29.534 7.915 1.00 20.74 13 PHE A O 1
ATOM 1378 N N . ASP B 1 15 ? -57.393 -29.953 10.120 1.00 19.90 14 ASP A N 1
ATOM 1379 C CA . ASP B 1 15 ? -58.048 -28.672 10.392 1.00 19.25 14 ASP A CA 1
ATOM 1380 C C . ASP B 1 15 ? -59.227 -28.442 9.442 1.00 22.51 14 ASP A C 1
ATOM 1381 O O . ASP B 1 15 ? -60.175 -29.227 9.469 1.00 21.64 14 ASP A O 1
ATOM 1386 N N . ASN B 1 16 ? -59.201 -27.408 8.583 1.00 18.36 15 ASN A N 1
ATOM 1387 C CA . ASN B 1 16 ? -60.311 -27.194 7.654 1.00 19.14 15 ASN A CA 1
ATOM 1388 C C . ASN B 1 16 ? -60.013 -27.713 6.249 1.00 20.89 15 ASN A C 1
ATOM 1389 O O . ASN B 1 16 ? -60.705 -27.332 5.296 1.00 19.09 15 ASN A O 1
ATOM 1394 N N . CYS B 1 17 ? -59.046 -28.618 6.118 1.00 17.66 16 CYS A N 1
ATOM 1395 C CA . CYS B 1 17 ? -58.582 -29.120 4.825 1.00 17.14 16 CYS A CA 1
ATOM 1396 C C . CYS B 1 17 ? -59.066 -30.552 4.619 1.00 19.39 16 CYS A C 1
ATOM 1397 O O . CYS B 1 17 ? -58.929 -31.396 5.516 1.00 20.22 16 CYS A O 1
ATOM 1400 N N . SER B 1 18 ? -59.648 -30.823 3.451 1.00 16.01 17 SER A N 1
ATOM 1401 C CA . SER B 1 18 ? -60.071 -32.168 3.070 1.00 15.66 17 SER A CA 1
ATOM 1402 C C . SER B 1 18 ? -59.605 -32.445 1.642 1.00 20.80 17 SER A C 1
ATOM 1403 O O . SER B 1 18 ? -59.139 -31.546 0.945 1.00 19.28 17 SER A O 1
ATOM 1406 N N . GLN B 1 19 ? -59.712 -33.704 1.205 1.00 18.19 18 GLN A N 1
ATOM 1407 C CA . GLN B 1 19 ? -59.214 -34.073 -0.118 1.00 20.20 18 GLN A CA 1
ATOM 1408 C C . GLN B 1 19 ? -60.124 -35.109 -0.760 1.00 23.91 18 GLN A C 1
ATOM 1409 O O . GLN B 1 19 ? -60.810 -35.873 -0.080 1.00 23.26 18 GLN A O 1
ATOM 1415 N N . ALA B 1 20 ? -60.124 -35.133 -2.092 1.00 20.72 19 ALA A N 1
ATOM 1416 C CA . ALA B 1 20 ? -60.943 -36.099 -2.809 1.00 22.90 19 ALA A CA 1
ATOM 1417 C C . ALA B 1 20 ? -60.161 -36.636 -3.993 1.00 24.81 19 ALA A C 1
ATOM 1418 O O . ALA B 1 20 ? -59.532 -35.868 -4.726 1.00 23.42 19 ALA A O 1
ATOM 1420 N N . ASN B 1 21 ? -60.192 -37.954 -4.168 1.00 23.63 20 ASN A N 1
ATOM 1421 C CA . ASN B 1 21 ? -59.687 -38.570 -5.383 1.00 26.17 20 ASN A CA 1
ATOM 1422 C C . ASN B 1 21 ? -60.861 -38.706 -6.340 1.00 24.93 20 ASN A C 1
ATOM 1423 O O . ASN B 1 21 ? -61.835 -39.402 -6.044 1.00 26.63 20 ASN A O 1
ATOM 1428 N N . VAL B 1 22 ? -60.792 -38.011 -7.468 1.00 23.47 21 VAL A N 1
ATOM 1429 C CA . VAL B 1 22 ? -61.915 -37.994 -8.400 1.00 25.22 21 VAL A CA 1
ATOM 1430 C C . VAL B 1 22 ? -61.356 -37.601 -9.751 1.00 24.63 21 VAL A C 1
ATOM 1431 O O . VAL B 1 22 ? -60.481 -36.735 -9.835 1.00 27.95 21 VAL A O 1
ATOM 1435 N N . VAL B 1 23 ? -61.849 -38.246 -10.810 1.00 20.57 22 VAL A N 1
ATOM 1436 C CA . VAL B 1 23 ? -61.355 -38.017 -12.165 1.00 20.01 22 VAL A CA 1
ATOM 1437 C C . VAL B 1 23 ? -62.478 -37.388 -12.983 1.00 20.32 22 VAL A C 1
ATOM 1438 O O . VAL B 1 23 ? -63.566 -37.967 -13.100 1.00 23.26 22 VAL A O 1
ATOM 1442 N N . PHE B 1 24 ? -62.223 -36.208 -13.548 1.00 19.56 23 PHE A N 1
ATOM 1443 C CA . PHE B 1 24 ? -63.213 -35.588 -14.421 1.00 17.48 23 PHE A CA 1
ATOM 1444 C C . PHE B 1 24 ? -62.537 -34.603 -15.368 1.00 18.35 23 PHE A C 1
ATOM 1445 O O . PHE B 1 24 ? -61.466 -34.063 -15.075 1.00 19.51 23 PHE A O 1
ATOM 1453 N N . SER B 1 25 ? -63.177 -34.395 -16.515 1.00 17.47 24 SER A N 1
ATOM 1454 C CA . SER B 1 25 ? -62.767 -33.356 -17.450 1.00 16.53 24 SER A CA 1
ATOM 1455 C C . SER B 1 25 ? -63.081 -31.990 -16.850 1.00 16.49 24 SER A C 1
ATOM 1456 O O . SER B 1 25 ? -64.246 -31.687 -16.572 1.00 18.02 24 SER A O 1
ATOM 1459 N N . TYR B 1 26 ? -62.060 -31.155 -16.623 1.00 16.97 25 TYR A N 1
ATOM 1460 C CA . TYR B 1 26 ? -62.370 -29.882 -15.968 1.00 16.68 25 TYR A CA 1
ATOM 1461 C C . TYR B 1 26 ? -63.283 -29.030 -16.835 1.00 16.92 25 TYR A C 1
ATOM 1462 O O . TYR B 1 26 ? -64.080 -28.247 -16.308 1.00 17.12 25 TYR A O 1
ATOM 1471 N N . ARG B 1 27 ? -63.227 -29.211 -18.162 1.00 16.98 26 ARG A N 1
ATOM 1472 C CA . ARG B 1 27 ? -64.107 -28.460 -19.048 1.00 17.44 26 ARG A CA 1
ATOM 1473 C C . ARG B 1 27 ? -65.573 -28.863 -18.919 1.00 18.55 26 ARG A C 1
ATOM 1474 O O . ARG B 1 27 ? -66.445 -28.121 -19.392 1.00 19.64 26 ARG A O 1
ATOM 1482 N N . GLU B 1 28 ? -65.864 -30.015 -18.312 1.00 19.14 27 GLU A N 1
ATOM 1483 C CA . GLU B 1 28 ? -67.257 -30.372 -18.049 1.00 20.32 27 GLU A CA 1
ATOM 1484 C C . GLU B 1 28 ? -67.908 -29.396 -17.073 1.00 22.76 27 GLU A C 1
ATOM 1485 O O . GLU B 1 28 ? -69.124 -29.165 -17.136 1.00 21.71 27 GLU A O 1
ATOM 1491 N N . PHE B 1 29 ? -67.120 -28.798 -16.176 1.00 19.26 28 PHE A N 1
ATOM 1492 C CA . PHE B 1 29 ? -67.672 -27.950 -15.134 1.00 18.62 28 PHE A CA 1
ATOM 1493 C C . PHE B 1 29 ? -67.134 -26.530 -15.125 1.00 21.17 28 PHE A C 1
ATOM 1494 O O . PHE B 1 29 ? -67.727 -25.675 -14.457 1.00 21.90 28 PHE A O 1
ATOM 1502 N N . PHE B 1 30 ? -66.040 -26.251 -15.829 1.00 17.59 29 PHE A N 1
ATOM 1503 C CA . PHE B 1 30 ? -65.327 -24.989 -15.684 1.00 17.71 29 PHE A CA 1
ATOM 1504 C C . PHE B 1 30 ? -64.883 -24.451 -17.037 1.00 18.72 29 PHE A C 1
ATOM 1505 O O . PHE B 1 30 ? -64.655 -25.207 -17.984 1.00 19.50 29 PHE A O 1
ATOM 1513 N N . ASN B 1 31 ? -64.698 -23.133 -17.083 1.00 19.69 30 ASN A N 1
ATOM 1514 C CA . ASN B 1 31 ? -63.872 -22.476 -18.088 1.00 22.10 30 ASN A CA 1
ATOM 1515 C C . ASN B 1 31 ? -62.577 -22.029 -17.425 1.00 22.36 30 ASN A C 1
ATOM 1516 O O . ASN B 1 31 ? -62.606 -21.468 -16.331 1.00 23.50 30 ASN A O 1
ATOM 1521 N N . LYS B 1 32 ? -61.445 -22.262 -18.084 1.00 19.77 31 LYS A N 1
ATOM 1522 C CA . LYS B 1 32 ? -60.145 -21.888 -17.530 1.00 20.00 31 LYS A CA 1
ATOM 1523 C C . LYS B 1 32 ? -59.731 -20.485 -17.959 1.00 22.74 31 LYS A C 1
ATOM 1524 O O . LYS B 1 32 ? -59.900 -20.096 -19.124 1.00 22.28 31 LYS A O 1
ATOM 1530 N N . GLU B 1 33 ? -59.183 -19.724 -17.010 1.00 18.32 32 GLU A N 1
ATOM 1531 C CA . GLU B 1 33 ? -58.572 -18.427 -17.290 1.00 19.21 32 GLU A CA 1
ATOM 1532 C C . GLU B 1 33 ? -57.106 -18.469 -16.872 1.00 20.31 32 GLU A C 1
ATOM 1533 O O . GLU B 1 33 ? -56.794 -18.692 -15.700 1.00 19.46 32 GLU A O 1
ATOM 1539 N N . LEU B 1 34 ? -56.207 -18.272 -17.835 1.00 18.62 33 LEU A N 1
ATOM 1540 C CA . LEU B 1 34 ? -54.782 -18.395 -17.570 1.00 18.06 33 LEU A CA 1
ATOM 1541 C C . LEU B 1 34 ? -54.253 -17.218 -16.758 1.00 20.39 33 LEU A C 1
ATOM 1542 O O . LEU B 1 34 ? -54.764 -16.091 -16.834 1.00 23.74 33 LEU A O 1
ATOM 1547 N N . THR B 1 35 ? -53.208 -17.490 -15.972 1.00 17.07 34 THR A N 1
ATOM 1548 C CA . THR B 1 35 ? -52.434 -16.470 -15.279 1.00 16.90 34 THR A CA 1
ATOM 1549 C C . THR B 1 35 ? -51.037 -16.392 -15.878 1.00 17.14 34 THR A C 1
ATOM 1550 O O . THR B 1 35 ? -50.522 -17.364 -16.446 1.00 18.68 34 THR A O 1
ATOM 1554 N N . LEU B 1 36 ? -50.427 -15.221 -15.737 1.00 18.11 35 LEU A N 1
ATOM 1555 C CA . LEU B 1 36 ? -49.056 -15.033 -16.186 1.00 18.55 35 LEU A CA 1
ATOM 1556 C C . LEU B 1 36 ? -48.142 -16.039 -15.493 1.00 17.97 35 LEU A C 1
ATOM 1557 O O . LEU B 1 36 ? -48.200 -16.181 -14.256 1.00 19.79 35 LEU A O 1
ATOM 1562 N N . PRO B 1 37 ? -47.300 -16.760 -16.231 1.00 18.28 36 PRO A N 1
ATOM 1563 C CA . PRO B 1 37 ? -46.453 -17.776 -15.575 1.00 20.26 36 PRO A CA 1
ATOM 1564 C C . PRO B 1 37 ? -45.209 -17.182 -14.925 1.00 24.54 36 PRO A C 1
ATOM 1565 O O . PRO B 1 37 ? -44.072 -17.324 -15.387 1.00 23.02 36 PRO A O 1
ATOM 1569 N N . ASP B 1 38 ? -45.416 -16.478 -13.816 1.00 20.42 37 ASP A N 1
ATOM 1570 C CA . ASP B 1 38 ? -44.322 -16.118 -12.936 1.00 19.55 37 ASP A CA 1
ATOM 1571 C C . ASP B 1 38 ? -44.591 -16.760 -11.577 1.00 19.45 37 ASP A C 1
ATOM 1572 O O . ASP B 1 38 ? -45.531 -17.554 -11.416 1.00 20.67 37 ASP A O 1
ATOM 1577 N N . GLY B 1 39 ? -43.757 -16.423 -10.603 1.00 20.42 38 GLY A N 1
ATOM 1578 C CA . GLY B 1 39 ? -43.925 -16.974 -9.274 1.00 21.53 38 GLY A CA 1
ATOM 1579 C C . GLY B 1 39 ? -45.114 -16.432 -8.519 1.00 20.04 38 GLY A C 1
ATOM 1580 O O . GLY B 1 39 ? -45.391 -16.911 -7.416 1.00 20.75 38 GLY A O 1
ATOM 1581 N N . ASN B 1 40 ? -45.819 -15.455 -9.081 1.00 19.35 39 ASN A N 1
ATOM 1582 C CA . ASN B 1 40 ? -46.982 -14.864 -8.434 1.00 18.89 39 ASN A CA 1
ATOM 1583 C C . ASN B 1 40 ? -48.288 -15.518 -8.863 1.00 18.41 39 ASN A C 1
ATOM 1584 O O . ASN B 1 40 ? -49.361 -15.032 -8.489 1.00 17.85 39 ASN A O 1
ATOM 1589 N N . CYS B 1 41 ? -48.217 -16.616 -9.625 1.00 17.71 40 CYS A N 1
ATOM 1590 C CA . CYS B 1 41 ? -49.399 -17.157 -10.288 1.00 17.46 40 CYS A CA 1
ATOM 1591 C C . CYS B 1 41 ? -50.521 -17.516 -9.311 1.00 14.91 40 CYS A C 1
ATOM 1592 O O . CYS B 1 41 ? -51.696 -17.348 -9.646 1.00 16.50 40 CYS A O 1
ATOM 1595 N N . PHE B 1 42 ? -50.200 -18.035 -8.122 1.00 17.54 41 PHE A N 1
ATOM 1596 C CA . PHE B 1 42 ? -51.272 -18.338 -7.172 1.00 16.51 41 PHE A CA 1
ATOM 1597 C C . PHE B 1 42 ? -52.068 -17.076 -6.838 1.00 16.39 41 PHE A C 1
ATOM 1598 O O . PHE B 1 42 ? -53.306 -17.074 -6.861 1.00 16.33 41 PHE A O 1
ATOM 1606 N N . PHE B 1 43 ? -51.357 -15.986 -6.552 1.00 15.52 42 PHE A N 1
ATOM 1607 C CA . PHE B 1 43 ? -52.006 -14.731 -6.191 1.00 15.48 42 PHE A CA 1
ATOM 1608 C C . PHE B 1 43 ? -52.708 -14.106 -7.388 1.00 16.81 42 PHE A C 1
ATOM 1609 O O . PHE B 1 43 ? -53.744 -13.452 -7.229 1.00 17.02 42 PHE A O 1
ATOM 1617 N N . ARG B 1 44 ? -52.165 -14.309 -8.591 1.00 16.51 43 ARG A N 1
ATOM 1618 C CA . ARG B 1 44 ? -52.848 -13.868 -9.802 1.00 15.59 43 ARG A CA 1
ATOM 1619 C C . ARG B 1 44 ? -54.170 -14.595 -9.990 1.00 16.97 43 ARG A C 1
ATOM 1620 O O . ARG B 1 44 ? -55.161 -13.999 -10.425 1.00 16.68 43 ARG A O 1
ATOM 1628 N N . ALA B 1 45 ? -54.200 -15.896 -9.678 1.00 16.70 44 ALA A N 1
ATOM 1629 C CA . ALA B 1 45 ? -55.432 -16.652 -9.859 1.00 17.73 44 ALA A CA 1
ATOM 1630 C C . ALA B 1 45 ? -56.492 -16.213 -8.860 1.00 17.94 44 ALA A C 1
ATOM 1631 O O . ALA B 1 45 ? -57.661 -16.039 -9.225 1.00 17.75 44 ALA A O 1
ATOM 1633 N N . VAL B 1 46 ? -56.099 -16.005 -7.598 1.00 15.98 45 VAL A N 1
ATOM 1634 C CA . VAL B 1 46 ? -57.053 -15.509 -6.606 1.00 16.72 45 VAL A CA 1
ATOM 1635 C C . VAL B 1 46 ? -57.503 -14.098 -6.961 1.00 17.86 45 VAL A C 1
ATOM 1636 O O . VAL B 1 46 ? -58.679 -13.746 -6.807 1.00 18.87 45 VAL A O 1
ATOM 1640 N N . SER B 1 47 ? -56.574 -13.267 -7.437 1.00 17.09 46 SER A N 1
ATOM 1641 C CA . SER B 1 47 ? -56.949 -11.922 -7.868 1.00 17.00 46 SER A CA 1
ATOM 1642 C C . SER B 1 47 ? -58.016 -11.962 -8.963 1.00 17.34 46 SER A C 1
ATOM 1643 O O . SER B 1 47 ? -58.929 -11.126 -8.980 1.00 19.38 46 SER A O 1
ATOM 1646 N N . THR B 1 48 ? -57.931 -12.934 -9.876 1.00 17.25 47 THR A N 1
ATOM 1647 C CA . THR B 1 48 ? -58.929 -13.051 -10.936 1.00 17.91 47 THR A CA 1
ATOM 1648 C C . THR B 1 48 ? -60.316 -13.312 -10.344 1.00 19.94 47 THR A C 1
ATOM 1649 O O . THR B 1 48 ? -61.314 -12.726 -10.779 1.00 20.63 47 THR A O 1
ATOM 1653 N N . PHE B 1 49 ? -60.388 -14.151 -9.312 1.00 18.32 48 PHE A N 1
ATOM 1654 C CA . PHE B 1 49 ? -61.659 -14.377 -8.627 1.00 18.63 48 PHE A CA 1
ATOM 1655 C C . PHE B 1 49 ? -62.186 -13.102 -7.976 1.00 20.30 48 PHE A C 1
ATOM 1656 O O . PHE B 1 49 ? -63.375 -12.773 -8.099 1.00 21.11 48 PHE A O 1
ATOM 1664 N N . LEU B 1 50 ? -61.323 -12.387 -7.248 1.00 18.75 49 LEU A N 1
ATOM 1665 C CA . LEU B 1 50 ? -61.771 -11.270 -6.417 1.00 19.69 49 LEU A CA 1
ATOM 1666 C C . LEU B 1 50 ? -62.062 -10.021 -7.228 1.00 22.66 49 LEU A C 1
ATOM 1667 O O . LEU B 1 50 ? -62.957 -9.245 -6.865 1.00 24.88 49 LEU A O 1
ATOM 1672 N N . TYR B 1 51 ? -61.298 -9.797 -8.296 1.00 21.16 50 TYR A N 1
ATOM 1673 C CA . TYR B 1 51 ? -61.292 -8.508 -8.966 1.00 20.31 50 TYR A CA 1
ATOM 1674 C C . TYR B 1 51 ? -61.564 -8.586 -10.461 1.00 23.55 50 TYR A C 1
ATOM 1675 O O . TYR B 1 51 ? -61.546 -7.539 -11.123 1.00 25.40 50 TYR A O 1
ATOM 1684 N N . ASP B 1 52 ? -61.759 -9.786 -11.016 1.00 22.55 51 ASP A N 1
ATOM 1685 C CA . ASP B 1 52 ? -61.968 -10.008 -12.448 1.00 21.98 51 ASP A CA 1
ATOM 1686 C C . ASP B 1 52 ? -60.742 -9.641 -13.288 1.00 24.22 51 ASP A C 1
ATOM 1687 O O . ASP B 1 52 ? -60.851 -9.434 -14.504 1.00 26.49 51 ASP A O 1
ATOM 1692 N N . THR B 1 53 ? -59.569 -9.571 -12.665 1.00 21.79 52 THR A N 1
ATOM 1693 C CA . THR B 1 53 ? -58.302 -9.373 -13.358 1.00 21.96 52 THR A CA 1
ATOM 1694 C C . THR B 1 53 ? -57.206 -9.981 -12.500 1.00 20.71 52 THR A C 1
ATOM 1695 O O . THR B 1 53 ? -57.295 -9.961 -11.269 1.00 20.46 52 THR A O 1
ATOM 1699 N N . GLN B 1 54 ? -56.185 -10.536 -13.151 1.00 20.48 53 GLN A N 1
ATOM 1700 C CA . GLN B 1 54 ? -55.030 -11.055 -12.417 1.00 19.14 53 GLN A CA 1
ATOM 1701 C C . GLN B 1 54 ? -54.130 -9.956 -11.883 1.00 18.93 53 GLN A C 1
ATOM 1702 O O . GLN B 1 54 ? -53.211 -10.246 -11.108 1.00 19.21 53 GLN A O 1
ATOM 1708 N N . ASN B 1 55 ? -54.370 -8.697 -12.270 1.00 18.87 54 ASN A N 1
ATOM 1709 C CA . ASN B 1 55 ? -53.413 -7.632 -12.005 1.00 17.95 54 ASN A CA 1
ATOM 1710 C C . ASN B 1 55 ? -53.375 -7.201 -10.546 1.00 18.51 54 ASN A C 1
ATOM 1711 O O . ASN B 1 55 ? -52.506 -6.404 -10.183 1.00 21.39 54 ASN A O 1
ATOM 1716 N N . GLY B 1 56 ? -54.277 -7.704 -9.709 1.00 17.24 55 GLY A N 1
ATOM 1717 C CA . GLY B 1 56 ? -54.305 -7.321 -8.305 1.00 19.54 55 GLY A CA 1
ATOM 1718 C C . GLY B 1 56 ? -53.580 -8.292 -7.389 1.00 20.13 55 GLY A C 1
ATOM 1719 O O . GLY B 1 56 ? -53.857 -8.337 -6.182 1.00 19.46 55 GLY A O 1
ATOM 1720 N N . TRP B 1 57 ? -52.626 -9.058 -7.926 1.00 17.05 56 TRP A N 1
ATOM 1721 C CA . TRP B 1 57 ? -51.983 -10.093 -7.113 1.00 17.60 56 TRP A CA 1
ATOM 1722 C C . TRP B 1 57 ? -51.274 -9.524 -5.882 1.00 21.03 56 TRP A C 1
ATOM 1723 O O . TRP B 1 57 ? -51.203 -10.206 -4.852 1.00 19.47 56 TRP A O 1
ATOM 1734 N N . ILE B 1 58 ? -50.737 -8.296 -5.955 1.00 18.44 57 ILE A N 1
ATOM 1735 C CA . ILE B 1 58 ? -50.059 -7.720 -4.791 1.00 20.57 57 ILE A CA 1
ATOM 1736 C C . ILE B 1 58 ? -51.045 -7.533 -3.648 1.00 19.87 57 ILE A C 1
ATOM 1737 O O . ILE B 1 58 ? -50.713 -7.748 -2.474 1.00 19.98 57 ILE A O 1
ATOM 1742 N N . GLU B 1 59 ? -52.274 -7.135 -3.973 1.00 19.15 58 GLU A N 1
ATOM 1743 C CA . GLU B 1 59 ? -53.280 -6.927 -2.938 1.00 21.50 58 GLU A CA 1
ATOM 1744 C C . GLU B 1 59 ? -53.634 -8.236 -2.248 1.00 21.92 58 GLU A C 1
ATOM 1745 O O . GLU B 1 59 ? -53.919 -8.251 -1.041 1.00 20.87 58 GLU A O 1
ATOM 1751 N N . VAL B 1 60 ? -53.638 -9.345 -2.998 1.00 19.43 59 VAL A N 1
ATOM 1752 C CA . VAL B 1 60 ? -53.869 -10.651 -2.379 1.00 17.64 59 VAL A CA 1
ATOM 1753 C C . VAL B 1 60 ? -52.726 -11.005 -1.431 1.00 19.37 59 VAL A C 1
ATOM 1754 O O . VAL B 1 60 ? -52.955 -11.488 -0.313 1.00 18.97 59 VAL A O 1
ATOM 1758 N N . LYS B 1 61 ? -51.481 -10.781 -1.857 1.00 17.58 60 LYS A N 1
ATOM 1759 C CA . LYS B 1 61 ? -50.346 -11.015 -0.968 1.00 18.45 60 LYS A CA 1
ATOM 1760 C C . LYS B 1 61 ? -50.477 -10.187 0.303 1.00 20.27 60 LYS A C 1
ATOM 1761 O O . LYS B 1 61 ? -50.279 -10.694 1.415 1.00 20.91 60 LYS A O 1
ATOM 1767 N N . ASN B 1 62 ? -50.819 -8.905 0.149 1.00 19.19 61 ASN A N 1
ATOM 1768 C CA . ASN B 1 62 ? -50.957 -8.019 1.305 1.00 19.91 61 ASN A CA 1
ATOM 1769 C C . ASN B 1 62 ? -52.021 -8.522 2.276 1.00 21.85 61 ASN A C 1
ATOM 1770 O O . ASN B 1 62 ? -51.802 -8.542 3.494 1.00 23.34 61 ASN A O 1
ATOM 1775 N N . MET B 1 63 ? -53.193 -8.915 1.766 1.00 20.62 62 MET A N 1
ATOM 1776 C CA . MET B 1 63 ? -54.264 -9.291 2.688 1.00 20.69 62 MET A CA 1
ATOM 1777 C C . MET B 1 63 ? -53.931 -10.580 3.433 1.00 22.51 62 MET A C 1
ATOM 1778 O O . MET B 1 63 ? -54.342 -10.748 4.590 1.00 20.06 62 MET A O 1
ATOM 1783 N N . CYS B 1 64 ? -53.171 -11.481 2.807 1.00 19.08 63 CYS A N 1
ATOM 1784 C CA . CYS B 1 64 ? -52.716 -12.680 3.508 1.00 19.10 63 CYS A CA 1
ATOM 1785 C C . CYS B 1 64 ? -51.764 -12.326 4.645 1.00 21.92 63 CYS A C 1
ATOM 1786 O O . CYS B 1 64 ? -51.876 -12.880 5.746 1.00 21.87 63 CYS A O 1
ATOM 1789 N N . ARG B 1 65 ? -50.809 -11.421 4.389 1.00 21.61 64 ARG A N 1
ATOM 1790 C CA . ARG B 1 65 ? -49.885 -10.980 5.432 1.00 23.46 64 ARG A CA 1
ATOM 1791 C C . ARG B 1 65 ? -50.625 -10.310 6.577 1.00 25.89 64 ARG A C 1
ATOM 1792 O O . ARG B 1 65 ? -50.318 -10.557 7.752 1.00 24.80 64 ARG A O 1
ATOM 1800 N N . GLU B 1 66 ? -51.596 -9.448 6.256 1.00 23.37 65 GLU A N 1
ATOM 1801 C CA . GLU B 1 66 ? -52.337 -8.741 7.301 1.00 24.76 65 GLU A CA 1
ATOM 1802 C C . GLU B 1 66 ? -53.108 -9.710 8.190 1.00 26.40 65 GLU A C 1
ATOM 1803 O O . GLU B 1 66 ? -53.113 -9.567 9.421 1.00 24.21 65 GLU A O 1
ATOM 1809 N N . PHE B 1 67 ? -53.776 -10.698 7.589 1.00 21.52 66 PHE A N 1
ATOM 1810 C CA . PHE B 1 67 ? -54.526 -11.666 8.388 1.00 23.00 66 PHE A CA 1
ATOM 1811 C C . PHE B 1 67 ? -53.594 -12.532 9.222 1.00 22.39 66 PHE A C 1
ATOM 1812 O O . PHE B 1 67 ? -53.923 -12.889 10.360 1.00 22.71 66 PHE A O 1
ATOM 1820 N N . ALA B 1 68 ? -52.431 -12.897 8.678 1.00 21.20 67 ALA A N 1
ATOM 1821 C CA . ALA B 1 68 ? -51.465 -13.637 9.488 1.00 21.95 67 ALA A CA 1
ATOM 1822 C C . ALA B 1 68 ? -51.061 -12.827 10.713 1.00 26.55 67 ALA A C 1
ATOM 1823 O O . ALA B 1 68 ? -50.877 -13.380 11.802 1.00 25.52 67 ALA A O 1
ATOM 1825 N N . GLU B 1 69 ? -50.950 -11.506 10.558 1.00 24.10 68 GLU A N 1
ATOM 1826 C CA . GLU B 1 69 ? -50.539 -10.657 11.673 1.00 27.61 68 GLU A CA 1
ATOM 1827 C C . GLU B 1 69 ? -51.647 -10.520 12.710 1.00 27.94 68 GLU A C 1
ATOM 1828 O O . GLU B 1 69 ? -51.379 -10.565 13.919 1.00 33.12 68 GLU A O 1
ATOM 1834 N N . THR B 1 70 ? -52.891 -10.362 12.274 1.00 26.94 69 THR A N 1
ATOM 1835 C CA . THR B 1 70 ? -53.975 -10.097 13.215 1.00 29.70 69 THR A CA 1
ATOM 1836 C C . THR B 1 70 ? -54.637 -11.356 13.760 1.00 30.47 69 THR A C 1
ATOM 1837 O O . THR B 1 70 ? -55.219 -11.309 14.853 1.00 29.61 69 THR A O 1
ATOM 1841 N N . ASN B 1 71 ? -54.555 -12.479 13.041 1.00 23.80 70 ASN A N 1
ATOM 1842 C CA . ASN B 1 71 ? -55.299 -13.683 13.390 1.00 24.17 70 ASN A CA 1
ATOM 1843 C C . ASN B 1 71 ? -54.396 -14.914 13.409 1.00 21.60 70 ASN A C 1
ATOM 1844 O O . ASN B 1 71 ? -54.849 -16.024 13.113 1.00 21.64 70 ASN A O 1
ATOM 1849 N N . TRP B 1 72 ? -53.126 -14.721 13.770 1.00 20.77 71 TRP A N 1
ATOM 1850 C CA . TRP B 1 72 ? -52.135 -15.793 13.747 1.00 21.29 71 TRP A CA 1
ATOM 1851 C C . TRP B 1 72 ? -52.616 -17.039 14.481 1.00 23.49 71 TRP A C 1
ATOM 1852 O O . TRP B 1 72 ? -52.381 -18.164 14.025 1.00 22.15 71 TRP A O 1
ATOM 1863 N N . ASP B 1 73 ? -53.289 -16.863 15.621 1.00 21.40 72 ASP A N 1
ATOM 1864 C CA . ASP B 1 73 ? -53.643 -18.032 16.423 1.00 23.15 72 ASP A CA 1
ATOM 1865 C C . ASP B 1 73 ? -54.691 -18.915 15.758 1.00 23.07 72 ASP A C 1
ATOM 1866 O O . ASP B 1 73 ? -54.930 -20.028 16.238 1.00 21.80 72 ASP A O 1
ATOM 1871 N N . GLU B 1 74 ? -55.265 -18.491 14.630 1.00 20.58 73 GLU A N 1
ATOM 1872 C CA . GLU B 1 74 ? -56.264 -19.278 13.929 1.00 19.55 73 GLU A CA 1
ATOM 1873 C C . GLU B 1 74 ? -55.688 -20.087 12.762 1.00 18.84 73 GLU A C 1
ATOM 1874 O O . GLU B 1 74 ? -56.467 -20.689 12.018 1.00 21.20 73 GLU A O 1
ATOM 1880 N N . LEU B 1 75 ? -54.359 -20.158 12.612 1.00 18.19 74 LEU A N 1
ATOM 1881 C CA . LEU B 1 75 ? -53.728 -20.662 11.382 1.00 18.00 74 LEU A CA 1
ATOM 1882 C C . LEU B 1 75 ? -52.780 -21.844 11.609 1.00 18.15 74 LEU A C 1
ATOM 1883 O O . LEU B 1 75 ? -51.575 -21.750 11.333 1.00 18.31 74 LEU A O 1
ATOM 1888 N N . PRO B 1 76 ? -53.298 -22.990 12.071 1.00 19.17 75 PRO A N 1
ATOM 1889 C CA . PRO B 1 76 ? -52.414 -24.149 12.317 1.00 18.16 75 PRO A CA 1
ATOM 1890 C C . PRO B 1 76 ? -51.661 -24.657 11.097 1.00 19.37 75 PRO A C 1
ATOM 1891 O O . PRO B 1 76 ? -50.542 -25.168 11.243 1.00 19.70 75 PRO A O 1
ATOM 1895 N N . GLY B 1 77 ? -52.235 -24.562 9.897 1.00 20.09 76 GLY A N 1
ATOM 1896 C CA . GLY B 1 77 ? -51.502 -25.014 8.725 1.00 20.07 76 GLY A CA 1
ATOM 1897 C C . GLY B 1 77 ? -50.309 -24.126 8.449 1.00 19.22 76 GLY A C 1
ATOM 1898 O O . GLY B 1 77 ? -49.221 -24.611 8.126 1.00 22.42 76 GLY A O 1
ATOM 1899 N N . VAL B 1 78 ? -50.484 -22.813 8.625 1.00 19.18 77 VAL A N 1
ATOM 1900 C CA . VAL B 1 78 ? -49.368 -21.882 8.507 1.00 19.05 77 VAL A CA 1
ATOM 1901 C C . VAL B 1 78 ? -48.313 -22.178 9.567 1.00 23.29 77 VAL A C 1
ATOM 1902 O O . VAL B 1 78 ? -47.111 -22.092 9.299 1.00 20.71 77 VAL A O 1
ATOM 1906 N N . HIS B 1 79 ? -48.741 -22.543 10.784 1.00 22.01 78 HIS A N 1
ATOM 1907 C CA . HIS B 1 79 ? -47.776 -22.837 11.846 1.00 21.39 78 HIS A CA 1
ATOM 1908 C C . HIS B 1 79 ? -46.847 -23.989 11.501 1.00 22.24 78 HIS A C 1
ATOM 1909 O O . HIS B 1 79 ? -45.757 -24.076 12.080 1.00 23.96 78 HIS A O 1
ATOM 1916 N N . GLN B 1 80 ? -47.259 -24.889 10.598 1.00 22.76 79 GLN A N 1
ATOM 1917 C CA . GLN B 1 80 ? -46.390 -25.986 10.180 1.00 22.24 79 GLN A CA 1
ATOM 1918 C C . GLN B 1 80 ? -45.090 -25.474 9.579 1.00 27.71 79 GLN A C 1
ATOM 1919 O O . GLN B 1 80 ? -44.062 -26.160 9.651 1.00 29.46 79 GLN A O 1
ATOM 1925 N N . TYR B 1 81 ? -45.124 -24.290 8.962 1.00 25.02 80 TYR A N 1
ATOM 1926 C CA . TYR B 1 81 ? -44.023 -23.804 8.142 1.00 25.13 80 TYR A CA 1
ATOM 1927 C C . TYR B 1 81 ? -43.390 -22.515 8.627 1.00 27.04 80 TYR A C 1
ATOM 1928 O O . TYR B 1 81 ? -42.240 -22.241 8.252 1.00 28.21 80 TYR A O 1
ATOM 1937 N N . PHE B 1 82 ? -44.086 -21.719 9.436 1.00 24.21 81 PHE A N 1
ATOM 1938 C CA . PHE B 1 82 ? -43.595 -20.414 9.851 1.00 24.27 81 PHE A CA 1
ATOM 1939 C C . PHE B 1 82 ? -43.709 -20.260 11.361 1.00 29.94 81 PHE A C 1
ATOM 1940 O O . PHE B 1 82 ? -44.669 -20.727 11.975 1.00 28.54 81 PHE A O 1
ATOM 1948 N N . GLN B 1 83 ? -42.726 -19.574 11.947 1.00 29.74 82 GLN A N 1
ATOM 1949 C CA . GLN B 1 83 ? -42.601 -19.476 13.401 1.00 30.42 82 GLN A CA 1
ATOM 1950 C C . GLN B 1 83 ? -43.443 -18.369 14.022 1.00 31.40 82 GLN A C 1
ATOM 1951 O O . GLN B 1 83 ? -43.804 -18.465 15.203 1.00 32.81 82 GLN A O 1
ATOM 1957 N N . ASP B 1 84 ? -43.711 -17.298 13.287 1.00 27.51 83 ASP A N 1
ATOM 1958 C CA . ASP B 1 84 ? -44.480 -16.170 13.795 1.00 27.69 83 ASP A CA 1
ATOM 1959 C C . ASP B 1 84 ? -44.901 -15.322 12.603 1.00 28.89 83 ASP A C 1
ATOM 1960 O O . ASP B 1 84 ? -44.437 -15.556 11.477 1.00 30.09 83 ASP A O 1
ATOM 1965 N N . PRO B 1 85 ? -45.810 -14.358 12.798 1.00 29.61 84 PRO A N 1
ATOM 1966 C CA . PRO B 1 85 ? -46.245 -13.540 11.653 1.00 29.32 84 PRO A CA 1
ATOM 1967 C C . PRO B 1 85 ? -45.117 -12.765 10.996 1.00 33.67 84 PRO A C 1
ATOM 1968 O O . PRO B 1 85 ? -45.177 -12.505 9.788 1.00 30.76 84 PRO A O 1
ATOM 1972 N N . GLU B 1 86 ? -44.088 -12.388 11.756 1.00 31.88 85 GLU A N 1
ATOM 1973 C CA . GLU B 1 86 ? -42.973 -11.644 11.177 1.00 34.68 85 GLU A CA 1
ATOM 1974 C C . GLU B 1 86 ? -42.173 -12.516 10.219 1.00 31.41 85 GLU A C 1
ATOM 1975 O O . GLU B 1 86 ? -41.745 -12.054 9.152 1.00 31.44 85 GLU A O 1
ATOM 1981 N N . HIS B 1 87 ? -41.967 -13.782 10.586 1.00 32.39 86 HIS A N 1
ATOM 1982 C CA . HIS B 1 87 ? -41.318 -14.742 9.700 1.00 29.02 86 HIS A CA 1
ATOM 1983 C C . HIS B 1 87 ? -42.118 -14.931 8.414 1.00 30.26 86 HIS A C 1
ATOM 1984 O O . HIS B 1 87 ? -41.553 -14.896 7.311 1.00 27.75 86 HIS A O 1
ATOM 1991 N N . TYR B 1 88 ? -43.435 -15.124 8.533 1.00 28.43 87 TYR A N 1
A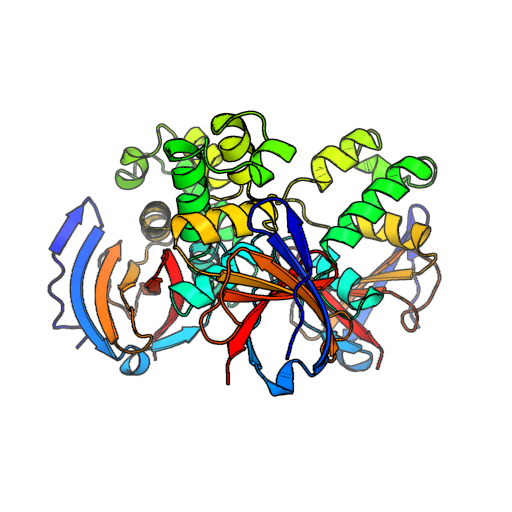TOM 1992 C CA . TYR B 1 88 ? -44.267 -15.247 7.337 1.00 24.74 87 TYR A CA 1
ATOM 1993 C C . TYR B 1 88 ? -44.195 -13.982 6.489 1.00 27.38 87 TYR A C 1
ATOM 1994 O O . TYR B 1 88 ? -44.027 -14.051 5.266 1.00 25.94 87 TYR A O 1
ATOM 2003 N N . ALA B 1 89 ? -44.318 -12.812 7.120 1.00 25.64 88 ALA A N 1
ATOM 2004 C CA . ALA B 1 89 ? -44.302 -11.567 6.352 1.00 28.56 88 ALA A CA 1
ATOM 2005 C C . ALA B 1 89 ? -42.997 -11.405 5.587 1.00 30.55 88 ALA A C 1
ATOM 2006 O O . ALA B 1 89 ? -43.000 -11.015 4.412 1.00 31.53 88 ALA A O 1
ATOM 2008 N N . ARG B 1 90 ? -41.868 -11.714 6.224 1.00 28.76 89 ARG A N 1
ATOM 2009 C CA . ARG B 1 90 ? -40.596 -11.446 5.565 1.00 30.94 89 ARG A CA 1
ATOM 2010 C C . ARG B 1 90 ? -40.326 -12.431 4.428 1.00 31.52 89 ARG A C 1
ATOM 2011 O O . ARG B 1 90 ? -39.749 -12.041 3.407 1.00 32.11 89 ARG A O 1
ATOM 2019 N N . GLU B 1 91 ? -40.766 -13.690 4.558 1.00 28.47 90 GLU A N 1
ATOM 2020 C CA . GLU B 1 91 ? -40.606 -14.639 3.456 1.00 29.27 90 GLU A CA 1
ATOM 2021 C C . GLU B 1 91 ? -41.579 -14.338 2.324 1.00 30.62 90 GLU A C 1
ATOM 2022 O O . GLU B 1 91 ? -41.209 -14.385 1.142 1.00 28.21 90 GLU A O 1
ATOM 2028 N N . SER B 1 92 ? -42.829 -14.027 2.658 1.00 25.95 91 SER A N 1
ATOM 2029 C CA . SER B 1 92 ? -43.818 -13.819 1.609 1.00 27.15 91 SER A CA 1
ATOM 2030 C C . SER B 1 92 ? -43.612 -12.505 0.861 1.00 29.66 91 SER A C 1
ATOM 2031 O O . SER B 1 92 ? -44.069 -12.384 -0.281 1.00 29.32 91 SER A O 1
ATOM 2034 N N . LYS B 1 93 ? -42.929 -11.528 1.466 1.00 29.32 92 LYS A N 1
ATOM 2035 C CA . LYS B 1 93 ? -42.715 -10.238 0.814 1.00 33.68 92 LYS A CA 1
ATOM 2036 C C . LYS B 1 93 ? -41.763 -10.324 -0.366 1.00 37.11 92 LYS A C 1
ATOM 2037 O O . LYS B 1 93 ? -41.766 -9.423 -1.215 1.00 39.46 92 LYS A O 1
ATOM 2043 N N . ARG B 1 94 ? -40.937 -11.359 -0.430 1.00 34.72 93 ARG A N 1
ATOM 2044 C CA . ARG B 1 94 ? -39.986 -11.472 -1.525 1.00 36.43 93 ARG A CA 1
ATOM 2045 C C . ARG B 1 94 ? -40.704 -11.707 -2.849 1.00 37.73 93 ARG A C 1
ATOM 2046 O O . ARG B 1 94 ? -41.793 -12.290 -2.907 1.00 34.49 93 ARG A O 1
ATOM 2054 N N . GLU B 1 95 ? -40.088 -11.221 -3.926 1.00 38.41 94 GLU A N 1
ATOM 2055 C CA . GLU B 1 95 ? -40.638 -11.462 -5.254 1.00 37.93 94 GLU A CA 1
ATOM 2056 C C . GLU B 1 95 ? -40.488 -12.916 -5.691 1.00 38.92 94 GLU A C 1
ATOM 2057 O O . GLU B 1 95 ? -41.257 -13.370 -6.547 1.00 47.82 94 GLU A O 1
ATOM 2063 N N . GLY B 1 96 ? -39.536 -13.656 -5.118 1.00 40.13 95 GLY A N 1
ATOM 2064 C CA . GLY B 1 96 ? -39.342 -15.060 -5.448 1.00 43.06 95 GLY A CA 1
ATOM 2065 C C . GLY B 1 96 ? -40.194 -16.050 -4.666 1.00 42.70 95 GLY A C 1
ATOM 2066 O O . GLY B 1 96 ? -39.901 -17.253 -4.654 1.00 36.52 95 GLY A O 1
ATOM 2067 N N . TYR B 1 97 ? -41.260 -15.561 -4.031 1.00 36.54 96 TYR A N 1
ATOM 2068 C CA . TYR B 1 97 ? -42.117 -16.377 -3.174 1.00 28.78 96 TYR A CA 1
ATOM 2069 C C . TYR B 1 97 ? -43.285 -16.958 -3.962 1.00 27.72 96 TYR A C 1
ATOM 2070 O O . TYR B 1 97 ? -43.992 -16.223 -4.654 1.00 33.97 96 TYR A O 1
ATOM 2079 N N . TRP B 1 98 ? -43.515 -18.268 -3.826 1.00 22.14 97 TRP A N 1
ATOM 2080 C CA . TRP B 1 98 ? -44.616 -18.944 -4.506 1.00 20.75 97 TRP A CA 1
ATOM 2081 C C . TRP B 1 98 ? -45.737 -19.255 -3.519 1.00 21.57 97 TRP A C 1
ATOM 2082 O O . TRP B 1 98 ? -45.495 -19.867 -2.473 1.00 23.47 97 TRP A O 1
ATOM 2093 N N . GLY B 1 99 ? -46.969 -18.867 -3.875 1.00 19.67 98 GLY A N 1
ATOM 2094 C CA . GLY B 1 99 ? -48.113 -19.160 -3.033 1.00 19.88 98 GLY A CA 1
ATOM 2095 C C . GLY B 1 99 ? -48.594 -20.601 -3.158 1.00 20.91 98 GLY A C 1
ATOM 2096 O O . GLY B 1 99 ? -48.214 -21.359 -4.051 1.00 21.28 98 GLY A O 1
ATOM 2097 N N . GLY B 1 100 ? -49.460 -20.991 -2.229 1.00 17.45 99 GLY A N 1
ATOM 2098 C CA . GLY B 1 100 ? -49.948 -22.358 -2.194 1.00 18.67 99 GLY A CA 1
ATOM 2099 C C . GLY B 1 100 ? -50.858 -22.617 -1.012 1.00 18.05 99 GLY A C 1
ATOM 2100 O O . GLY B 1 100 ? -51.633 -21.741 -0.621 1.00 17.14 99 GLY A O 1
ATOM 2101 N N . SER B 1 101 ? -50.749 -23.820 -0.440 1.00 19.93 100 SER A N 1
ATOM 2102 C CA . SER B 1 101 ? -51.636 -24.259 0.636 1.00 18.99 100 SER A CA 1
ATOM 2103 C C . SER B 1 101 ? -51.620 -23.323 1.849 1.00 19.82 100 SER A C 1
ATOM 2104 O O . SER B 1 101 ? -52.639 -23.202 2.541 1.00 18.28 100 SER A O 1
ATOM 2107 N N . VAL B 1 102 ? -50.478 -22.697 2.149 1.00 19.07 101 VAL A N 1
ATOM 2108 C CA . VAL B 1 102 ? -50.413 -21.737 3.254 1.00 18.68 101 VAL A CA 1
ATOM 2109 C C . VAL B 1 102 ? -51.441 -20.632 3.043 1.00 17.44 101 VAL A C 1
ATOM 2110 O O . VAL B 1 102 ? -52.265 -20.329 3.922 1.00 17.29 101 VAL A O 1
ATOM 2114 N N . GLU B 1 103 ? -51.425 -20.029 1.851 1.00 16.35 102 GLU A N 1
ATOM 2115 C CA . GLU B 1 103 ? -52.343 -18.936 1.560 1.00 16.46 102 GLU A CA 1
ATOM 2116 C C . GLU B 1 103 ? -53.764 -19.410 1.307 1.00 16.68 102 GLU A C 1
ATOM 2117 O O . GLU B 1 103 ? -54.708 -18.655 1.560 1.00 17.04 102 GLU A O 1
ATOM 2123 N N . ALA B 1 104 ? -53.958 -20.637 0.800 1.00 16.07 103 ALA A N 1
ATOM 2124 C CA . ALA B 1 104 ? -55.320 -21.148 0.685 1.00 17.12 103 ALA A CA 1
ATOM 2125 C C . ALA B 1 104 ? -56.002 -21.195 2.046 1.00 15.62 103 ALA A C 1
ATOM 2126 O O . ALA B 1 104 ? -57.186 -20.843 2.169 1.00 16.23 103 ALA A O 1
ATOM 2128 N N . GLU B 1 105 ? -55.281 -21.654 3.069 1.00 15.83 104 GLU A N 1
ATOM 2129 C CA . GLU B 1 105 ? -55.825 -21.650 4.426 1.00 16.25 104 GLU A CA 1
ATOM 2130 C C . GLU B 1 105 ? -56.136 -20.232 4.880 1.00 16.92 104 GLU A C 1
ATOM 2131 O O . GLU B 1 105 ? -57.244 -19.943 5.352 1.00 17.53 104 GLU A O 1
ATOM 2137 N N . ILE B 1 106 ? -55.161 -19.334 4.754 1.00 16.43 105 ILE A N 1
ATOM 2138 C CA . ILE B 1 106 ? -55.368 -17.948 5.178 1.00 15.82 105 ILE A CA 1
ATOM 2139 C C . ILE B 1 106 ? -56.594 -17.363 4.496 1.00 18.23 105 ILE A C 1
ATOM 2140 O O . ILE B 1 106 ? -57.466 -16.769 5.141 1.00 17.49 105 ILE A O 1
ATOM 2145 N N . LEU B 1 107 ? -56.672 -17.506 3.166 1.00 15.89 106 LEU A N 1
ATOM 2146 C CA . LEU B 1 107 ? -57.766 -16.882 2.434 1.00 14.88 106 LEU A CA 1
ATOM 2147 C C . LEU B 1 107 ? -59.109 -17.513 2.777 1.00 16.47 106 LEU A C 1
ATOM 2148 O O . LEU B 1 107 ? -60.127 -16.814 2.839 1.00 17.77 106 LEU A O 1
ATOM 2153 N N . SER B 1 108 ? -59.146 -18.834 2.999 1.00 16.93 107 SER A N 1
ATOM 2154 C CA . SER B 1 108 ? -60.429 -19.449 3.318 1.00 17.05 107 SER A CA 1
ATOM 2155 C C . SER B 1 108 ? -60.984 -18.873 4.609 1.00 19.88 107 SER A C 1
ATOM 2156 O O . SER B 1 108 ? -62.194 -18.627 4.713 1.00 20.78 107 SER A O 1
ATOM 2159 N N . LYS B 1 109 ? -60.105 -18.562 5.553 1.00 18.97 108 LYS A N 1
ATOM 2160 C CA . LYS B 1 109 ? -60.523 -18.054 6.856 1.00 19.06 108 LYS A CA 1
ATOM 2161 C C . LYS B 1 109 ? -60.752 -16.547 6.840 1.00 22.26 108 LYS A C 1
ATOM 2162 O O . LYS B 1 109 ? -61.693 -16.053 7.482 1.00 24.24 108 LYS A O 1
ATOM 2168 N N . LEU B 1 110 ? -59.906 -15.808 6.115 1.00 19.34 109 LEU A N 1
ATOM 2169 C CA . LEU B 1 110 ? -60.073 -14.362 5.994 1.00 19.96 109 LEU A CA 1
ATOM 2170 C C . LEU B 1 110 ? -61.362 -14.014 5.267 1.00 21.27 109 LEU A C 1
ATOM 2171 O O . LEU B 1 110 ? -62.121 -13.140 5.706 1.00 23.47 109 LEU A O 1
ATOM 2176 N N . LEU B 1 111 ? -61.620 -14.679 4.138 1.00 20.91 110 LEU A N 1
ATOM 2177 C CA . LEU B 1 111 ? -62.754 -14.374 3.278 1.00 18.29 110 LEU A CA 1
ATOM 2178 C C . LEU B 1 111 ? -64.002 -15.179 3.620 1.00 20.51 110 LEU A C 1
ATOM 2179 O O . LEU B 1 111 ? -65.068 -14.896 3.062 1.00 22.50 110 LEU A O 1
ATOM 2184 N N . LYS B 1 112 ? -63.898 -16.153 4.526 1.00 21.14 111 LYS A N 1
ATOM 2185 C CA . LYS B 1 112 ? -65.009 -17.047 4.852 1.00 24.16 111 LYS A CA 1
ATOM 2186 C C . LYS B 1 112 ? -65.575 -17.673 3.582 1.00 23.07 111 LYS A C 1
ATOM 2187 O O . LYS B 1 112 ? -66.780 -17.657 3.319 1.00 25.48 111 LYS A O 1
ATOM 2193 N N . LEU B 1 113 ? -64.664 -18.202 2.769 1.00 22.14 112 LEU A N 1
ATOM 2194 C CA . LEU B 1 113 ? -64.974 -18.838 1.500 1.00 22.33 112 LEU A CA 1
ATOM 2195 C C . LEU B 1 113 ? -64.254 -20.174 1.446 1.00 21.67 112 LEU A C 1
ATOM 2196 O O . LEU B 1 113 ? -63.304 -20.415 2.191 1.00 24.47 112 LEU A O 1
ATOM 2201 N N . THR B 1 114 ? -64.708 -21.040 0.550 1.00 18.51 113 THR A N 1
ATOM 2202 C CA . THR B 1 114 ? -64.044 -22.311 0.321 1.00 17.22 113 THR A CA 1
ATOM 2203 C C . THR B 1 114 ? -63.060 -22.135 -0.832 1.00 18.27 113 THR A C 1
ATOM 2204 O O . THR B 1 114 ? -63.352 -21.425 -1.797 1.00 18.52 113 THR A O 1
ATOM 2208 N N . VAL B 1 115 ? -61.868 -22.712 -0.684 1.00 16.61 114 VAL A N 1
ATOM 2209 C CA . VAL B 1 115 ? -60.815 -22.670 -1.704 1.00 15.52 114 VAL A CA 1
ATOM 2210 C C . VAL B 1 115 ? -60.510 -24.101 -2.114 1.00 16.48 114 VAL A C 1
ATOM 2211 O O . VAL B 1 115 ? -60.325 -24.959 -1.246 1.00 16.87 114 VAL A O 1
ATOM 2215 N N . ILE B 1 116 ? -60.425 -24.365 -3.425 1.00 14.76 115 ILE A N 1
ATOM 2216 C CA . ILE B 1 116 ? -60.159 -25.721 -3.907 1.00 14.86 115 ILE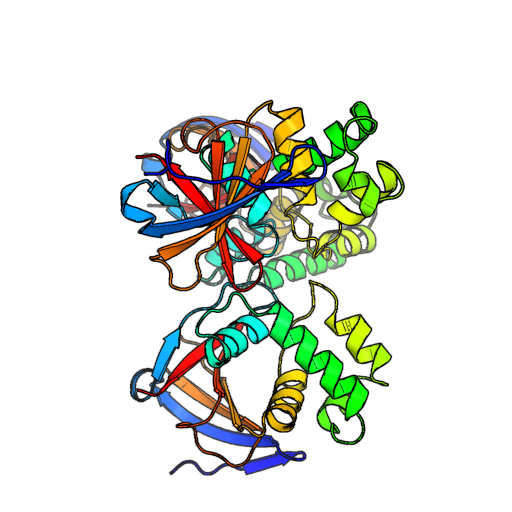 A CA 1
ATOM 2217 C C . ILE B 1 116 ? -59.032 -25.698 -4.932 1.00 15.79 115 ILE A C 1
ATOM 2218 O O . ILE B 1 116 ? -59.064 -24.895 -5.874 1.00 16.97 115 ILE A O 1
ATOM 2223 N N . PHE B 1 117 ? -58.044 -26.584 -4.749 1.00 14.71 116 PHE A N 1
ATOM 2224 C CA . PHE B 1 117 ? -57.013 -26.852 -5.752 1.00 13.56 116 PHE A CA 1
ATOM 2225 C C . PHE B 1 117 ? -57.436 -28.108 -6.493 1.00 16.15 116 PHE A C 1
ATOM 2226 O O . PHE B 1 117 ? -57.585 -29.162 -5.875 1.00 16.24 116 PHE A O 1
ATOM 2234 N N . TRP B 1 118 ? -57.571 -28.015 -7.812 1.00 14.60 117 TRP A N 1
ATOM 2235 C CA . TRP B 1 118 ? -57.900 -29.155 -8.661 1.00 14.94 117 TRP A CA 1
ATOM 2236 C C . TRP B 1 118 ? -56.651 -29.540 -9.446 1.00 16.24 117 TRP A C 1
ATOM 2237 O O . TRP B 1 118 ? -56.191 -28.773 -10.299 1.00 16.10 117 TRP A O 1
ATOM 2248 N N . LYS B 1 119 ? -56.119 -30.729 -9.172 1.00 15.51 118 LYS A N 1
ATOM 2249 C CA . LYS B 1 119 ? -54.852 -31.161 -9.756 1.00 16.19 118 LYS A CA 1
ATOM 2250 C C . LYS B 1 119 ? -55.065 -31.649 -11.185 1.00 15.89 118 LYS A C 1
ATOM 2251 O O . LYS B 1 119 ? -55.925 -32.497 -11.432 1.00 17.34 118 LYS A O 1
ATOM 2257 N N . CYS B 1 120 ? -54.261 -31.140 -12.116 1.00 13.84 119 CYS A N 1
ATOM 2258 C CA . CYS B 1 120 ? -54.416 -31.507 -13.526 1.00 15.73 119 CYS A CA 1
ATOM 2259 C C . CYS B 1 120 ? -53.049 -31.471 -14.191 1.00 16.33 119 CYS A C 1
ATOM 2260 O O . CYS B 1 120 ? -52.381 -30.437 -14.161 1.00 17.04 119 CYS A O 1
ATOM 2263 N N . GLU B 1 121 ? -52.629 -32.589 -14.792 1.00 18.20 120 GLU A N 1
ATOM 2264 C CA . GLU B 1 121 ? -51.274 -32.702 -15.321 1.00 19.41 120 GLU A CA 1
ATOM 2265 C C . GLU B 1 121 ? -51.217 -32.876 -16.829 1.00 19.33 120 GLU A C 1
ATOM 2266 O O . GLU B 1 121 ? -50.113 -33.005 -17.375 1.00 20.20 120 GLU A O 1
ATOM 2272 N N . ASP B 1 122 ? -52.363 -32.853 -17.524 1.00 18.94 121 ASP A N 1
ATOM 2273 C CA . ASP B 1 122 ? -52.365 -33.031 -18.972 1.00 20.43 121 ASP A CA 1
ATOM 2274 C C . ASP B 1 122 ? -53.278 -32.027 -19.676 1.00 19.46 121 ASP A C 1
ATOM 2275 O O . ASP B 1 122 ? -53.624 -32.225 -20.856 1.00 20.56 121 ASP A O 1
ATOM 2280 N N . ASP B 1 123 ? -53.651 -30.948 -18.981 1.00 17.97 122 ASP A N 1
ATOM 2281 C CA . ASP B 1 123 ? -54.599 -29.924 -19.417 1.00 18.30 122 ASP A CA 1
ATOM 2282 C C . ASP B 1 123 ? -55.958 -30.498 -19.810 1.00 18.29 122 ASP A C 1
ATOM 2283 O O . ASP B 1 123 ? -56.719 -29.840 -20.523 1.00 19.96 122 ASP A O 1
ATOM 2288 N N . VAL B 1 124 ? -56.302 -31.694 -19.327 1.00 17.83 123 VAL A N 1
ATOM 2289 C CA . VAL B 1 124 ? -57.605 -32.281 -19.629 1.00 18.40 123 VAL A CA 1
ATOM 2290 C C . VAL B 1 124 ? -58.296 -32.800 -18.370 1.00 17.32 123 VAL A C 1
ATOM 2291 O O . VAL B 1 124 ? -59.403 -32.358 -18.034 1.00 18.55 123 VAL A O 1
ATOM 2295 N N . TRP B 1 125 ? -57.659 -33.736 -17.675 1.00 17.80 124 TRP A N 1
ATOM 2296 C CA . TRP B 1 125 ? -58.296 -34.480 -16.590 1.00 18.39 124 TRP A CA 1
ATOM 2297 C C . TRP B 1 125 ? -57.833 -33.973 -15.234 1.00 17.91 124 TRP A C 1
ATOM 2298 O O . TRP B 1 125 ? -56.628 -33.897 -14.970 1.00 18.58 124 TRP A O 1
ATOM 2309 N N . VAL B 1 126 ? -58.790 -33.634 -14.386 1.00 15.42 125 VAL A N 1
ATOM 2310 C CA . VAL B 1 126 ? -58.520 -33.428 -12.967 1.00 15.98 125 VAL A CA 1
ATOM 2311 C C . VAL B 1 126 ? -58.514 -34.789 -12.296 1.00 20.53 125 VAL A C 1
ATOM 2312 O O . VAL B 1 126 ? -59.383 -35.619 -12.574 1.00 20.76 125 VAL A O 1
ATOM 2316 N N . THR B 1 127 ? -57.553 -35.032 -11.398 1.00 17.79 126 THR A N 1
ATOM 2317 C CA . THR B 1 127 ? -57.474 -36.316 -10.714 1.00 18.36 126 THR A CA 1
ATOM 2318 C C . THR B 1 127 ? -57.573 -36.215 -9.199 1.00 20.48 126 THR A C 1
ATOM 2319 O O . THR B 1 127 ? -57.632 -37.253 -8.531 1.00 22.36 126 THR A O 1
ATOM 2323 N N . GLN B 1 128 ? -57.612 -35.008 -8.642 1.00 18.25 127 GLN A N 1
ATOM 2324 C CA . GLN B 1 128 ? -57.641 -34.834 -7.196 1.00 18.67 127 GLN A CA 1
ATOM 2325 C C . GLN B 1 128 ? -58.132 -33.428 -6.900 1.00 18.79 127 GLN A C 1
ATOM 2326 O O . GLN B 1 128 ? -57.850 -32.491 -7.655 1.00 17.34 127 GLN A O 1
ATOM 2332 N N . GLY B 1 129 ? -58.853 -33.282 -5.796 1.00 18.27 128 GLY A N 1
ATOM 2333 C CA . GLY B 1 129 ? -59.160 -31.972 -5.242 1.00 16.50 128 GLY A CA 1
ATOM 2334 C C . GLY B 1 129 ? -58.634 -31.883 -3.820 1.00 17.25 128 GLY A C 1
ATOM 2335 O O . GLY B 1 129 ? -58.676 -32.864 -3.081 1.00 18.76 128 GLY A O 1
ATOM 2336 N N . ILE B 1 130 ? -58.092 -30.718 -3.465 1.00 16.15 129 ILE A N 1
ATOM 2337 C CA . ILE B 1 130 ? -57.781 -30.394 -2.075 1.00 15.27 129 ILE A CA 1
ATOM 2338 C C . ILE B 1 130 ? -58.554 -29.136 -1.725 1.00 17.23 129 ILE A C 1
ATOM 2339 O O . ILE B 1 130 ? -58.483 -28.140 -2.451 1.00 16.69 129 ILE A O 1
ATOM 2344 N N . ARG B 1 131 ? -59.288 -29.180 -0.614 1.00 16.39 130 ARG A N 1
ATOM 2345 C CA . ARG B 1 131 ? -60.290 -28.170 -0.302 1.00 15.57 130 ARG A CA 1
ATOM 2346 C C . ARG B 1 131 ? -60.044 -27.598 1.084 1.00 18.29 130 ARG A C 1
ATOM 2347 O O . ARG B 1 131 ? -59.750 -28.344 2.022 1.00 17.52 130 ARG A O 1
ATOM 2355 N N . TRP B 1 132 ? -60.150 -26.273 1.205 1.00 14.93 131 TRP A N 1
ATOM 2356 C CA . TRP B 1 132 ? -60.172 -25.595 2.502 1.00 16.15 131 TRP A CA 1
ATOM 2357 C C . TRP B 1 132 ? -61.561 -24.997 2.666 1.00 20.01 131 TRP A C 1
ATOM 2358 O O . TRP B 1 132 ? -61.971 -24.155 1.859 1.00 16.99 131 TRP A O 1
ATOM 2369 N N . GLY B 1 133 ? -62.295 -25.446 3.679 1.00 18.74 132 GLY A N 1
ATOM 2370 C CA . GLY B 1 133 ? -63.663 -25.010 3.874 1.00 18.18 132 GLY A CA 1
ATOM 2371 C C . GLY B 1 133 ? -64.669 -26.112 3.574 1.00 18.69 132 GLY A C 1
ATOM 2372 O O . GLY B 1 133 ? -64.339 -27.194 3.090 1.00 21.78 132 GLY A O 1
ATOM 2373 N N . ASP B 1 134 ? -65.938 -25.801 3.870 1.00 20.16 133 ASP A N 1
ATOM 2374 C CA . ASP B 1 134 ? -67.023 -26.781 3.822 1.00 22.27 133 ASP A CA 1
ATOM 2375 C C . ASP B 1 134 ? -67.865 -26.721 2.553 1.00 24.33 133 ASP A C 1
ATOM 2376 O O . ASP B 1 134 ? -68.768 -27.551 2.390 1.00 24.00 133 ASP A O 1
ATOM 2381 N N . GLY B 1 135 ? -67.610 -25.766 1.655 1.00 21.83 134 GLY A N 1
ATOM 2382 C CA . GLY B 1 135 ? -68.506 -25.556 0.536 1.00 25.54 134 GLY A CA 1
ATOM 2383 C C . GLY B 1 135 ? -68.213 -26.456 -0.652 1.00 26.12 134 GLY A C 1
ATOM 2384 O O . GLY B 1 135 ? -67.264 -27.235 -0.677 1.00 24.41 134 GLY A O 1
ATOM 2385 N N . ASN B 1 136 ? -69.071 -26.359 -1.665 1.00 28.46 135 ASN A N 1
ATOM 2386 C CA . ASN B 1 136 ? -68.842 -27.067 -2.913 1.00 30.82 135 ASN A CA 1
ATOM 2387 C C . ASN B 1 136 ? -68.308 -26.094 -3.961 1.00 24.17 135 ASN A C 1
ATOM 2388 O O . ASN B 1 136 ? -68.180 -24.889 -3.723 1.00 26.84 135 ASN A O 1
ATOM 2393 N N . TYR B 1 137 ? -68.002 -26.630 -5.143 1.00 24.32 136 TYR A N 1
ATOM 2394 C CA . TYR B 1 137 ? -67.240 -25.859 -6.116 1.00 24.48 136 TYR A CA 1
ATOM 2395 C C . TYR B 1 137 ? -67.997 -24.631 -6.609 1.00 23.24 136 TYR A C 1
ATOM 2396 O O . TYR B 1 137 ? -67.373 -23.663 -7.050 1.00 22.42 136 TYR A O 1
ATOM 2405 N N . LEU B 1 138 ? -69.334 -24.642 -6.551 1.00 23.83 137 LEU A N 1
ATOM 2406 C CA . LEU B 1 138 ? -70.087 -23.588 -7.227 1.00 22.96 137 LEU A CA 1
ATOM 2407 C C . LEU B 1 138 ? -69.778 -22.209 -6.653 1.00 23.17 137 LEU A C 1
ATOM 2408 O O . LEU B 1 138 ? -69.686 -21.225 -7.402 1.00 26.19 137 LEU A O 1
ATOM 2413 N N . THR B 1 139 ? -69.605 -22.108 -5.334 1.00 23.27 138 THR A N 1
ATOM 2414 C CA . THR B 1 139 ? -69.291 -20.831 -4.706 1.00 25.20 138 THR A CA 1
ATOM 2415 C C . THR B 1 139 ? -67.867 -20.761 -4.166 1.00 24.85 138 THR A C 1
ATOM 2416 O O . THR B 1 139 ? -67.544 -19.814 -3.441 1.00 22.88 138 THR A O 1
ATOM 2420 N N . ALA B 1 140 ? -67.008 -21.723 -4.513 1.00 20.52 139 ALA A N 1
ATOM 2421 C CA . ALA B 1 140 ? -65.627 -21.744 -4.064 1.00 17.87 139 ALA A CA 1
ATOM 2422 C C . ALA B 1 140 ? -64.748 -20.905 -4.982 1.00 18.48 139 ALA A C 1
ATOM 2423 O O . ALA B 1 140 ? -65.146 -20.530 -6.089 1.00 19.66 139 ALA A O 1
ATOM 2425 N N . ILE B 1 141 ? -63.540 -20.618 -4.501 1.00 16.39 140 ILE A N 1
ATOM 2426 C CA . ILE B 1 141 ? -62.434 -20.179 -5.354 1.00 16.97 140 ILE A CA 1
ATOM 2427 C C . ILE B 1 141 ? -61.773 -21.441 -5.900 1.00 16.61 140 ILE A C 1
ATOM 2428 O O . ILE B 1 141 ? -61.064 -22.136 -5.166 1.00 17.16 140 ILE A O 1
ATOM 2433 N N . ASN B 1 142 ? -61.988 -21.735 -7.187 1.00 16.21 141 ASN A N 1
ATOM 2434 C CA . ASN B 1 142 ? -61.475 -22.949 -7.810 1.00 17.05 141 ASN A CA 1
ATOM 2435 C C . ASN B 1 142 ? -60.216 -22.618 -8.596 1.00 17.73 141 ASN A C 1
ATOM 2436 O O . ASN B 1 142 ? -60.249 -21.750 -9.472 1.00 16.69 141 ASN A O 1
ATOM 2441 N N . LEU B 1 143 ? -59.126 -23.327 -8.304 1.00 15.62 142 LEU A N 1
ATOM 2442 C CA . LEU B 1 143 ? -57.855 -23.139 -8.993 1.00 15.82 142 LEU A CA 1
ATOM 2443 C C . LEU B 1 143 ? -57.446 -24.441 -9.670 1.00 17.75 142 LEU A C 1
ATOM 2444 O O . LEU B 1 143 ? -57.655 -25.526 -9.121 1.00 16.28 142 LEU A O 1
ATOM 2449 N N . LEU B 1 144 ? -56.874 -24.326 -10.872 1.00 15.30 143 LEU A N 1
ATOM 2450 C CA . LEU B 1 144 ? -56.258 -25.457 -11.552 1.00 15.61 143 LEU A CA 1
ATOM 2451 C C . LEU B 1 144 ? -54.780 -25.505 -11.178 1.00 15.29 143 LEU A C 1
ATOM 2452 O O . LEU B 1 144 ? -54.031 -24.567 -11.474 1.00 16.54 143 LEU A O 1
ATOM 2457 N N . HIS B 1 145 ? -54.366 -26.581 -10.506 1.00 13.90 144 HIS A N 1
ATOM 2458 C CA . HIS B 1 145 ? -53.005 -26.709 -10.003 1.00 15.32 144 HIS A CA 1
ATOM 2459 C C . HIS B 1 145 ? -52.246 -27.674 -10.903 1.00 17.25 144 HIS A C 1
ATOM 2460 O O . HIS B 1 145 ? -52.568 -28.866 -10.953 1.00 16.18 144 HIS A O 1
ATOM 2467 N N . ILE B 1 146 ? -51.248 -27.156 -11.621 1.00 16.38 145 ILE A N 1
ATOM 2468 C CA . ILE B 1 146 ? -50.547 -27.940 -12.637 1.00 15.90 145 ILE A CA 1
ATOM 2469 C C . ILE B 1 146 ? -49.053 -27.982 -12.330 1.00 16.72 145 ILE A C 1
ATOM 2470 O O . ILE B 1 146 ? -48.608 -27.514 -11.272 1.00 17.57 145 ILE A O 1
ATOM 2475 N N . GLN B 1 147 ? -48.273 -28.592 -13.228 1.00 16.47 146 GLN A N 1
ATOM 2476 C CA . GLN B 1 147 ? -46.845 -28.769 -12.989 1.00 17.26 146 GLN A CA 1
ATOM 2477 C C . GLN B 1 147 ? -46.142 -27.435 -12.759 1.00 16.90 146 GLN A C 1
ATOM 2478 O O . GLN B 1 147 ? -46.598 -26.374 -13.204 1.00 17.27 146 GLN A O 1
ATOM 2484 N N . PHE B 1 148 ? -45.011 -27.508 -12.051 1.00 16.69 147 PHE A N 1
ATOM 2485 C CA . PHE B 1 148 ? -44.148 -26.355 -11.783 1.00 16.52 147 PHE A CA 1
ATOM 2486 C C . PHE B 1 148 ? -44.827 -25.344 -10.866 1.00 17.81 147 PHE A C 1
ATOM 2487 O O . PHE B 1 148 ? -44.539 -24.147 -10.927 1.00 19.02 147 PHE A O 1
ATOM 2495 N N . ASP B 1 149 ? -45.702 -25.843 -9.982 1.00 16.63 148 ASP A N 1
ATOM 2496 C CA . ASP B 1 149 ? -46.389 -25.032 -8.976 1.00 18.78 148 ASP A CA 1
ATOM 2497 C C . ASP B 1 149 ? -47.184 -23.902 -9.604 1.00 16.94 148 ASP A C 1
ATOM 2498 O O . ASP B 1 149 ? -47.368 -22.843 -9.000 1.00 17.80 148 ASP A O 1
ATOM 2503 N N . HIS B 1 150 ? -47.663 -24.110 -10.825 1.00 15.82 149 HIS A N 1
ATOM 2504 C CA . HIS B 1 150 ? -48.435 -23.082 -11.494 1.00 14.90 149 HIS A CA 1
ATOM 2505 C C . HIS B 1 150 ? -49.921 -23.244 -11.198 1.00 15.57 149 HIS A C 1
ATOM 2506 O O . HIS B 1 150 ? -50.448 -24.360 -11.182 1.00 16.27 149 HIS A O 1
ATOM 2513 N N . PHE B 1 151 ? -50.599 -22.119 -10.983 1.00 14.18 150 PHE A N 1
ATOM 2514 C CA . PHE B 1 151 ? -52.044 -22.102 -10.774 1.00 14.01 150 PHE A CA 1
ATOM 2515 C C . PHE B 1 151 ? -52.719 -21.253 -11.837 1.00 16.42 150 PHE A C 1
ATOM 2516 O O . PHE B 1 151 ? -52.314 -20.106 -12.057 1.00 17.87 150 PHE A O 1
ATOM 2524 N N . ASP B 1 152 ? -53.764 -21.792 -12.451 1.00 14.05 151 ASP A N 1
ATOM 2525 C CA . ASP B 1 152 ? -54.691 -21.000 -13.253 1.00 15.96 151 ASP A CA 1
ATOM 2526 C C . ASP B 1 152 ? -56.046 -20.933 -12.553 1.00 17.56 151 ASP A C 1
ATOM 2527 O O . ASP B 1 152 ? -56.310 -21.650 -11.583 1.00 17.66 151 ASP A O 1
ATOM 2532 N N . PHE B 1 153 ? -56.909 -20.040 -13.035 1.00 15.74 152 PHE A N 1
ATOM 2533 C CA . PHE B 1 153 ? -58.217 -19.829 -12.424 1.00 17.42 152 PHE A CA 1
ATOM 2534 C C . PHE B 1 153 ? -59.293 -20.620 -13.162 1.00 17.44 152 PHE A C 1
ATOM 2535 O O . PHE B 1 153 ? -59.254 -20.750 -14.389 1.00 18.04 152 PHE A O 1
ATOM 2543 N N . LEU B 1 154 ? -60.255 -21.159 -12.418 1.00 15.22 153 LEU A N 1
ATOM 2544 C CA . LEU B 1 154 ? -61.359 -21.904 -13.014 1.00 15.48 153 LEU A CA 1
ATOM 2545 C C . LEU B 1 154 ? -62.679 -21.231 -12.670 1.00 18.69 153 LEU A C 1
ATOM 2546 O O . LEU B 1 154 ? -62.972 -21.020 -11.494 1.00 19.48 153 LEU A O 1
ATOM 2551 N N . VAL B 1 155 ? -63.479 -20.934 -13.688 1.00 20.13 154 VAL A N 1
ATOM 2552 C CA . VAL B 1 155 ? -64.791 -20.305 -13.528 1.00 21.48 154 VAL A CA 1
ATOM 2553 C C . VAL B 1 155 ? -65.858 -21.383 -13.665 1.00 21.53 154 VAL A C 1
ATOM 2554 O O . VAL B 1 155 ? -65.958 -21.993 -14.737 1.00 20.32 154 VAL A O 1
ATOM 2558 N N . PRO B 1 156 ? -66.711 -21.609 -12.663 1.00 20.20 155 PRO A N 1
ATOM 2559 C CA . PRO B 1 156 ? -67.797 -22.581 -12.852 1.00 22.38 155 PRO A CA 1
ATOM 2560 C C . PRO B 1 156 ? -68.735 -22.151 -13.972 1.00 25.66 155 PRO A C 1
ATOM 2561 O O . PRO B 1 156 ? -69.066 -20.973 -14.112 1.00 27.86 155 PRO A O 1
ATOM 2565 N N . ILE B 1 157 ? -69.135 -23.116 -14.793 1.00 26.03 156 ILE A N 1
ATOM 2566 C CA . ILE B 1 157 ? -70.029 -22.848 -15.915 1.00 30.60 156 ILE A CA 1
ATOM 2567 C C . ILE B 1 157 ? -71.406 -22.416 -15.414 1.00 38.61 156 ILE A C 1
ATOM 2568 O O . ILE B 1 157 ? -71.967 -23.051 -14.522 1.00 42.89 156 ILE A O 1
ATOM 2573 N N . ASN C 1 7 ? -23.173 -25.835 -45.503 1.00 63.61 6 ASN C N 1
ATOM 2574 C CA . ASN C 1 7 ? -22.213 -24.860 -46.011 1.00 63.97 6 ASN C CA 1
ATOM 2575 C C . ASN C 1 7 ? -21.609 -24.030 -44.881 1.00 61.47 6 ASN C C 1
ATOM 2576 O O . ASN C 1 7 ? -20.785 -23.146 -45.119 1.00 61.46 6 ASN C O 1
ATOM 2581 N N . ILE C 1 8 ? -22.022 -24.320 -43.651 1.00 58.40 7 ILE C N 1
ATOM 2582 C CA . ILE C 1 8 ? -21.588 -23.543 -42.495 1.00 50.40 7 ILE C CA 1
ATOM 2583 C C . ILE C 1 8 ? -20.236 -24.059 -42.022 1.00 44.04 7 ILE C C 1
ATOM 2584 O O . ILE C 1 8 ? -20.088 -25.242 -41.700 1.00 48.24 7 ILE C O 1
ATOM 2589 N N . VAL C 1 9 ? -19.254 -23.170 -41.964 1.00 46.80 8 VAL C N 1
ATOM 2590 C CA . VAL C 1 9 ? -17.961 -23.470 -41.367 1.00 45.20 8 VAL C CA 1
ATOM 2591 C C . VAL C 1 9 ? -17.990 -22.927 -39.943 1.00 41.79 8 VAL C C 1
ATOM 2592 O O . VAL C 1 9 ? -18.051 -21.711 -39.726 1.00 43.39 8 VAL C O 1
ATOM 2596 N N . TRP C 1 10 ? -17.981 -23.826 -38.964 1.00 40.18 9 TRP C N 1
ATOM 2597 C CA . TRP C 1 10 ? -17.952 -23.430 -37.563 1.00 37.98 9 TRP C CA 1
ATOM 2598 C C . TRP C 1 10 ? -16.503 -23.242 -37.132 1.00 38.63 9 TRP C C 1
ATOM 2599 O O . TRP C 1 10 ? -15.705 -24.184 -37.188 1.00 45.18 9 TRP C O 1
ATOM 2610 N N . GLU C 1 11 ? -16.166 -22.024 -36.722 1.00 35.55 10 GLU C N 1
ATOM 2611 C CA . GLU C 1 11 ? -14.844 -21.687 -36.212 1.00 39.51 10 GLU C CA 1
ATOM 2612 C C . GLU C 1 11 ? -14.772 -21.949 -34.713 1.00 40.32 10 GLU C C 1
ATOM 2613 O O . GLU C 1 11 ? -15.627 -21.478 -33.957 1.00 34.31 10 GLU C O 1
ATOM 2619 N N . HIS C 1 12 ? -13.747 -22.681 -34.280 1.00 36.89 11 HIS C N 1
ATOM 2620 C CA . HIS C 1 12 ? -13.599 -22.954 -32.858 1.00 37.44 11 HIS C CA 1
ATOM 2621 C C . HIS C 1 12 ? -13.386 -21.658 -32.090 1.00 38.76 11 HIS C C 1
ATOM 2622 O O . HIS C 1 12 ? -12.722 -20.732 -32.566 1.00 41.85 11 HIS C O 1
ATOM 2629 N N . VAL C 1 13 ? -13.964 -21.595 -30.892 1.00 32.94 12 VAL C N 1
ATOM 2630 C CA . VAL C 1 13 ? -13.831 -20.435 -30.021 1.00 32.77 12 VAL C CA 1
ATOM 2631 C C . VAL C 1 13 ? -13.127 -20.840 -28.734 1.00 39.32 12 VAL C C 1
ATOM 2632 O O . VAL C 1 13 ? -12.078 -20.287 -28.385 1.00 40.72 12 VAL C O 1
ATOM 2636 N N . PHE C 1 14 ? -13.699 -21.813 -28.027 1.00 33.92 13 PHE C N 1
ATOM 2637 C CA . PHE C 1 14 ? -13.241 -22.184 -26.693 1.00 38.02 13 PHE C CA 1
ATOM 2638 C C . PHE C 1 14 ? -13.988 -23.428 -26.234 1.00 39.37 13 PHE C C 1
ATOM 2639 O O . PHE C 1 14 ? -15.220 -23.469 -26.312 1.00 34.43 13 PHE C O 1
ATOM 2647 N N . ASP C 1 15 ? -13.260 -24.452 -25.776 1.00 40.26 14 ASP C N 1
ATOM 2648 C CA . ASP C 1 15 ? -13.888 -25.659 -25.244 1.00 36.27 14 ASP C CA 1
ATOM 2649 C C . ASP C 1 15 ? -14.862 -26.234 -26.271 1.00 36.38 14 ASP C C 1
ATOM 2650 O O . ASP C 1 15 ? -14.470 -26.489 -27.415 1.00 34.64 14 ASP C O 1
ATOM 2655 N N . ASN C 1 16 ? -16.134 -26.411 -25.907 1.00 32.74 15 ASN C N 1
ATOM 2656 C CA . ASN C 1 16 ? -17.101 -26.956 -26.847 1.00 29.82 15 ASN C CA 1
ATOM 2657 C C . ASN C 1 16 ? -17.872 -25.870 -27.592 1.00 28.17 15 ASN C C 1
ATOM 2658 O O . ASN C 1 16 ? -18.931 -26.156 -28.159 1.00 26.88 15 ASN C O 1
ATOM 2663 N N . CYS C 1 17 ? -17.348 -24.649 -27.629 1.00 29.74 16 CYS C N 1
ATOM 2664 C CA . CYS C 1 17 ? -18.033 -23.512 -28.229 1.00 28.63 16 CYS C CA 1
ATOM 2665 C C . CYS C 1 17 ? -17.387 -23.152 -29.562 1.00 31.15 16 CYS C C 1
ATOM 2666 O O . CYS C 1 17 ? -16.163 -22.991 -29.640 1.00 30.58 16 CYS C O 1
ATOM 2669 N N . SER C 1 18 ? -18.211 -23.028 -30.605 1.00 25.45 17 SER C N 1
ATOM 2670 C CA . SER C 1 18 ? -17.762 -22.608 -31.926 1.00 27.35 17 SER C CA 1
ATOM 2671 C C . SER C 1 18 ? -18.696 -21.520 -32.450 1.00 31.06 17 SER C C 1
ATOM 2672 O O . SER C 1 18 ? -19.779 -21.287 -31.907 1.00 25.81 17 SER C O 1
ATOM 2675 N N . GLN C 1 19 ? -18.276 -20.843 -33.520 1.00 30.81 18 GLN C N 1
ATOM 2676 C CA . GLN C 1 19 ? -19.046 -19.709 -34.013 1.00 29.17 18 GLN C CA 1
ATOM 2677 C C . GLN C 1 19 ? -18.968 -19.648 -35.530 1.00 31.74 18 GLN C C 1
ATOM 2678 O O . GLN C 1 19 ? -18.008 -20.127 -36.141 1.00 29.96 18 GLN C O 1
ATOM 2684 N N . ALA C 1 20 ? -20.005 -19.074 -36.138 1.00 28.20 19 ALA C N 1
ATOM 2685 C CA . ALA C 1 20 ? -20.050 -18.948 -37.591 1.00 28.51 19 ALA C CA 1
ATOM 2686 C C . ALA C 1 20 ? -20.623 -17.595 -37.976 1.00 31.95 19 ALA C C 1
ATOM 2687 O O . ALA C 1 20 ? -21.621 -17.153 -37.399 1.00 27.99 19 ALA C O 1
ATOM 2689 N N . ASN C 1 21 ? -19.980 -16.940 -38.944 1.00 32.28 20 ASN C N 1
ATOM 2690 C CA . ASN C 1 21 ? -20.545 -15.772 -39.610 1.00 31.78 20 ASN C CA 1
ATOM 2691 C C . ASN C 1 21 ? -21.320 -16.293 -40.810 1.00 31.37 20 ASN C C 1
ATOM 2692 O O . ASN C 1 21 ? -20.735 -16.858 -41.738 1.00 33.42 20 ASN C O 1
ATOM 2697 N N . VAL C 1 22 ? -22.636 -16.137 -40.782 1.00 27.68 21 VAL C N 1
ATOM 2698 C CA . VAL C 1 22 ? -23.496 -16.729 -41.795 1.00 28.81 21 VAL C CA 1
ATOM 2699 C C . VAL C 1 22 ? -24.774 -15.914 -41.834 1.00 31.91 21 VAL C C 1
ATOM 2700 O O . VAL C 1 22 ? -25.321 -15.551 -40.789 1.00 30.31 21 VAL C O 1
ATOM 2704 N N . VAL C 1 23 ? -25.236 -15.606 -43.042 1.00 27.19 22 VAL C N 1
ATOM 2705 C CA . VAL C 1 23 ? -26.413 -14.774 -43.246 1.00 25.18 22 VAL C CA 1
ATOM 2706 C C . VAL C 1 23 ? -27.497 -15.630 -43.886 1.00 25.23 22 VAL C C 1
ATOM 2707 O O . VAL C 1 23 ? -27.293 -16.195 -44.970 1.00 25.39 22 VAL C O 1
ATOM 2711 N N . PHE C 1 24 ? -28.650 -15.717 -43.228 1.00 21.37 23 PHE C N 1
ATOM 2712 C CA . PHE C 1 24 ? -29.799 -16.404 -43.800 1.00 22.50 23 PHE C CA 1
ATOM 2713 C C . PHE C 1 24 ? -31.072 -15.862 -43.163 1.00 22.42 23 PHE C C 1
ATOM 2714 O O . PHE C 1 24 ? -31.056 -15.342 -42.045 1.00 21.01 23 PHE C O 1
ATOM 2722 N N . SER C 1 25 ? -32.168 -15.964 -43.904 1.00 20.90 24 SER C N 1
ATOM 2723 C CA . SER C 1 25 ? -33.486 -15.636 -43.377 1.00 19.11 24 SER C CA 1
ATOM 2724 C C . SER C 1 25 ? -33.943 -16.771 -42.464 1.00 20.67 24 SER C C 1
ATOM 2725 O O . SER C 1 25 ? -34.032 -17.924 -42.902 1.00 21.29 24 SER C O 1
ATOM 2728 N N . TYR C 1 26 ? -34.200 -16.477 -41.181 1.00 22.14 25 TYR C N 1
ATOM 2729 C CA . TYR C 1 26 ? -34.476 -17.593 -40.279 1.00 20.48 25 TYR C CA 1
ATOM 2730 C C . TYR C 1 26 ? -35.727 -18.357 -40.699 1.00 20.76 25 TYR C C 1
ATOM 2731 O O . TYR C 1 26 ? -35.822 -19.563 -40.451 1.00 22.15 25 TYR C O 1
ATOM 2740 N N . ARG C 1 27 ? -36.672 -17.686 -41.378 1.00 20.09 26 ARG C N 1
ATOM 2741 C CA . ARG C 1 27 ? -37.886 -18.341 -41.866 1.00 21.54 26 ARG C CA 1
ATOM 2742 C C . ARG C 1 27 ? -37.604 -19.477 -42.846 1.00 22.23 26 ARG C C 1
ATOM 2743 O O . ARG C 1 27 ? -38.477 -20.327 -43.049 1.00 25.03 26 ARG C O 1
ATOM 2751 N N . GLU C 1 28 ? -36.419 -19.512 -43.456 1.00 20.28 27 GLU C N 1
ATOM 2752 C CA . GLU C 1 28 ? -36.076 -20.626 -44.335 1.00 23.81 27 GLU C CA 1
ATOM 2753 C C . GLU C 1 28 ? -36.038 -21.939 -43.573 1.00 27.97 27 GLU C C 1
ATOM 2754 O O . GLU C 1 28 ? -36.393 -22.991 -44.122 1.00 26.19 27 GLU C O 1
ATOM 2760 N N . PHE C 1 29 ? -35.652 -21.893 -42.294 1.00 22.81 28 PHE C N 1
ATOM 2761 C CA . PHE C 1 29 ? -35.349 -23.100 -41.544 1.00 23.25 28 PHE C CA 1
ATOM 2762 C C . PHE C 1 29 ? -36.181 -23.277 -40.286 1.00 23.65 28 PHE C C 1
ATOM 2763 O O . PHE C 1 29 ? -36.224 -24.392 -39.751 1.00 24.19 28 PHE C O 1
ATOM 2771 N N . PHE C 1 30 ? -36.839 -22.227 -39.804 1.00 20.87 29 PHE C N 1
ATOM 2772 C CA . PHE C 1 30 ? -37.417 -22.225 -38.468 1.00 20.15 29 PHE C CA 1
ATOM 2773 C C . PHE C 1 30 ? -38.772 -21.544 -38.465 1.00 23.61 29 PHE C C 1
ATOM 2774 O O . PHE C 1 30 ? -39.020 -20.615 -39.238 1.00 23.78 29 PHE C O 1
ATOM 2782 N N . ASN C 1 31 ? -39.630 -21.993 -37.551 1.00 21.64 30 ASN C N 1
ATOM 2783 C CA . ASN C 1 31 ? -40.772 -21.218 -37.087 1.00 21.91 30 ASN C CA 1
ATOM 2784 C C . ASN C 1 31 ? -40.414 -20.631 -35.734 1.00 23.14 30 ASN C C 1
ATOM 2785 O O . ASN C 1 31 ? -39.907 -21.345 -34.864 1.00 25.41 30 ASN C O 1
ATOM 2790 N N . LYS C 1 32 ? -40.663 -19.336 -35.564 1.00 24.40 31 LYS C N 1
ATOM 2791 C CA . LYS C 1 32 ? -40.357 -18.667 -34.309 1.00 24.10 31 LYS C CA 1
ATOM 2792 C C . LYS C 1 32 ? -41.506 -18.831 -33.327 1.00 26.58 31 LYS C C 1
ATOM 2793 O O . LYS C 1 32 ? -42.681 -18.727 -33.697 1.00 27.24 31 LYS C O 1
ATOM 2799 N N . GLU C 1 33 ? -41.162 -19.087 -32.067 1.00 20.68 32 GLU C N 1
ATOM 2800 C CA . GLU C 1 33 ? -42.136 -19.104 -30.983 1.00 24.00 32 GLU C CA 1
ATOM 2801 C C . GLU C 1 33 ? -41.706 -18.077 -29.949 1.00 26.09 32 GLU C C 1
ATOM 2802 O O . GLU C 1 33 ? -40.604 -18.166 -29.402 1.00 22.90 32 GLU C O 1
ATOM 2808 N N . LEU C 1 34 ? -42.560 -17.089 -29.700 1.00 23.51 33 LEU C N 1
ATOM 2809 C CA . LEU C 1 34 ? -42.184 -16.008 -28.801 1.00 22.55 33 LEU C CA 1
ATOM 2810 C C . LEU C 1 34 ? -42.194 -16.472 -27.351 1.00 22.88 33 LEU C C 1
ATOM 2811 O O . LEU C 1 34 ? -43.099 -17.193 -26.916 1.00 26.19 33 LEU C O 1
ATOM 2816 N N . THR C 1 35 ? -41.186 -16.045 -26.598 1.00 18.79 34 THR C N 1
ATOM 2817 C CA . THR C 1 35 ? -41.154 -16.220 -25.155 1.00 19.50 34 THR C CA 1
ATOM 2818 C C . THR C 1 35 ? -41.653 -14.963 -24.469 1.00 21.55 34 THR C C 1
ATOM 2819 O O . THR C 1 35 ? -41.564 -13.856 -25.009 1.00 22.88 34 THR C O 1
ATOM 2823 N N . LEU C 1 36 ? -42.147 -15.147 -23.256 1.00 19.73 35 LEU C N 1
ATOM 2824 C CA . LEU C 1 36 ? -42.591 -14.017 -22.458 1.00 21.92 35 LEU C CA 1
ATOM 2825 C C . LEU C 1 36 ? -41.451 -13.011 -22.331 1.00 23.52 35 LEU C C 1
ATOM 2826 O O . LEU C 1 36 ? -40.322 -13.402 -22.005 1.00 23.63 35 LEU C O 1
ATOM 2831 N N . PRO C 1 37 ? -41.693 -11.730 -22.607 1.00 21.53 36 PRO C N 1
ATOM 2832 C CA . PRO C 1 37 ? -40.590 -10.752 -22.602 1.00 21.54 36 PRO C CA 1
ATOM 2833 C C . PRO C 1 37 ? -40.231 -10.273 -21.199 1.00 24.10 36 PRO C C 1
ATOM 2834 O O . PRO C 1 37 ? -40.372 -9.096 -20.851 1.00 22.93 36 PRO C O 1
ATOM 2838 N N . ASP C 1 38 ? -39.764 -11.190 -20.359 1.00 20.28 37 ASP C N 1
ATOM 2839 C CA . ASP C 1 38 ? -39.186 -10.802 -19.082 1.00 20.37 37 ASP C CA 1
ATOM 2840 C C . ASP C 1 38 ? -37.767 -11.361 -18.978 1.00 19.59 37 ASP C C 1
ATOM 2841 O O . ASP C 1 38 ? -37.218 -11.902 -19.946 1.00 21.22 37 ASP C O 1
ATOM 2846 N N . GLY C 1 39 ? -37.165 -11.203 -17.804 1.00 21.67 38 GLY C N 1
ATOM 2847 C CA . GLY C 1 39 ? -35.779 -11.577 -17.634 1.00 21.22 38 GLY C CA 1
ATOM 2848 C C . GLY C 1 39 ? -35.526 -13.064 -17.575 1.00 21.47 38 GLY C C 1
ATOM 2849 O O . GLY C 1 39 ? -34.364 -13.475 -17.524 1.00 21.18 38 GLY C O 1
ATOM 2850 N N . ASN C 1 40 ? -36.578 -13.874 -17.585 1.00 19.15 39 ASN C N 1
ATOM 2851 C CA . ASN C 1 40 ? -36.437 -15.320 -17.603 1.00 20.12 39 ASN C CA 1
ATOM 2852 C C . ASN C 1 40 ? -36.555 -15.899 -19.003 1.00 19.24 39 ASN C C 1
ATOM 2853 O O . ASN C 1 40 ? -36.637 -17.123 -19.150 1.00 20.18 39 ASN C O 1
ATOM 2858 N N . CYS C 1 41 ? -36.536 -15.044 -20.035 1.00 19.30 40 CYS C N 1
ATOM 2859 C CA . CYS C 1 41 ? -36.849 -15.483 -21.394 1.00 17.40 40 CYS C CA 1
ATOM 2860 C C . CYS C 1 41 ? -35.954 -16.637 -21.855 1.00 16.80 40 CYS C C 1
ATOM 2861 O O . CYS C 1 41 ? -36.435 -17.567 -22.513 1.00 17.80 40 CYS C O 1
ATOM 2864 N N . PHE C 1 42 ? -34.656 -16.596 -21.532 1.00 19.74 41 PHE C N 1
ATOM 2865 C CA . PHE C 1 42 ? -33.778 -17.708 -21.909 1.00 18.83 41 PHE C CA 1
ATOM 2866 C C . PHE C 1 42 ? -34.289 -19.022 -21.332 1.00 18.49 41 PHE C C 1
ATOM 2867 O O . PHE C 1 42 ? -34.403 -20.030 -22.040 1.00 17.00 41 PHE C O 1
ATOM 2875 N N . PHE C 1 43 ? -34.582 -19.028 -20.033 1.00 17.22 42 PHE C N 1
ATOM 2876 C CA . PHE C 1 43 ? -35.050 -20.251 -19.386 1.00 16.93 42 PHE C CA 1
ATOM 2877 C C . PHE C 1 43 ? -36.430 -20.647 -19.878 1.00 18.16 42 PHE C C 1
ATOM 2878 O O . PHE C 1 43 ? -36.768 -21.839 -19.897 1.00 17.54 42 PHE C O 1
ATOM 2886 N N . ARG C 1 44 ? -37.248 -19.668 -20.278 1.00 17.31 43 ARG C N 1
ATOM 2887 C CA . ARG C 1 44 ? -38.564 -19.994 -20.808 1.00 16.06 43 ARG C CA 1
ATOM 2888 C C . ARG C 1 44 ? -38.446 -20.671 -22.159 1.00 17.46 43 ARG C C 1
ATOM 2889 O O . ARG C 1 44 ? -39.245 -21.551 -22.490 1.00 18.34 43 ARG C O 1
ATOM 2897 N N . ALA C 1 45 ? -37.470 -20.253 -22.966 1.00 16.58 44 ALA C N 1
ATOM 2898 C CA . ALA C 1 45 ? -37.278 -20.901 -24.258 1.00 16.37 44 ALA C CA 1
ATOM 2899 C C . ALA C 1 45 ? -36.826 -22.345 -24.078 1.00 16.94 44 ALA C C 1
ATOM 2900 O O . ALA C 1 45 ? -37.351 -23.252 -24.736 1.00 18.04 44 ALA C O 1
ATOM 2902 N N . VAL C 1 46 ? -35.871 -22.580 -23.177 1.00 16.96 45 VAL C N 1
ATOM 2903 C CA . VAL C 1 46 ? -35.434 -23.954 -22.931 1.00 16.28 45 VAL C CA 1
ATOM 2904 C C . VAL C 1 46 ? -36.580 -24.779 -22.348 1.00 15.70 45 VAL C C 1
ATOM 2905 O O . VAL C 1 46 ? -36.766 -25.951 -22.695 1.00 16.38 45 VAL C O 1
ATOM 2909 N N . SER C 1 47 ? -37.369 -24.175 -21.455 1.00 15.24 46 SER C N 1
ATOM 2910 C CA . SER C 1 47 ? -38.532 -24.866 -20.898 1.00 17.00 46 SER C CA 1
ATOM 2911 C C . SER C 1 47 ? -39.517 -25.279 -21.991 1.00 18.06 46 SER C C 1
ATOM 2912 O O . SER C 1 47 ? -40.060 -26.391 -21.959 1.00 17.86 46 SER C O 1
ATOM 2915 N N . THR C 1 48 ? -39.752 -24.407 -22.982 1.00 17.99 47 THR C N 1
ATOM 2916 C CA . THR C 1 48 ? -40.598 -24.778 -24.112 1.00 17.31 47 THR C CA 1
ATOM 2917 C C . THR C 1 48 ? -40.038 -26.000 -24.837 1.00 17.10 47 THR C C 1
ATOM 2918 O O . THR C 1 48 ? -40.777 -26.932 -25.168 1.00 19.96 47 THR C O 1
ATOM 2922 N N . PHE C 1 49 ? -38.727 -26.018 -25.068 1.00 17.32 48 PHE C N 1
ATOM 2923 C CA . PHE C 1 49 ? -38.094 -27.167 -25.708 1.00 17.86 48 PHE C CA 1
ATOM 2924 C C . PHE C 1 49 ? -38.313 -28.449 -24.906 1.00 16.87 48 PHE C C 1
ATOM 2925 O O . PHE C 1 49 ? -38.653 -29.496 -25.481 1.00 17.66 48 PHE C O 1
ATOM 2933 N N . LEU C 1 50 ? -38.109 -28.389 -23.580 1.00 16.99 49 LEU C N 1
ATOM 2934 C CA . LEU C 1 50 ? -38.137 -29.591 -22.742 1.00 16.87 49 LEU C CA 1
ATOM 2935 C C . LEU C 1 50 ? -39.554 -30.043 -22.413 1.00 17.63 49 LEU C C 1
ATOM 2936 O O . LEU C 1 50 ? -39.823 -31.250 -22.345 1.00 19.19 49 LEU C O 1
ATOM 2941 N N . TYR C 1 51 ? -40.469 -29.095 -22.186 1.00 18.16 50 TYR C N 1
ATOM 2942 C CA . TYR C 1 51 ? -41.735 -29.402 -21.538 1.00 16.69 50 TYR C CA 1
ATOM 2943 C C . TYR C 1 51 ? -42.962 -28.942 -22.317 1.00 20.49 50 TYR C C 1
ATOM 2944 O O . TYR C 1 51 ? -44.086 -29.226 -21.882 1.00 21.09 50 TYR C O 1
ATOM 2953 N N . ASP C 1 52 ? -42.780 -28.237 -23.435 1.00 18.70 51 ASP C N 1
ATOM 2954 C CA . ASP C 1 52 ? -43.864 -27.666 -24.240 1.00 23.02 51 ASP C CA 1
ATOM 2955 C C . ASP C 1 52 ? -44.683 -26.645 -23.456 1.00 22.49 51 ASP C C 1
ATOM 2956 O O . ASP C 1 52 ? -45.856 -26.402 -23.770 1.00 23.99 51 ASP C O 1
ATOM 2961 N N . THR C 1 53 ? -44.076 -26.048 -22.433 1.00 20.90 52 THR C N 1
ATOM 2962 C CA . THR C 1 53 ? -44.656 -24.924 -21.713 1.00 18.92 52 THR C CA 1
ATOM 2963 C C . THR C 1 53 ? -43.521 -24.025 -21.256 1.00 19.44 52 THR C C 1
ATOM 2964 O O . THR C 1 53 ? -42.412 -24.497 -21.002 1.00 21.81 52 THR C O 1
ATOM 2968 N N . GLN C 1 54 ? -43.795 -22.722 -21.144 1.00 20.46 53 GLN C N 1
ATOM 2969 C CA . GLN C 1 54 ? -42.809 -21.833 -20.541 1.00 19.15 53 GLN C CA 1
ATOM 2970 C C . GLN C 1 54 ? -42.817 -21.892 -19.017 1.00 17.94 53 GLN C C 1
ATOM 2971 O O . GLN C 1 54 ? -41.958 -21.271 -18.380 1.00 20.06 53 GLN C O 1
ATOM 2977 N N . ASN C 1 55 ? -43.768 -22.620 -18.416 1.00 17.47 54 ASN C N 1
ATOM 2978 C CA . ASN C 1 55 ? -43.919 -22.611 -16.961 1.00 17.62 54 ASN C CA 1
ATOM 2979 C C . ASN C 1 55 ? -42.764 -23.293 -16.241 1.00 15.94 54 ASN C C 1
ATOM 2980 O O . ASN C 1 55 ? -42.603 -23.100 -15.029 1.00 18.19 54 ASN C O 1
ATOM 2985 N N . GLY C 1 56 ? -41.996 -24.126 -16.940 1.00 16.98 55 GLY C N 1
ATOM 2986 C CA . GLY C 1 56 ? -40.893 -24.821 -16.314 1.00 17.54 55 GLY C CA 1
ATOM 2987 C C . GLY C 1 56 ? -39.578 -24.070 -16.309 1.00 19.89 55 GLY C C 1
ATOM 2988 O O . GLY C 1 56 ? -38.542 -24.679 -16.021 1.00 16.37 55 GLY C O 1
ATOM 2989 N N . TRP C 1 57 ? -39.581 -22.765 -16.622 1.00 18.44 56 TRP C N 1
ATOM 2990 C CA . TRP C 1 57 ? -38.333 -22.000 -16.597 1.00 18.50 56 TRP C CA 1
ATOM 2991 C C . TRP C 1 57 ? -37.631 -22.143 -15.257 1.00 19.13 56 TRP C C 1
ATOM 2992 O O . TRP C 1 57 ? -36.398 -22.178 -15.183 1.00 18.57 56 TRP C O 1
ATOM 3003 N N . ILE C 1 58 ? -38.415 -22.241 -14.180 1.00 20.66 57 ILE C N 1
ATOM 3004 C CA . ILE C 1 58 ? -37.865 -22.309 -12.843 1.00 20.55 57 ILE C CA 1
ATOM 3005 C C . ILE C 1 58 ? -37.101 -23.617 -12.643 1.00 20.69 57 ILE C C 1
ATOM 3006 O O . ILE C 1 58 ? -36.056 -23.646 -11.984 1.00 21.37 57 ILE C O 1
ATOM 3011 N N . GLU C 1 59 ? -37.555 -24.691 -13.284 1.00 19.71 58 GLU C N 1
ATOM 3012 C CA . GLU C 1 59 ? -36.837 -25.960 -13.209 1.00 19.24 58 GLU C CA 1
ATOM 3013 C C . GLU C 1 59 ? -35.545 -25.909 -14.018 1.00 20.19 58 GLU C C 1
ATOM 3014 O O . GLU C 1 59 ? -34.532 -26.504 -13.625 1.00 19.35 58 GLU C O 1
ATOM 3020 N N . VAL C 1 60 ? -35.556 -25.205 -15.155 1.00 16.77 59 VAL C N 1
ATOM 3021 C CA . VAL C 1 60 ? -34.322 -25.062 -15.922 1.00 17.19 59 VAL C CA 1
ATOM 3022 C C . VAL C 1 60 ? -33.266 -24.313 -15.117 1.00 19.90 59 VAL C C 1
ATOM 3023 O O . VAL C 1 60 ? -32.081 -24.656 -15.166 1.00 18.20 59 VAL C O 1
ATOM 3027 N N . LYS C 1 61 ? -33.667 -23.270 -14.376 1.00 17.62 60 LYS C N 1
ATOM 3028 C CA . LYS C 1 61 ? -32.694 -22.571 -13.543 1.00 19.68 60 LYS C CA 1
ATOM 3029 C C . LYS C 1 61 ? -32.079 -23.523 -12.531 1.00 19.45 60 LYS C C 1
ATOM 3030 O O . LYS C 1 61 ? -30.861 -23.522 -12.319 1.00 19.88 60 LYS C O 1
ATOM 3036 N N . ASN C 1 62 ? -32.909 -24.361 -11.924 1.00 19.11 61 ASN C N 1
ATOM 3037 C CA . ASN C 1 62 ? -32.411 -25.261 -10.889 1.00 20.26 61 ASN C CA 1
ATOM 3038 C C . ASN C 1 62 ? -31.473 -26.318 -11.462 1.00 24.66 61 ASN C C 1
ATOM 3039 O O . ASN C 1 62 ? -30.426 -26.604 -10.871 1.00 22.60 61 ASN C O 1
ATOM 3044 N N . MET C 1 63 ? -31.819 -26.918 -12.604 1.00 20.57 62 MET C N 1
ATOM 3045 C CA . MET C 1 63 ? -30.958 -27.988 -13.102 1.00 19.82 62 MET C CA 1
ATOM 3046 C C . MET C 1 63 ? -29.593 -27.452 -13.512 1.00 21.32 62 MET C C 1
ATOM 3047 O O . MET C 1 63 ? -28.590 -28.166 -13.401 1.00 20.64 62 MET C O 1
ATOM 3052 N N . CYS C 1 64 ? -29.523 -26.192 -13.958 1.00 20.45 63 CYS C N 1
ATOM 3053 C CA . CYS C 1 64 ? -28.227 -25.604 -14.279 1.00 18.37 63 CYS C CA 1
ATOM 3054 C C . CYS C 1 64 ? -27.364 -25.449 -13.030 1.00 20.54 63 CYS C C 1
ATOM 3055 O O . CYS C 1 64 ? -26.151 -25.683 -13.077 1.00 21.54 63 CYS C O 1
ATOM 3058 N N . ARG C 1 65 ? -27.970 -25.032 -11.913 1.00 21.01 64 ARG C N 1
ATOM 3059 C CA . ARG C 1 65 ? -27.230 -24.932 -10.653 1.00 24.14 64 ARG C CA 1
ATOM 3060 C C . ARG C 1 65 ? -26.748 -26.297 -10.185 1.00 24.21 64 ARG C C 1
ATOM 3061 O O . ARG C 1 65 ? -25.600 -26.438 -9.747 1.00 24.56 64 ARG C O 1
ATOM 3069 N N . GLU C 1 66 ? -27.608 -27.318 -10.277 1.00 23.44 65 GLU C N 1
ATOM 3070 C CA . GLU C 1 66 ? -27.227 -28.649 -9.810 1.00 24.55 65 GLU C CA 1
ATOM 3071 C C . GLU C 1 66 ? -26.096 -29.233 -10.647 1.00 25.24 65 GLU C C 1
ATOM 3072 O O . GLU C 1 66 ? -25.172 -29.850 -10.104 1.00 24.60 65 GLU C O 1
ATOM 3078 N N . PHE C 1 67 ? -26.142 -29.054 -11.973 1.00 22.52 66 PHE C N 1
ATOM 3079 C CA . PHE C 1 67 ? -25.046 -29.560 -12.797 1.00 22.56 66 PHE C CA 1
ATOM 3080 C C . PHE C 1 67 ? -23.765 -28.781 -12.549 1.00 24.27 66 PHE C C 1
ATOM 3081 O O . PHE C 1 67 ? -22.674 -29.355 -12.612 1.00 24.49 66 PHE C O 1
ATOM 3089 N N . ALA C 1 68 ? -23.869 -27.477 -12.280 1.00 24.32 67 ALA C N 1
ATOM 3090 C CA . ALA C 1 68 ? -22.672 -26.708 -11.961 1.00 28.21 67 ALA C CA 1
ATOM 3091 C C . ALA C 1 68 ? -21.979 -27.273 -10.731 1.00 29.18 67 ALA C C 1
ATOM 3092 O O . ALA C 1 68 ? -20.745 -27.264 -10.653 1.00 30.85 67 ALA C O 1
ATOM 3094 N N . GLU C 1 69 ? -22.755 -27.797 -9.784 1.00 26.99 68 GLU C N 1
ATOM 3095 C CA . GLU C 1 69 ? -22.191 -28.395 -8.576 1.00 31.90 68 GLU C CA 1
ATOM 3096 C C . GLU C 1 69 ? -21.591 -29.771 -8.857 1.00 33.68 68 GLU C C 1
ATOM 3097 O O . GLU C 1 69 ? -20.471 -30.065 -8.424 1.00 36.71 68 GLU C O 1
ATOM 3103 N N . THR C 1 70 ? -22.312 -30.629 -9.586 1.00 30.42 69 THR C N 1
ATOM 3104 C CA . THR C 1 70 ? -21.818 -31.987 -9.822 1.00 29.68 69 THR C CA 1
ATOM 3105 C C . THR C 1 70 ? -20.680 -32.027 -10.836 1.00 33.09 69 THR C C 1
ATOM 3106 O O . THR C 1 70 ? -19.830 -32.924 -10.769 1.00 33.65 69 THR C O 1
ATOM 3110 N N . ASN C 1 71 ? -20.637 -31.082 -11.779 1.00 29.47 70 ASN C N 1
ATOM 3111 C CA . ASN C 1 71 ? -19.727 -31.181 -12.914 1.00 29.22 70 ASN C CA 1
ATOM 3112 C C . ASN C 1 71 ? -18.899 -29.914 -13.092 1.00 27.81 70 ASN C C 1
ATOM 3113 O O . ASN C 1 71 ? -18.496 -29.588 -14.212 1.00 30.30 70 ASN C O 1
ATOM 3118 N N . TRP C 1 72 ? -18.614 -29.212 -11.991 1.00 30.79 71 TRP C N 1
ATOM 3119 C CA . TRP C 1 72 ? -17.904 -27.936 -12.062 1.00 30.40 71 TRP C CA 1
ATOM 3120 C C . TRP C 1 72 ? -16.618 -28.029 -12.876 1.00 33.62 71 TRP C C 1
ATOM 3121 O O . TRP C 1 72 ? -16.296 -27.116 -13.644 1.00 32.43 71 TRP C O 1
ATOM 3132 N N . ASP C 1 73 ? -15.868 -29.127 -12.727 1.00 33.64 72 ASP C N 1
ATOM 3133 C CA . ASP C 1 73 ? -14.567 -29.223 -13.383 1.00 37.36 72 ASP C CA 1
ATOM 3134 C C . ASP C 1 73 ? -14.676 -29.293 -14.901 1.00 38.05 72 ASP C C 1
ATOM 3135 O O . ASP C 1 73 ? -13.675 -29.071 -15.592 1.00 41.90 72 ASP C O 1
ATOM 3140 N N . GLU C 1 74 ? -15.858 -29.582 -15.438 1.00 35.21 73 GLU C N 1
ATOM 3141 C CA . GLU C 1 74 ? -16.055 -29.669 -16.877 1.00 32.99 73 GLU C CA 1
ATOM 3142 C C . GLU C 1 74 ? -16.658 -28.404 -17.474 1.00 31.28 73 GLU C C 1
ATOM 3143 O O . GLU C 1 74 ? -17.107 -28.436 -18.623 1.00 32.29 73 GLU C O 1
ATOM 3149 N N . LEU C 1 75 ? -16.651 -27.287 -16.744 1.00 29.84 74 LEU C N 1
ATOM 3150 C CA . LEU C 1 75 ? -17.315 -26.054 -17.172 1.00 31.55 74 LEU C CA 1
ATOM 3151 C C . LEU C 1 75 ? -16.351 -24.868 -17.246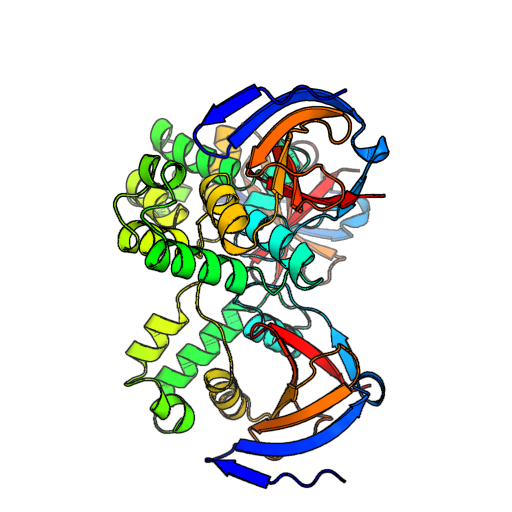 1.00 29.36 74 LEU C C 1
ATOM 3152 O O . LEU C 1 75 ? -16.569 -23.841 -16.590 1.00 30.63 74 LEU C O 1
ATOM 3157 N N . PRO C 1 76 ? -15.298 -24.956 -18.071 1.00 32.51 75 PRO C N 1
ATOM 3158 C CA . PRO C 1 76 ? -14.319 -23.853 -18.124 1.00 35.65 75 PRO C CA 1
ATOM 3159 C C . PRO C 1 76 ? -14.897 -22.527 -18.587 1.00 36.34 75 PRO C C 1
ATOM 3160 O O . PRO C 1 76 ? -14.387 -21.474 -18.187 1.00 37.90 75 PRO C O 1
ATOM 3164 N N . GLY C 1 77 ? -15.933 -22.536 -19.428 1.00 35.19 76 GLY C N 1
ATOM 3165 C CA . GLY C 1 77 ? -16.555 -21.279 -19.813 1.00 34.60 76 GLY C CA 1
ATOM 3166 C C . GLY C 1 77 ? -17.211 -20.586 -18.636 1.00 33.62 76 GLY C C 1
ATOM 3167 O O . GLY C 1 77 ? -17.090 -19.369 -18.471 1.00 35.90 76 GLY C O 1
ATOM 3168 N N . VAL C 1 78 ? -17.905 -21.356 -17.793 1.00 31.66 77 VAL C N 1
ATOM 3169 C CA . VAL C 1 78 ? -18.515 -20.802 -16.590 1.00 31.81 77 VAL C CA 1
ATOM 3170 C C . VAL C 1 78 ? -17.461 -20.213 -15.659 1.00 33.52 77 VAL C C 1
ATOM 3171 O O . VAL C 1 78 ? -17.720 -19.222 -14.963 1.00 34.97 77 VAL C O 1
ATOM 3175 N N . HIS C 1 79 ? -16.265 -20.815 -15.621 1.00 34.09 78 HIS C N 1
ATOM 3176 C CA . HIS C 1 79 ? -15.224 -20.345 -14.706 1.00 37.08 78 HIS C CA 1
ATOM 3177 C C . HIS C 1 79 ? -14.790 -18.920 -15.020 1.00 37.75 78 HIS C C 1
ATOM 3178 O O . HIS C 1 79 ? -14.289 -18.218 -14.132 1.00 41.14 78 HIS C O 1
ATOM 3185 N N . GLN C 1 80 ? -14.962 -18.475 -16.268 1.00 39.53 79 GLN C N 1
ATOM 3186 C CA . GLN C 1 80 ? -14.630 -17.093 -16.606 1.00 39.87 79 GLN C CA 1
ATOM 3187 C C . GLN C 1 80 ? -15.450 -16.106 -15.791 1.00 41.82 79 GLN C C 1
ATOM 3188 O O . GLN C 1 80 ? -15.010 -14.976 -15.558 1.00 43.13 79 GLN C O 1
ATOM 3194 N N . TYR C 1 81 ? -16.644 -16.506 -15.354 1.00 37.87 80 TYR C N 1
ATOM 3195 C CA . TYR C 1 81 ? -17.580 -15.585 -14.730 1.00 39.14 80 TYR C CA 1
ATOM 3196 C C . TYR C 1 81 ? -17.899 -15.899 -13.279 1.00 37.63 80 TYR C C 1
ATOM 3197 O O . TYR C 1 81 ? -18.379 -15.007 -12.570 1.00 39.75 80 TYR C O 1
ATOM 3206 N N . PHE C 1 82 ? -17.660 -17.120 -12.815 1.00 34.77 81 PHE C N 1
ATOM 3207 C CA . PHE C 1 82 ? -18.056 -17.493 -11.469 1.00 35.02 81 PHE C CA 1
ATOM 3208 C C . PHE C 1 82 ? -16.920 -18.237 -10.784 1.00 36.06 81 PHE C C 1
ATOM 3209 O O . PHE C 1 82 ? -16.210 -19.028 -11.414 1.00 34.05 81 PHE C O 1
ATOM 3217 N N . GLN C 1 83 ? -16.761 -17.964 -9.486 1.00 39.69 82 GLN C N 1
ATOM 3218 C CA . GLN C 1 83 ? -15.637 -18.499 -8.723 1.00 41.88 82 GLN C CA 1
ATOM 3219 C C . GLN C 1 83 ? -15.806 -19.986 -8.439 1.00 41.60 82 GLN C C 1
ATOM 3220 O O . GLN C 1 83 ? -14.850 -20.763 -8.560 1.00 42.49 82 GLN C O 1
ATOM 3226 N N . ASP C 1 84 ? -17.002 -20.391 -8.033 1.00 35.79 83 ASP C N 1
ATOM 3227 C CA . ASP C 1 84 ? -17.271 -21.753 -7.597 1.00 35.69 83 ASP C CA 1
ATOM 3228 C C . ASP C 1 84 ? -18.759 -22.010 -7.779 1.00 30.74 83 ASP C C 1
ATOM 3229 O O . ASP C 1 84 ? -19.513 -21.086 -8.116 1.00 34.55 83 ASP C O 1
ATOM 3234 N N . PRO C 1 85 ? -19.219 -23.253 -7.590 1.00 36.24 84 PRO C N 1
ATOM 3235 C CA . PRO C 1 85 ? -20.661 -23.516 -7.744 1.00 33.00 84 PRO C CA 1
ATOM 3236 C C . PRO C 1 85 ? -21.537 -22.706 -6.810 1.00 36.27 84 PRO C C 1
ATOM 3237 O O . PRO C 1 85 ? -22.671 -22.366 -7.173 1.00 32.18 84 PRO C O 1
ATOM 3241 N N . GLU C 1 86 ? -21.048 -22.376 -5.614 1.00 32.17 85 GLU C N 1
ATOM 3242 C CA . GLU C 1 86 ? -21.861 -21.605 -4.685 1.00 34.74 85 GLU C CA 1
ATOM 3243 C C . GLU C 1 86 ? -22.037 -20.170 -5.169 1.00 31.48 85 GLU C C 1
ATOM 3244 O O . GLU C 1 86 ? -23.109 -19.580 -5.001 1.00 33.80 85 GLU C O 1
ATOM 3250 N N . HIS C 1 87 ? -21.000 -19.599 -5.784 1.00 32.07 86 HIS C N 1
ATOM 3251 C CA . HIS C 1 87 ? -21.113 -18.263 -6.361 1.00 34.92 86 HIS C CA 1
ATOM 3252 C C . HIS C 1 87 ? -22.137 -18.244 -7.492 1.00 32.19 86 HIS C C 1
ATOM 3253 O O . HIS C 1 87 ? -22.976 -17.339 -7.577 1.00 32.06 86 HIS C O 1
ATOM 3260 N N . TYR C 1 88 ? -22.083 -19.242 -8.373 1.00 31.73 87 TYR C N 1
ATOM 3261 C CA . TYR C 1 88 ? -23.062 -19.312 -9.453 1.00 27.37 87 TYR C CA 1
ATOM 3262 C C . TYR C 1 88 ? -24.479 -19.436 -8.902 1.00 27.90 87 TYR C C 1
ATOM 3263 O O . TYR C 1 88 ? -25.406 -18.782 -9.395 1.00 28.35 87 TYR C O 1
ATOM 3272 N N . ALA C 1 89 ? -24.664 -20.252 -7.857 1.00 29.38 88 ALA C N 1
ATOM 3273 C CA . ALA C 1 89 ? -26.003 -20.469 -7.316 1.00 25.03 88 ALA C CA 1
ATOM 3274 C C . ALA C 1 89 ? -26.570 -19.194 -6.709 1.00 28.83 88 ALA C C 1
ATOM 3275 O O . ALA C 1 89 ? -27.758 -18.899 -6.879 1.00 26.49 88 ALA C O 1
ATOM 3277 N N . ARG C 1 90 ? -25.742 -18.435 -5.985 1.00 30.56 89 ARG C N 1
ATOM 3278 C CA . ARG C 1 90 ? -26.216 -17.200 -5.371 1.00 31.16 89 ARG C CA 1
ATOM 3279 C C . ARG C 1 90 ? -26.748 -16.233 -6.417 1.00 29.03 89 ARG C C 1
ATOM 3280 O O . ARG C 1 90 ? -27.819 -15.642 -6.236 1.00 30.79 89 ARG C O 1
ATOM 3288 N N . GLU C 1 91 ? -26.026 -16.080 -7.529 1.00 30.94 90 GLU C N 1
ATOM 3289 C CA . GLU C 1 91 ? -26.424 -15.123 -8.559 1.00 30.57 90 GLU C CA 1
ATOM 3290 C C . GLU C 1 91 ? -27.591 -15.638 -9.393 1.00 29.14 90 GLU C C 1
ATOM 3291 O O . GLU C 1 91 ? -28.502 -14.875 -9.731 1.00 27.66 90 GLU C O 1
ATOM 3297 N N . SER C 1 92 ? -27.600 -16.926 -9.732 1.00 26.57 91 SER C N 1
ATOM 3298 C CA . SER C 1 92 ? -28.695 -17.425 -10.554 1.00 25.11 91 SER C CA 1
ATOM 3299 C C . SER C 1 92 ? -30.018 -17.448 -9.794 1.00 27.50 91 SER C C 1
ATOM 3300 O O . SER C 1 92 ? -31.079 -17.318 -10.407 1.00 26.32 91 SER C O 1
ATOM 3303 N N . LYS C 1 93 ? -29.985 -17.582 -8.466 1.00 26.01 92 LYS C N 1
ATOM 3304 C CA . LYS C 1 93 ? -31.229 -17.609 -7.705 1.00 26.80 92 LYS C CA 1
ATOM 3305 C C . LYS C 1 93 ? -31.932 -16.255 -7.676 1.00 32.85 92 LYS C C 1
ATOM 3306 O O . LYS C 1 93 ? -33.141 -16.206 -7.415 1.00 32.59 92 LYS C O 1
ATOM 3312 N N . ARG C 1 94 ? -31.204 -15.167 -7.931 1.00 28.63 93 ARG C N 1
ATOM 3313 C CA . ARG C 1 94 ? -31.802 -13.837 -7.993 1.00 33.69 93 ARG C CA 1
ATOM 3314 C C . ARG C 1 94 ? -32.910 -13.782 -9.038 1.00 32.09 93 ARG C C 1
ATOM 3315 O O . ARG C 1 94 ? -32.776 -14.336 -10.133 1.00 31.96 93 ARG C O 1
ATOM 3323 N N . GLU C 1 95 ? -34.014 -13.095 -8.701 1.00 33.08 94 GLU C N 1
ATOM 3324 C CA . GLU C 1 95 ? -35.099 -12.950 -9.670 1.00 32.74 94 GLU C CA 1
ATOM 3325 C C . GLU C 1 95 ? -34.693 -12.108 -10.876 1.00 33.78 94 GLU C C 1
ATOM 3326 O O . GLU C 1 95 ? -35.270 -12.286 -11.956 1.00 33.68 94 GLU C O 1
ATOM 3332 N N . GLY C 1 96 ? -33.706 -11.214 -10.724 1.00 31.81 95 GLY C N 1
ATOM 3333 C CA . GLY C 1 96 ? -33.177 -10.388 -11.797 1.00 32.75 95 GLY C CA 1
ATOM 3334 C C . GLY C 1 96 ? -32.086 -11.004 -12.654 1.00 32.20 95 GLY C C 1
ATOM 3335 O O . GLY C 1 96 ? -31.494 -10.304 -13.483 1.00 30.02 95 GLY C O 1
ATOM 3336 N N . TYR C 1 97 ? -31.801 -12.295 -12.489 1.00 27.92 96 TYR C N 1
ATOM 3337 C CA . TYR C 1 97 ? -30.769 -12.955 -13.281 1.00 27.95 96 TYR C CA 1
ATOM 3338 C C . TYR C 1 97 ? -31.264 -13.207 -14.700 1.00 25.57 96 TYR C C 1
ATOM 3339 O O . TYR C 1 97 ? -32.395 -13.650 -14.901 1.00 27.44 96 TYR C O 1
ATOM 3348 N N . TRP C 1 98 ? -30.408 -12.936 -15.687 1.00 23.22 97 TRP C N 1
ATOM 3349 C CA . TRP C 1 98 ? -30.704 -13.206 -17.091 1.00 24.45 97 TRP C CA 1
ATOM 3350 C C . TRP C 1 98 ? -29.818 -14.341 -17.583 1.00 23.72 97 TRP C C 1
ATOM 3351 O O . TRP C 1 98 ? -28.595 -14.302 -17.393 1.00 23.40 97 TRP C O 1
ATOM 3362 N N . GLY C 1 99 ? -30.428 -15.325 -18.249 1.00 21.01 98 GLY C N 1
ATOM 3363 C CA . GLY C 1 99 ? -29.666 -16.437 -18.788 1.00 21.88 98 GLY C CA 1
ATOM 3364 C C . GLY C 1 99 ? -28.919 -16.094 -20.069 1.00 23.68 98 GLY C C 1
ATOM 3365 O O . GLY C 1 99 ? -29.169 -15.088 -20.731 1.00 21.65 98 GLY C O 1
ATOM 3366 N N . GLY C 1 100 ? -27.961 -16.952 -20.414 1.00 20.56 99 GLY C N 1
ATOM 3367 C CA . GLY C 1 100 ? -27.158 -16.734 -21.601 1.00 20.82 99 GLY C CA 1
ATOM 3368 C C . GLY C 1 100 ? -26.093 -17.786 -21.823 1.00 23.14 99 GLY C C 1
ATOM 3369 O O . GLY C 1 100 ? -26.338 -18.976 -21.596 1.00 19.78 99 GLY C O 1
ATOM 3370 N N . SER C 1 101 ? -24.897 -17.350 -22.250 1.00 24.84 100 SER C N 1
ATOM 3371 C CA . SER C 1 101 ? -23.841 -18.281 -22.648 1.00 24.04 100 SER C CA 1
ATOM 3372 C C . SER C 1 101 ? -23.425 -19.227 -21.529 1.00 22.89 100 SER C C 1
ATOM 3373 O O . SER C 1 101 ? -23.035 -20.366 -21.811 1.00 24.44 100 SER C O 1
ATOM 3376 N N . VAL C 1 102 ? -23.462 -18.776 -20.267 1.00 22.11 101 VAL C N 1
ATOM 3377 C CA . VAL C 1 102 ? -23.122 -19.659 -19.150 1.00 22.68 101 VAL C CA 1
ATOM 3378 C C . VAL C 1 102 ? -24.045 -20.869 -19.140 1.00 23.35 101 VAL C C 1
ATOM 3379 O O . VAL C 1 102 ? -23.601 -22.025 -19.063 1.00 20.88 101 VAL C O 1
ATOM 3383 N N . GLU C 1 103 ? -25.348 -20.619 -19.253 1.00 19.99 102 GLU C N 1
ATOM 3384 C CA . GLU C 1 103 ? -26.319 -21.705 -19.212 1.00 20.59 102 GLU C CA 1
ATOM 3385 C C . GLU C 1 103 ? -26.307 -22.533 -20.490 1.00 19.22 102 GLU C C 1
ATOM 3386 O O . GLU C 1 103 ? -26.599 -23.735 -20.448 1.00 19.59 102 GLU C O 1
ATOM 3392 N N . ALA C 1 104 ? -25.987 -21.918 -21.631 1.00 20.80 103 ALA C N 1
ATOM 3393 C CA . ALA C 1 104 ? -25.869 -22.688 -22.863 1.00 20.06 103 ALA C CA 1
ATOM 3394 C C . ALA C 1 104 ? -24.783 -23.754 -22.733 1.00 20.03 103 ALA C C 1
ATOM 3395 O O . ALA C 1 104 ? -24.995 -24.914 -23.105 1.00 20.79 103 ALA C O 1
ATOM 3397 N N . GLU C 1 105 ? -23.630 -23.390 -22.167 1.00 20.79 104 GLU C N 1
ATOM 3398 C CA . GLU C 1 105 ? -22.582 -24.382 -21.942 1.00 20.85 104 GLU C CA 1
ATOM 3399 C C . GLU C 1 105 ? -23.056 -25.478 -20.990 1.00 21.13 104 GLU C C 1
ATOM 3400 O O . GLU C 1 105 ? -22.924 -26.672 -21.283 1.00 21.90 104 GLU C O 1
ATOM 3406 N N . ILE C 1 106 ? -23.627 -25.083 -19.850 1.00 20.28 105 ILE C N 1
ATOM 3407 C CA . ILE C 1 106 ? -24.123 -26.053 -18.870 1.00 19.85 105 ILE C CA 1
ATOM 3408 C C . ILE C 1 106 ? -25.125 -27.009 -19.513 1.00 20.97 105 ILE C C 1
ATOM 3409 O O . ILE C 1 106 ? -25.028 -28.235 -19.371 1.00 19.95 105 ILE C O 1
ATOM 3414 N N . LEU C 1 107 ? -26.115 -26.461 -20.224 1.00 18.56 106 LEU C N 1
ATOM 3415 C CA . LEU C 1 107 ? -27.179 -27.307 -20.757 1.00 18.92 106 LEU C CA 1
ATOM 3416 C C . LEU C 1 107 ? -26.668 -28.235 -21.856 1.00 20.13 106 LEU C C 1
ATOM 3417 O O . LEU C 1 107 ? -27.128 -29.381 -21.969 1.00 21.33 106 LEU C O 1
ATOM 3422 N N . SER C 1 108 ? -25.729 -27.764 -22.682 1.00 19.13 107 SER C N 1
ATOM 3423 C CA . SER C 1 108 ? -25.190 -28.628 -23.729 1.00 18.93 107 SER C CA 1
ATOM 3424 C C . SER C 1 108 ? -24.564 -29.872 -23.123 1.00 21.54 107 SER C C 1
ATOM 3425 O O . SER C 1 108 ? -24.724 -30.978 -23.652 1.00 23.00 107 SER C O 1
ATOM 3428 N N . LYS C 1 109 ? -23.901 -29.719 -21.979 1.00 20.79 108 LYS C N 1
ATOM 3429 C CA . LYS C 1 109 ? -23.206 -30.830 -21.335 1.00 23.15 108 LYS C CA 1
ATOM 3430 C C . LYS C 1 109 ? -24.127 -31.666 -20.456 1.00 24.36 108 LYS C C 1
ATOM 3431 O O . LYS C 1 109 ? -23.993 -32.895 -20.409 1.00 24.87 108 LYS C O 1
ATOM 3437 N N . LEU C 1 110 ? -25.082 -31.024 -19.782 1.00 22.00 109 LEU C N 1
ATOM 3438 C CA . LEU C 1 110 ? -26.033 -31.747 -18.946 1.00 21.58 109 LEU C CA 1
ATOM 3439 C C . LEU C 1 110 ? -26.979 -32.595 -19.786 1.00 22.59 109 LEU C C 1
ATOM 3440 O O . LEU C 1 110 ? -27.223 -33.769 -19.478 1.00 21.54 109 LEU C O 1
ATOM 3445 N N . LEU C 1 111 ? -27.537 -32.012 -20.847 1.00 20.49 110 LEU C N 1
ATOM 3446 C CA . LEU C 1 111 ? -28.521 -32.698 -21.667 1.00 20.31 110 LEU C CA 1
ATOM 3447 C C . LEU C 1 111 ? -27.900 -33.477 -22.821 1.00 23.64 110 LEU C C 1
ATOM 3448 O O . LEU C 1 111 ? -28.624 -34.205 -23.507 1.00 23.85 110 LEU C O 1
ATOM 3453 N N . LYS C 1 112 ? -26.587 -33.348 -23.039 1.00 22.49 111 LYS C N 1
ATOM 3454 C CA . LYS C 1 112 ? -25.889 -33.991 -24.154 1.00 25.16 111 LYS C CA 1
ATOM 3455 C C . LYS C 1 112 ? -26.557 -33.623 -25.477 1.00 24.51 111 LYS C C 1
ATOM 3456 O O . LYS C 1 112 ? -26.857 -34.468 -26.323 1.00 24.32 111 LYS C O 1
ATOM 3462 N N . LEU C 1 113 ? -26.801 -32.323 -25.630 1.00 25.01 112 LEU C N 1
ATOM 3463 C CA . LEU C 1 113 ? -27.429 -31.735 -26.803 1.00 25.78 112 LEU C CA 1
ATOM 3464 C C . LEU C 1 113 ? -26.588 -30.558 -27.265 1.00 23.37 112 LEU C C 1
ATOM 3465 O O . LEU C 1 113 ? -25.732 -30.055 -26.537 1.00 26.60 112 LEU C O 1
ATOM 3470 N N . THR C 1 114 ? -26.848 -30.109 -28.483 1.00 21.80 113 THR C N 1
ATOM 3471 C CA . THR C 1 114 ? -26.234 -28.892 -28.989 1.00 21.32 113 THR C CA 1
ATOM 3472 C C . THR C 1 114 ? -27.175 -27.721 -28.729 1.00 19.71 113 THR C C 1
ATOM 3473 O O . THR C 1 114 ? -28.392 -27.859 -28.857 1.00 21.12 113 THR C O 1
ATOM 3477 N N . VAL C 1 115 ? -26.608 -26.588 -28.328 1.00 20.35 114 VAL C N 1
ATOM 3478 C CA . VAL C 1 115 ? -27.358 -25.353 -28.104 1.00 19.01 114 VAL C CA 1
ATOM 3479 C C . VAL C 1 115 ? -26.790 -24.284 -29.028 1.00 21.04 114 VAL C C 1
ATOM 3480 O O . VAL C 1 115 ? -25.571 -24.100 -29.089 1.00 21.82 114 VAL C O 1
ATOM 3484 N N . ILE C 1 116 ? -27.663 -23.573 -29.750 1.00 19.39 115 ILE C N 1
ATOM 3485 C CA . ILE C 1 116 ? -27.206 -22.576 -30.712 1.00 17.31 115 ILE C CA 1
ATOM 3486 C C . ILE C 1 116 ? -27.941 -21.265 -30.481 1.00 18.45 115 ILE C C 1
ATOM 3487 O O . ILE C 1 116 ? -29.172 -21.257 -30.356 1.00 18.69 115 ILE C O 1
ATOM 3492 N N . PHE C 1 117 ? -27.185 -20.165 -30.435 1.00 18.30 116 PHE C N 1
ATOM 3493 C CA . PHE C 1 117 ? -27.731 -18.808 -30.430 1.00 18.28 116 PHE C CA 1
ATOM 3494 C C . PHE C 1 117 ? -27.611 -18.267 -31.848 1.00 20.90 116 PHE C C 1
ATOM 3495 O O . PHE C 1 117 ? -26.497 -18.154 -32.375 1.00 20.44 116 PHE C O 1
ATOM 3503 N N . TRP C 1 118 ? -28.735 -17.882 -32.436 1.00 17.81 117 TRP C N 1
ATOM 3504 C CA . TRP C 1 118 ? -28.761 -17.294 -33.774 1.00 18.96 117 TRP C CA 1
ATOM 3505 C C . TRP C 1 118 ? -29.082 -15.807 -33.641 1.00 20.19 117 TRP C C 1
ATOM 3506 O O . TRP C 1 118 ? -30.186 -15.444 -33.218 1.00 18.28 117 TRP C O 1
ATOM 3517 N N . LYS C 1 119 ? -28.126 -14.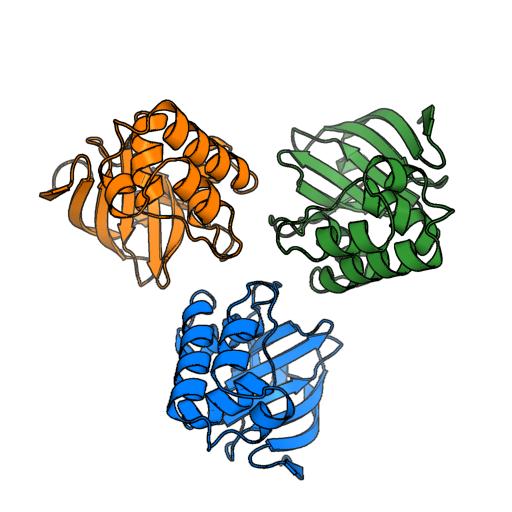953 -34.011 1.00 19.00 118 LYS C N 1
ATOM 3518 C CA . LYS C 1 119 ? -28.238 -13.513 -33.787 1.00 19.62 118 LYS C CA 1
ATOM 3519 C C . LYS C 1 119 ? -29.100 -12.862 -34.866 1.00 18.36 118 LYS C C 1
ATOM 3520 O O . LYS C 1 119 ? -28.851 -13.037 -36.064 1.00 20.07 118 LYS C O 1
ATOM 3526 N N . CYS C 1 120 ? -30.110 -12.106 -34.441 1.00 18.62 119 CYS C N 1
ATOM 3527 C CA . CYS C 1 120 ? -31.047 -11.488 -35.382 1.00 18.32 119 CYS C CA 1
ATOM 3528 C C . CYS C 1 120 ? -31.549 -10.183 -34.792 1.00 19.62 119 CYS C C 1
ATOM 3529 O O . CYS C 1 120 ? -32.136 -10.190 -33.706 1.00 20.25 119 CYS C O 1
ATOM 3532 N N . GLU C 1 121 ? -31.348 -9.074 -35.513 1.00 19.26 120 GLU C N 1
ATOM 3533 C CA . GLU C 1 121 ? -31.690 -7.757 -34.990 1.00 22.63 120 GLU C CA 1
ATOM 3534 C C . GLU C 1 121 ? -32.818 -7.067 -35.744 1.00 24.66 120 GLU C C 1
ATOM 3535 O O . GLU C 1 121 ? -33.284 -6.016 -35.290 1.00 24.16 120 GLU C O 1
ATOM 3541 N N . ASP C 1 122 ? -33.288 -7.634 -36.859 1.00 21.27 121 ASP C N 1
ATOM 3542 C CA . ASP C 1 122 ? -34.328 -7.005 -37.669 1.00 22.77 121 ASP C CA 1
ATOM 3543 C C . ASP C 1 122 ? -35.536 -7.914 -37.893 1.00 22.28 121 ASP C C 1
ATOM 3544 O O . ASP C 1 122 ? -36.360 -7.641 -38.786 1.00 23.24 121 ASP C O 1
ATOM 3549 N N . ASP C 1 123 ? -35.667 -8.975 -37.104 1.00 20.60 122 ASP C N 1
ATOM 3550 C CA . ASP C 1 123 ? -36.711 -9.993 -37.217 1.00 21.51 122 ASP C CA 1
ATOM 3551 C C . ASP C 1 123 ? -36.771 -10.643 -38.598 1.00 19.56 122 ASP C C 1
ATOM 3552 O O . ASP C 1 123 ? -37.804 -11.218 -38.964 1.00 21.64 122 ASP C O 1
ATOM 3557 N N . VAL C 1 124 ? -35.685 -10.592 -39.375 1.00 18.20 123 VAL C N 1
ATOM 3558 C CA . VAL C 1 124 ? -35.619 -11.323 -40.639 1.00 19.50 123 VAL C CA 1
ATOM 3559 C C . VAL C 1 124 ? -34.317 -12.109 -40.756 1.00 18.92 123 VAL C C 1
ATOM 3560 O O . VAL C 1 124 ? -34.339 -13.332 -40.928 1.00 19.92 123 VAL C O 1
ATOM 3564 N N . TRP C 1 125 ? -33.176 -11.423 -40.694 1.00 17.94 124 TRP C N 1
ATOM 3565 C CA . TRP C 1 125 ? -31.894 -12.023 -41.055 1.00 18.62 124 TRP C CA 1
ATOM 3566 C C . TRP C 1 125 ? -31.107 -12.454 -39.827 1.00 20.58 124 TRP C C 1
ATOM 3567 O O . TRP C 1 125 ? -30.859 -11.649 -38.925 1.00 21.60 124 TRP C O 1
ATOM 3578 N N . VAL C 1 126 ? -30.693 -13.713 -39.818 1.00 19.72 125 VAL C N 1
ATOM 3579 C CA . VAL C 1 126 ? -29.673 -14.179 -38.888 1.00 20.36 125 VAL C CA 1
ATOM 3580 C C . VAL C 1 126 ? -28.318 -13.828 -39.479 1.00 21.36 125 VAL C C 1
ATOM 3581 O O . VAL C 1 126 ? -28.087 -14.040 -40.676 1.00 22.38 125 VAL C O 1
ATOM 3585 N N . THR C 1 127 ? -27.423 -13.280 -38.660 1.00 20.57 126 THR C N 1
ATOM 3586 C CA . THR C 1 127 ? -26.108 -12.890 -39.153 1.00 23.80 126 THR C CA 1
ATOM 3587 C C . THR C 1 127 ? -24.963 -13.621 -38.475 1.00 26.24 126 THR C C 1
ATOM 3588 O O . THR C 1 127 ? -23.807 -13.430 -38.873 1.00 25.89 126 THR C O 1
ATOM 3592 N N . GLN C 1 128 ? -25.242 -14.458 -37.480 1.00 20.53 127 GLN C N 1
ATOM 3593 C CA . GLN C 1 128 ? -24.181 -15.148 -36.763 1.00 22.83 127 GLN C CA 1
ATOM 3594 C C . GLN C 1 128 ? -24.787 -16.304 -35.982 1.00 24.71 127 GLN C C 1
ATOM 3595 O O . GLN C 1 128 ? -25.936 -16.230 -35.534 1.00 22.01 127 GLN C O 1
ATOM 3601 N N . GLY C 1 129 ? -24.017 -17.373 -35.825 1.00 21.32 128 GLY C N 1
ATOM 3602 C CA . GLY C 1 129 ? -24.376 -18.456 -34.918 1.00 25.65 128 GLY C CA 1
ATOM 3603 C C . GLY C 1 129 ? -23.266 -18.685 -33.917 1.00 24.86 128 GLY C C 1
ATOM 3604 O O . GLY C 1 129 ? -22.087 -18.640 -34.272 1.00 25.78 128 GLY C O 1
ATOM 3605 N N . ILE C 1 130 ? -23.642 -18.897 -32.655 1.00 21.43 129 ILE C N 1
ATOM 3606 C CA . ILE C 1 130 ? -22.719 -19.369 -31.628 1.00 22.23 129 ILE C CA 1
ATOM 3607 C C . ILE C 1 130 ? -23.270 -20.679 -31.089 1.00 24.99 129 ILE C C 1
ATOM 3608 O O . ILE C 1 130 ? -24.447 -20.756 -30.728 1.00 22.24 129 ILE C O 1
ATOM 3613 N N . ARG C 1 131 ? -22.423 -21.705 -31.044 1.00 23.36 130 ARG C N 1
ATOM 3614 C CA . ARG C 1 131 ? -22.861 -23.078 -30.843 1.00 22.68 130 ARG C CA 1
ATOM 3615 C C . ARG C 1 131 ? -22.085 -23.705 -29.694 1.00 24.20 130 ARG C C 1
ATOM 3616 O O . ARG C 1 131 ? -20.876 -23.489 -29.564 1.00 24.70 130 ARG C O 1
ATOM 3624 N N . TRP C 1 132 ? -22.790 -24.450 -28.845 1.00 21.28 131 TRP C N 1
ATOM 3625 C CA . TRP C 1 132 ? -22.174 -25.289 -27.819 1.00 21.48 131 TRP C CA 1
ATOM 3626 C C . TRP C 1 132 ? -22.550 -26.727 -28.137 1.00 23.78 131 TRP C C 1
ATOM 3627 O O . TRP C 1 132 ? -23.737 -27.070 -28.144 1.00 22.65 131 TRP C O 1
ATOM 3638 N N . GLY C 1 133 ? -21.559 -27.559 -28.439 1.00 22.29 132 GLY C N 1
ATOM 3639 C CA . GLY C 1 133 ? -21.818 -28.894 -28.933 1.00 25.35 132 GLY C CA 1
ATOM 3640 C C . GLY C 1 133 ? -21.465 -29.029 -30.407 1.00 30.08 132 GLY C C 1
ATOM 3641 O O . GLY C 1 133 ? -21.152 -28.058 -31.095 1.00 31.74 132 GLY C O 1
ATOM 3642 N N . ASP C 1 134 ? -21.544 -30.273 -30.888 1.00 29.54 133 ASP C N 1
ATOM 3643 C CA . ASP C 1 134 ? -21.058 -30.638 -32.215 1.00 38.01 133 ASP C CA 1
ATOM 3644 C C . ASP C 1 134 ? -22.158 -30.965 -33.217 1.00 35.17 133 ASP C C 1
ATOM 3645 O O . ASP C 1 134 ? -21.844 -31.279 -34.370 1.00 36.04 133 ASP C O 1
ATOM 3650 N N . GLY C 1 135 ? -23.429 -30.916 -32.821 1.00 30.94 134 GLY C N 1
ATOM 3651 C CA . GLY C 1 135 ? -24.509 -31.298 -33.705 1.00 29.61 134 GLY C CA 1
ATOM 3652 C C . GLY C 1 135 ? -24.914 -30.176 -34.649 1.00 28.89 134 GLY C C 1
ATOM 3653 O O . GLY C 1 135 ? -24.381 -29.068 -34.622 1.00 31.46 134 GLY C O 1
ATOM 3654 N N . ASN C 1 136 ? -25.864 -30.487 -35.523 1.00 38.38 135 ASN C N 1
ATOM 3655 C CA . ASN C 1 136 ? -26.440 -29.469 -36.391 1.00 37.23 135 ASN C CA 1
ATOM 3656 C C . ASN C 1 136 ? -27.796 -29.030 -35.846 1.00 32.53 135 ASN C C 1
ATOM 3657 O O . ASN C 1 136 ? -28.298 -29.551 -34.845 1.00 32.03 135 ASN C O 1
ATOM 3662 N N . TYR C 1 137 ? -28.390 -28.050 -36.527 1.00 32.84 136 TYR C N 1
ATOM 3663 C CA . TYR C 1 137 ? -29.532 -27.350 -35.953 1.00 27.52 136 TYR C CA 1
ATOM 3664 C C . TYR C 1 137 ? -30.749 -28.253 -35.779 1.00 29.09 136 TYR C C 1
ATOM 3665 O O . TYR C 1 137 ? -31.581 -27.994 -34.905 1.00 25.04 136 TYR C O 1
ATOM 3674 N N . LEU C 1 138 ? -30.871 -29.321 -36.573 1.00 24.83 137 LEU C N 1
ATOM 3675 C CA . LEU C 1 138 ? -32.125 -30.073 -36.594 1.00 25.23 137 LEU C CA 1
ATOM 3676 C C . LEU C 1 138 ? -32.449 -30.683 -35.234 1.00 27.67 137 LEU C C 1
ATOM 3677 O O . LEU C 1 138 ? -33.620 -30.745 -34.837 1.00 28.11 137 LEU C O 1
ATOM 3682 N N . THR C 1 139 ? -31.430 -31.119 -34.496 1.00 26.44 138 THR C N 1
ATOM 3683 C CA . THR C 1 139 ? -31.630 -31.732 -33.188 1.00 29.37 138 THR C CA 1
ATOM 3684 C C . THR C 1 139 ? -31.139 -30.856 -32.041 1.00 28.70 138 THR C C 1
ATOM 3685 O O . THR C 1 139 ? -31.096 -31.319 -30.892 1.00 28.46 138 THR C O 1
ATOM 3689 N N . ALA C 1 140 ? -30.793 -29.601 -32.313 1.00 22.57 139 ALA C N 1
ATOM 3690 C CA . ALA C 1 140 ? -30.289 -28.690 -31.296 1.00 22.77 139 ALA C CA 1
ATOM 3691 C C . ALA C 1 140 ? -31.433 -27.938 -30.614 1.00 20.77 139 ALA C C 1
ATOM 3692 O O . ALA C 1 140 ? -32.575 -27.931 -31.077 1.00 21.89 139 ALA C O 1
ATOM 3694 N N . ILE C 1 141 ? -31.113 -27.303 -29.490 1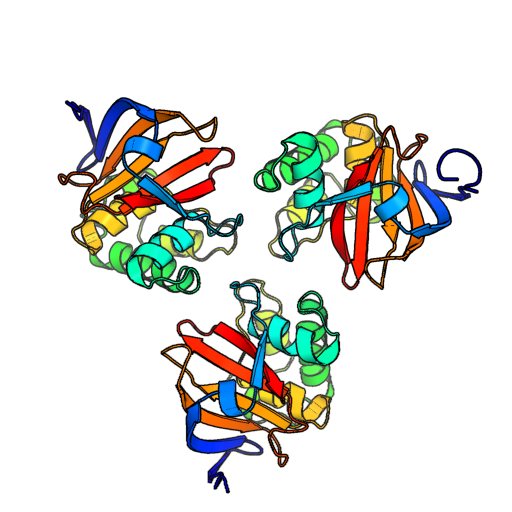.00 18.65 140 ILE C N 1
ATOM 3695 C CA . ILE C 1 141 ? -31.957 -26.240 -28.947 1.00 17.41 140 ILE C CA 1
ATOM 3696 C C . ILE C 1 141 ? -31.555 -24.956 -29.661 1.00 17.32 140 ILE C C 1
ATOM 3697 O O . ILE C 1 141 ? -30.455 -24.440 -29.439 1.00 19.15 140 ILE C O 1
ATOM 3702 N N . ASN C 1 142 ? -32.443 -24.431 -30.512 1.00 18.49 141 ASN C N 1
ATOM 3703 C CA . ASN C 1 142 ? -32.160 -23.245 -31.319 1.00 17.63 141 ASN C CA 1
ATOM 3704 C C . ASN C 1 142 ? -32.872 -22.029 -30.734 1.00 17.27 141 ASN C C 1
ATOM 3705 O O . ASN C 1 142 ? -34.098 -22.040 -30.584 1.00 18.83 141 ASN C O 1
ATOM 3710 N N . LEU C 1 143 ? -32.111 -20.979 -30.437 1.00 16.63 142 LEU C N 1
ATOM 3711 C CA . LEU C 1 143 ? -32.658 -19.757 -29.865 1.00 16.94 142 LEU C CA 1
ATOM 3712 C C . LEU C 1 143 ? -32.385 -18.585 -30.797 1.00 18.58 142 LEU C C 1
ATOM 3713 O O . LEU C 1 143 ? -31.293 -18.471 -31.368 1.00 18.49 142 LEU C O 1
ATOM 3718 N N . LEU C 1 144 ? -33.380 -17.714 -30.945 1.00 16.62 143 LEU C N 1
ATOM 3719 C CA . LEU C 1 144 ? -33.219 -16.459 -31.673 1.00 17.63 143 LEU C CA 1
ATOM 3720 C C . LEU C 1 144 ? -32.803 -15.393 -30.666 1.00 18.73 143 LEU C C 1
ATOM 3721 O O . LEU C 1 144 ? -33.569 -15.057 -29.758 1.00 17.98 143 LEU C O 1
ATOM 3726 N N . HIS C 1 145 ? -31.578 -14.882 -30.798 1.00 16.68 144 HIS C N 1
ATOM 3727 C CA . HIS C 1 145 ? -31.010 -13.953 -29.830 1.00 18.22 144 HIS C CA 1
ATOM 3728 C C . HIS C 1 145 ? -31.136 -12.544 -30.400 1.00 20.17 144 HIS C C 1
ATOM 3729 O O . HIS C 1 145 ? -30.465 -12.205 -31.381 1.00 20.47 144 HIS C O 1
ATOM 3736 N N . ILE C 1 146 ? -32.031 -11.743 -29.819 1.00 17.60 145 ILE C N 1
ATOM 3737 C CA . ILE C 1 146 ? -32.359 -10.439 -30.401 1.00 18.40 145 ILE C CA 1
ATOM 3738 C C . ILE C 1 146 ? -31.962 -9.328 -29.433 1.00 19.28 145 ILE C C 1
ATOM 3739 O O . ILE C 1 146 ? -31.220 -9.567 -28.473 1.00 21.17 145 ILE C O 1
ATOM 3744 N N . GLN C 1 147 ? -32.420 -8.098 -29.686 1.00 18.76 146 GLN C N 1
ATOM 3745 C CA . GLN C 1 147 ? -31.984 -6.981 -28.856 1.00 21.16 146 GLN C CA 1
ATOM 3746 C C . GLN C 1 147 ? -32.454 -7.122 -27.409 1.00 20.28 146 GLN C C 1
ATOM 3747 O O . GLN C 1 147 ? -33.360 -7.895 -27.088 1.00 21.36 146 GLN C O 1
ATOM 3753 N N . PHE C 1 148 ? -31.821 -6.336 -26.537 1.00 19.49 147 PHE C N 1
ATOM 3754 C CA . PHE C 1 148 ? -32.171 -6.245 -25.113 1.00 19.59 147 PHE C CA 1
ATOM 3755 C C . PHE C 1 148 ? -32.052 -7.589 -24.395 1.00 21.09 147 PHE C C 1
ATOM 3756 O O . PHE C 1 148 ? -32.797 -7.865 -23.452 1.00 22.60 147 PHE C O 1
ATOM 3764 N N . ASP C 1 149 ? -31.110 -8.426 -24.828 1.00 21.12 148 ASP C N 1
ATOM 3765 C CA . ASP C 1 149 ? -30.815 -9.710 -24.190 1.00 20.45 148 ASP C CA 1
ATOM 3766 C C . ASP C 1 149 ? -31.991 -10.678 -24.257 1.00 20.26 148 ASP C C 1
ATOM 3767 O O . ASP C 1 149 ? -32.087 -11.595 -23.434 1.00 20.85 148 ASP C O 1
ATOM 3772 N N . HIS C 1 150 ? -32.903 -10.486 -25.203 1.00 18.70 149 HIS C N 1
ATOM 3773 C CA . HIS C 1 150 ? -34.082 -11.331 -25.287 1.00 17.26 149 HIS C CA 1
ATOM 3774 C C . HIS C 1 150 ? -33.813 -12.536 -26.174 1.00 16.93 149 HIS C C 1
ATOM 3775 O O . HIS C 1 150 ? -33.151 -12.417 -27.208 1.00 18.48 149 HIS C O 1
ATOM 3782 N N . PHE C 1 151 ? -34.349 -13.693 -25.776 1.00 17.19 150 PHE C N 1
ATOM 3783 C CA . PHE C 1 151 ? -34.258 -14.921 -26.563 1.00 18.08 150 PHE C CA 1
ATOM 3784 C C . PHE C 1 151 ? -35.657 -15.424 -26.884 1.00 18.60 150 PHE C C 1
ATOM 3785 O O . PHE C 1 151 ? -36.469 -15.600 -25.975 1.00 19.00 150 PHE C O 1
ATOM 3793 N N . ASP C 1 152 ? -35.923 -15.696 -28.156 1.00 17.08 151 ASP C N 1
ATOM 3794 C CA . ASP C 1 152 ? -37.110 -16.439 -28.549 1.00 18.84 151 ASP C CA 1
ATOM 3795 C C . ASP C 1 152 ? -36.705 -17.846 -28.976 1.00 19.08 151 ASP C C 1
ATOM 3796 O O . ASP C 1 152 ? -35.520 -18.144 -29.173 1.00 19.95 151 ASP C O 1
ATOM 3801 N N . PHE C 1 153 ? -37.696 -18.730 -29.053 1.00 19.37 152 PHE C N 1
ATOM 3802 C CA . PHE C 1 153 ? -37.463 -20.136 -29.362 1.00 19.19 152 PHE C CA 1
ATOM 3803 C C . PHE C 1 153 ? -37.691 -20.371 -30.848 1.00 22.58 152 PHE C C 1
ATOM 3804 O O . PHE C 1 153 ? -38.621 -19.813 -31.433 1.00 22.06 152 PHE C O 1
ATOM 3812 N N . LEU C 1 154 ? -36.836 -21.197 -31.458 1.00 17.64 153 LEU C N 1
ATOM 3813 C CA . LEU C 1 154 ? -36.920 -21.499 -32.887 1.00 17.01 153 LEU C CA 1
ATOM 3814 C C . LEU C 1 154 ? -37.171 -22.991 -33.069 1.00 22.16 153 LEU C C 1
ATOM 3815 O O . LEU C 1 154 ? -36.390 -23.810 -32.575 1.00 22.80 153 LEU C O 1
ATOM 3820 N N . VAL C 1 155 ? -38.235 -23.336 -33.784 1.00 20.50 154 VAL C N 1
ATOM 3821 C CA . VAL C 1 155 ? -38.605 -24.729 -34.051 1.00 22.53 154 VAL C CA 1
ATOM 3822 C C . VAL C 1 155 ? -38.193 -25.077 -35.469 1.00 23.43 154 VAL C C 1
ATOM 3823 O O . VAL C 1 155 ? -38.696 -24.455 -36.424 1.00 24.16 154 VAL C O 1
ATOM 3827 N N . PRO C 1 156 ? -37.315 -26.062 -35.681 1.00 23.14 155 PRO C N 1
ATOM 3828 C CA . PRO C 1 156 ? -36.924 -26.420 -37.048 1.00 23.42 155 PRO C CA 1
ATOM 3829 C C . PRO C 1 156 ? -38.132 -26.881 -37.846 1.00 25.07 155 PRO C C 1
ATOM 3830 O O . PRO C 1 156 ? -39.006 -27.579 -37.333 1.00 27.04 155 PRO C O 1
ATOM 3834 N N . ILE C 1 157 ? -38.183 -26.464 -39.106 1.00 27.38 156 ILE C N 1
ATOM 3835 C CA . ILE C 1 157 ? -39.292 -26.812 -39.985 1.00 32.01 156 ILE C CA 1
ATOM 3836 C C . ILE C 1 157 ? -39.177 -28.270 -40.422 1.00 33.87 156 ILE C C 1
ATOM 3837 O O . ILE C 1 157 ? -38.076 -28.750 -40.700 1.00 35.37 156 ILE C O 1
#

Secondary structure (DSSP, 8-state):
---PEEEETTEEEEEEEEEHHHHEEEE---SSTTHHHHHHHHHHHSSGGGHHHHHHHHHHHHHHSGGG-HHHHTT-SSHHHHHHHHTSTT----HHHHHHHHHHHT--EEEEEESSSSEEEEEEEESS--GGGSEEEEEEGGGEEEEEEE-/-TTTS---EEEETTEEEEEEEEEGGGTEEEE---SSTTHHHHHHHHHHHSSGGGHHHHHHHHHHHHHHSGGG-HHHHTT-SSHHHHHHHHTSTT---SHHHHHHHHHHHTSEEEEEEESSSSEEEEEEEESS--GGGEEEEEEEGGGEEEEEEE-/---PEEEETTEEEEEEEEEGGGTEEEEPPPSSTTHHHHHHHHHHHSSGGGHHHHHHHHHHHHHHTGGG-HHHHTT-SSHHHHHHHHHSTT----HHHHHHHHHHHT--EEEEEESSSSEEEEEEEESS--GGGSEEEEE-GGG-EEEEEE-

Sequence (457 aa):
NLKENIVWEHVFDNCSQANVVFSYREFFNKELTLPDGNCFFRAVSTFLYDTQNGWIEVKNMCREFAETNWDELPGVHQYFQDPEHYARESKREGYWGGSVEAEILSKLLKLTVIFWKCEDDVWVTQGIRWGDGNYLTAINLLHIQFDHFDFLVPINIVWEHVFDNCSQANVVFSYREFFNKELTLPDGNCFFRAVSTFLYDTQNGWIEVKNMCREFAETNWDELPGVHQYFQDPEHYARESKREGYWGGSVEAEILSKLLKLTVIFWKCEDDVWVTQGIRWGDGNYLTAINLLHIQFDHFDFLVPINIVWEHVFDNCSQANVVFSYREFFNKELTLPDGNCFFRAVSTFLYDTQNGWIEVKNMCREFAETNWDELPGVHQYFQDPEHYARESKREGYWGGSVEAEILSKLLKLTVIFWKCEDDVWVTQGIRWGDGNYLTAINLLHIQFDHFDFLVPI